Protein 7CY3 (pdb70)

Secondary structure (DSSP, 8-state):
----BHHHH--TTS--SEEEEEEPPTT-STTTHHHHHHHHHHHHHHH-GGGEEEEE--TT----GGGGGSTTSS-HHHHHHHHHHHHHHHHH-TTSEEEEEEETHHHHHHHHHHHHS-HHHHHHEEEEEEES-TTTTTTTTS-TTS-GGGEEEE--TT-GGGGTSEE--GGGG--HHHHHTHHHHHHHHHH--/-----BHHHHS-TTS--SEEEEEE--TT--TTTTTTHHHHHHHHHHHH-GGGEEEEE--TT----GGGGGSGGGS-HHHHHHHHHHHHHHHHH-TTSEEEEEEETHHHHHHHHHHHHS-HHHHHHEEEEEEES-TTTTTTTTS-TTS-GGGEEEE--TT-GGGGTS-EE-GGGG-THHHHHTHHHHHHHHHH--

CATH classification: 3.40.50.1820

InterPro domains:
  IPR000675 Cutinase/acetylxylan esterase [PF01083] (49-225)
  IPR000675 Cutinase/acetylxylan esterase [SM01110] (47-225)
  IPR011150 Cutinase, monofunctional [PR00129] (68-78)
  IPR011150 Cutinase, monofunctional [PR00129] (86-103)
  IPR011150 Cutinase, monofunctional [PR00129] (104-124)
  IPR011150 Cutinase, monofunctional [PR00129] (125-144)
  IPR011150 Cutinase, monofunctional [PR00129] (187-212)
  IPR011150 Cutinase, monofunctional [PTHR48250] (4-226)
  IPR029058 Alpha/Beta hydrolase fold [G3DSA:3.40.50.1820] (36-227)
  IPR029058 Alpha/Beta hydrolase fold [SSF53474] (41-225)
  IPR043579 Cutinase, aspartate and histidine active sites [PS00931] (189-206)
  IPR043580 Cutinase, serine active site [PS00155] (128-140)

Radius of gyration: 25.94 Å; Cα contacts (8 Å, |Δi|>4): 886; chains: 2; bounding box: 54×64×66 Å

Foldseek 3Di:
DQAFACLVVDALVQAAQEEEEEQEAAPADHFQGLQLRLLLVLLCVVRNNSRYGYHGQDDPFNNHPVQCPPDLGHDPSSLVSLLVSLVSCCVSPVPHAYAYEYAHSRRSSNLSNLQVHDPSSLVSHQAYEYELRLCLQVCVNHRPPHDPLRYDYHHFDPSCSNVNDSDGDPRSVVCNVCSNPVRSVSVCVRSDD/DADEFACLVVPALVQAAQEEEEEQEAAPADYQQGLQQVLLLVLLCVVPNNSRYGRHGQDDPQNNHPVQCPPPLGGDPVSLVSLLVSLVSCCVSPVNHAYAYEYAHSRLSSNLSNLLVHDPSSLVSHQAYEYELRLCQQVVVNDRPPHDPLRYDYHQFDPSCSNVNDPDGDPRSVVCNCCSNPVVSVSSCVRSDD

Structure (mmCIF, N/CA/C/O backbone):
data_7CY3
#
_entry.id   7CY3
#
_cell.length_a   34.886
_cell.length_b   43.517
_cell.length_c   51.724
_cell.angle_alpha   103.780
_cell.angle_beta   92.420
_cell.angle_gamma   101.490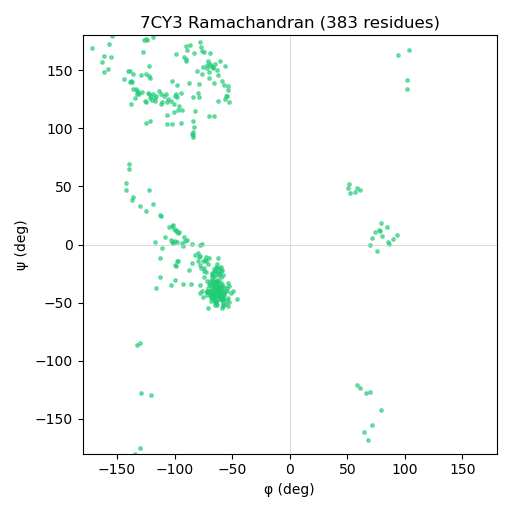
#
_symmetry.space_group_name_H-M   'P 1'
#
loop_
_entity.id
_entity.type
_entity.pdbx_description
1 polymer Cutinase
2 non-polymer 'CACODYLIC ACID'
3 non-polymer 'SODIUM ION'
4 water water
#
loop_
_atom_site.group_PDB
_atom_site.id
_atom_site.type_symbol
_atom_site.label_atom_id
_atom_site.label_alt_id
_atom_site.label_comp_id
_atom_site.label_asym_id
_atom_site.label_entity_id
_atom_site.label_seq_id
_atom_site.pdbx_PDB_ins_code
_atom_site.Cartn_x
_atom_site.Cartn_y
_atom_site.Cartn_z
_atom_site.occupancy
_atom_site.B_iso_or_equiv
_atom_site.auth_seq_id
_atom_site.auth_comp_id
_atom_site.auth_asym_id
_atom_site.auth_atom_id
_atom_site.pdbx_PDB_model_num
ATOM 1 N N . GLY A 1 3 ? -13.363 -12.960 -2.792 1.00 47.93 3 GLY A N 1
ATOM 2 C CA . GLY A 1 3 ? -13.470 -12.294 -1.470 1.00 31.77 3 GLY A CA 1
ATOM 3 C C . GLY A 1 3 ? -13.608 -10.788 -1.640 1.00 26.00 3 GLY A C 1
ATOM 4 O O . GLY A 1 3 ? -14.491 -10.374 -2.356 1.00 30.40 3 GLY A O 1
ATOM 5 N N . SER A 1 4 ? -12.731 -9.987 -1.029 1.00 17.68 4 SER A N 1
ATOM 6 C CA . SER A 1 4 ? -12.823 -8.505 -0.917 1.00 12.50 4 SER A CA 1
ATOM 7 C C . SER A 1 4 ? -11.991 -7.777 -1.992 1.00 9.79 4 SER A C 1
ATOM 8 O O . SER A 1 4 ? -11.693 -6.571 -1.841 1.00 12.53 4 SER A O 1
ATOM 11 N N . SER A 1 5 ? -11.482 -8.494 -2.955 1.00 8.51 5 SER A N 1
ATOM 12 C CA . SER A 1 5 ? -10.605 -7.923 -3.989 1.00 7.22 5 SER A CA 1
ATOM 13 C C . SER A 1 5 ? -11.299 -6.763 -4.714 1.00 7.16 5 SER A C 1
ATOM 14 O O . SER A 1 5 ? -12.502 -6.795 -4.871 1.00 8.87 5 SER A O 1
ATOM 17 N N . LYS A 1 6 ? -10.507 -5.847 -5.246 1.00 6.37 6 LYS A N 1
ATOM 18 C CA . LYS A 1 6 ? -10.966 -4.735 -6.095 1.00 6.85 6 LYS A CA 1
ATOM 19 C C . LYS A 1 6 ? -9.970 -4.572 -7.237 1.00 5.15 6 LYS A C 1
ATOM 20 O O . LYS A 1 6 ? -8.764 -4.650 -7.030 1.00 4.83 6 LYS A O 1
ATOM 26 N N . ASN A 1 7 ? -10.495 -4.305 -8.428 1.00 5.76 7 ASN A N 1
ATOM 27 C CA . ASN A 1 7 ? -9.687 -4.232 -9.673 1.00 5.74 7 ASN A CA 1
ATOM 28 C C . ASN A 1 7 ? -10.135 -3.038 -10.496 1.00 5.16 7 ASN A C 1
ATOM 29 O O . ASN A 1 7 ? -10.164 -3.143 -11.713 1.00 5.55 7 ASN A O 1
ATOM 34 N N . GLU A 1 8 ? -10.458 -1.917 -9.876 1.00 4.37 8 GLU A N 1
ATOM 35 C CA . GLU A 1 8 ? -11.138 -0.827 -10.570 1.00 4.26 8 GLU A CA 1
ATOM 36 C C . GLU A 1 8 ? -10.198 -0.065 -11.493 1.00 3.89 8 GLU A C 1
ATOM 37 O O . GLU A 1 8 ? -10.680 0.548 -12.443 1.00 5.00 8 GLU A O 1
ATOM 43 N N . LEU A 1 9 ? -8.899 -0.036 -11.165 1.00 4.36 9 LEU A N 1
ATOM 44 C CA . LEU A 1 9 ? -7.958 0.577 -12.122 1.00 4.97 9 LEU A CA 1
ATOM 45 C C . LEU A 1 9 ? -7.910 -0.278 -13.403 1.00 5.16 9 LEU A C 1
ATOM 46 O O . LEU A 1 9 ? -7.833 0.277 -14.518 1.00 6.75 9 LEU A O 1
ATOM 51 N N . GLU A 1 10 ? -7.896 -1.603 -13.263 1.00 5.53 10 GLU A N 1
ATOM 52 C CA . GLU A 1 10 ? -7.872 -2.520 -14.442 1.00 6.77 10 GLU A CA 1
ATOM 53 C C . GLU A 1 10 ? -9.147 -2.394 -15.248 1.00 6.41 10 GLU A C 1
ATOM 54 O O . GLU A 1 10 ? -9.062 -2.442 -16.477 1.00 10.00 10 GLU A O 1
ATOM 60 N N . THR A 1 11 ? -10.290 -2.168 -14.606 1.00 6.29 11 THR A N 1
ATOM 61 C CA . THR A 1 11 ? -11.575 -2.218 -15.348 1.00 7.42 11 THR A CA 1
ATOM 62 C C . THR A 1 11 ? -12.070 -0.828 -15.728 1.00 7.44 11 THR A C 1
ATOM 63 O O . THR A 1 11 ? -12.939 -0.715 -16.602 1.00 10.31 11 THR A O 1
ATOM 67 N N . GLY A 1 12 ? -11.572 0.208 -15.080 1.00 8.93 12 GLY A N 1
ATOM 68 C CA . GLY A 1 12 ? -12.123 1.554 -15.295 1.00 10.69 12 GLY A CA 1
ATOM 69 C C . GLY A 1 12 ? -11.791 2.131 -16.653 1.00 11.83 12 GLY A C 1
ATOM 70 O O . GLY A 1 12 ? -10.784 1.789 -17.274 1.00 12.45 12 GLY A O 1
ATOM 71 N N . SER A 1 13 ? -12.602 3.086 -17.058 1.00 14.75 13 SER A N 1
ATOM 72 C CA . SER A 1 13 ? -12.477 3.743 -18.377 1.00 17.73 13 SER A CA 1
ATOM 73 C C . SER A 1 13 ? -11.648 5.019 -18.218 1.00 18.02 13 SER A C 1
ATOM 74 O O . SER A 1 13 ? -12.055 5.778 -17.373 1.00 15.36 13 SER A O 1
ATOM 77 N N . ALA A 1 14 ? -10.614 5.250 -19.050 1.00 16.40 14 ALA A N 1
ATOM 78 C CA . ALA A 1 14 ? -9.876 6.534 -19.140 1.00 17.08 14 ALA A CA 1
ATOM 79 C C . ALA A 1 14 ? -10.826 7.655 -19.595 1.00 16.77 14 ALA A C 1
ATOM 80 O O . ALA A 1 14 ? -10.377 8.806 -19.532 1.00 20.64 14 ALA A O 1
ATOM 82 N N . SER A 1 15 ? -12.066 7.347 -20.070 1.00 17.52 15 SER A N 1
ATOM 83 C CA . SER A 1 15 ? -13.120 8.380 -20.340 1.00 17.59 15 SER A CA 1
ATOM 84 C C . SER A 1 15 ? -13.850 8.846 -19.081 1.00 15.74 15 SER A C 1
ATOM 85 O O . SER A 1 15 ? -14.564 9.824 -19.156 1.00 19.63 15 SER A O 1
ATOM 88 N N . ASN A 1 16 ? -13.626 8.229 -17.917 1.00 14.46 16 ASN A N 1
ATOM 89 C CA . ASN A 1 16 ? -14.329 8.588 -16.653 1.00 15.45 16 ASN A CA 1
ATOM 90 C C . ASN A 1 16 ? -13.292 8.464 -15.526 1.00 11.00 16 ASN A C 1
ATOM 91 O O . ASN A 1 16 ? -13.543 7.776 -14.567 1.00 11.36 16 ASN A O 1
ATOM 96 N N . CYS A 1 17 ? -12.132 9.106 -15.627 1.00 8.22 17 CYS A N 1
ATOM 97 C CA . CYS A 1 17 ? -11.106 9.041 -14.571 1.00 7.21 17 CYS A CA 1
ATOM 98 C C . CYS A 1 17 ? -11.699 9.548 -13.278 1.00 6.87 17 CYS A C 1
ATOM 99 O O . CYS A 1 17 ? -12.409 10.555 -13.245 1.00 8.03 17 CYS A O 1
ATOM 102 N N . PRO A 1 18 ? -11.347 8.899 -12.167 1.00 6.26 18 PRO A N 1
ATOM 103 C CA . PRO A 1 18 ? -11.879 9.248 -10.854 1.00 6.73 18 PRO A CA 1
ATOM 104 C C . PRO A 1 18 ? -11.063 10.347 -10.176 1.00 6.05 18 PRO A C 1
ATOM 105 O O . PRO A 1 18 ? -9.939 10.709 -10.613 1.00 8.01 18 PRO A O 1
ATOM 109 N N . LYS A 1 19 ? -11.614 10.819 -9.067 1.00 6.34 19 LYS A N 1
ATOM 110 C CA . LYS A 1 19 ? -10.842 11.777 -8.221 1.00 7.30 19 LYS A CA 1
ATOM 111 C C . LYS A 1 19 ? -9.571 11.122 -7.699 1.00 7.86 19 LYS A C 1
ATOM 112 O O . LYS A 1 19 ? -8.476 11.777 -7.653 1.00 7.73 19 LYS A O 1
ATOM 118 N N . ALA A 1 20 ? -9.674 9.872 -7.284 1.00 6.43 20 ALA A N 1
ATOM 119 C CA . ALA A 1 20 ? -8.546 9.138 -6.640 1.00 6.60 20 ALA A CA 1
ATOM 120 C C . ALA A 1 20 ? -8.474 7.692 -7.085 1.00 5.15 20 ALA A C 1
ATOM 121 O O . ALA A 1 20 ? -9.544 7.098 -7.327 1.00 5.79 20 ALA A O 1
ATOM 123 N N . ILE A 1 21 ? -7.277 7.185 -7.112 1.00 4.20 21 ILE A N 1
ATOM 124 C CA . ILE A 1 21 ? -6.993 5.760 -7.358 1.00 4.26 21 ILE A CA 1
ATOM 125 C C . ILE A 1 21 ? -6.165 5.266 -6.187 1.00 4.48 21 ILE A C 1
ATOM 126 O O . ILE A 1 21 ? -5.076 5.824 -5.916 1.00 5.61 21 ILE A O 1
ATOM 131 N N . LEU A 1 22 ? -6.638 4.217 -5.483 1.00 3.58 22 LEU A N 1
ATOM 132 C CA . LEU A 1 22 ? -5.842 3.539 -4.431 1.00 3.86 22 LEU A CA 1
ATOM 133 C C . LEU A 1 22 ? -5.236 2.263 -5.003 1.00 3.48 22 LEU A C 1
ATOM 134 O O . LEU A 1 22 ? -5.970 1.438 -5.539 1.00 4.46 22 LEU A O 1
ATOM 139 N N . ILE A 1 23 ? -3.939 2.087 -4.863 1.00 3.53 23 ILE A N 1
ATOM 140 C CA . ILE A 1 23 ? -3.238 0.840 -5.201 1.00 4.15 23 ILE A CA 1
ATOM 141 C C . ILE A 1 23 ? -2.662 0.323 -3.899 1.00 4.27 23 ILE A C 1
ATOM 142 O O . ILE A 1 23 ? -1.874 0.994 -3.226 1.00 4.88 23 ILE A O 1
ATOM 147 N N . PHE A 1 24 ? -3.006 -0.899 -3.522 1.00 4.55 24 PHE A N 1
ATOM 148 C CA . PHE A 1 24 ? -2.675 -1.457 -2.194 1.00 4.26 24 PHE A CA 1
ATOM 149 C C . PHE A 1 24 ? -2.186 -2.886 -2.326 1.00 4.01 24 PHE A C 1
ATOM 150 O O . PHE A 1 24 ? -2.809 -3.668 -3.064 1.00 4.69 24 PHE A O 1
ATOM 158 N N . ALA A 1 25 ? -1.096 -3.176 -1.630 1.00 3.89 25 ALA A N 1
ATOM 159 C CA . ALA A 1 25 ? -0.529 -4.530 -1.574 1.00 3.78 25 ALA A CA 1
ATOM 160 C C . ALA A 1 25 ? -0.763 -5.187 -0.208 1.00 3.86 25 ALA A C 1
ATOM 161 O O . ALA A 1 25 ? -0.378 -4.689 0.841 1.00 4.41 25 ALA A O 1
ATOM 163 N N . ARG A 1 26 ? -1.292 -6.405 -0.240 1.00 4.51 26 ARG A N 1
ATOM 164 C CA . ARG A 1 26 ? -1.652 -7.183 0.952 1.00 5.14 26 ARG A CA 1
ATOM 165 C C . ARG A 1 26 ? -0.440 -7.817 1.635 1.00 4.51 26 ARG A C 1
ATOM 166 O O . ARG A 1 26 ? 0.660 -7.825 1.119 1.00 4.62 26 ARG A O 1
ATOM 174 N N . GLY A 1 27 ? -0.700 -8.333 2.812 1.00 5.35 27 GLY A N 1
ATOM 175 C CA . GLY A 1 27 ? 0.317 -9.080 3.574 1.00 5.80 27 GLY A CA 1
ATOM 176 C C . GLY A 1 27 ? 0.452 -10.543 3.174 1.00 6.00 27 GLY A C 1
ATOM 177 O O . GLY A 1 27 ? -0.340 -11.068 2.370 1.00 6.66 27 GLY A O 1
ATOM 178 N N . SER A 1 28 ? 1.555 -11.162 3.611 1.00 5.78 28 SER A N 1
ATOM 179 C CA . SER A 1 28 ? 1.885 -12.549 3.267 1.00 5.97 28 SER A CA 1
ATOM 180 C C . SER A 1 28 ? 0.687 -13.424 3.628 1.00 6.80 28 SER A C 1
ATOM 181 O O . SER A 1 28 ? 0.076 -13.274 4.711 1.00 7.64 28 SER A O 1
ATOM 184 N N . THR A 1 29 ? 0.353 -14.336 2.715 1.00 7.96 29 THR A N 1
ATOM 185 C CA . THR A 1 29 ? -0.724 -15.382 2.819 1.00 9.02 29 THR A CA 1
ATOM 186 C C . THR A 1 29 ? -2.132 -14.801 2.785 1.00 9.64 29 THR A C 1
ATOM 187 O O . THR A 1 29 ? -3.085 -15.598 2.780 1.00 10.63 29 THR A O 1
ATOM 191 N N . GLU A 1 30 ? -2.324 -13.496 2.690 1.00 7.69 30 GLU A N 1
ATOM 192 C CA . GLU A 1 30 ? -3.690 -12.958 2.606 1.00 7.17 30 GLU A CA 1
ATOM 193 C C . GLU A 1 30 ? -4.276 -13.327 1.238 1.00 6.84 30 GLU A C 1
ATOM 194 O O . GLU A 1 30 ? -3.515 -13.414 0.236 1.00 9.38 30 GLU A O 1
ATOM 200 N N . THR A 1 31 ? -5.595 -13.522 1.196 1.00 8.87 31 THR A N 1
ATOM 201 C CA . THR A 1 31 ? -6.325 -13.922 -0.021 1.00 10.37 31 THR A CA 1
ATOM 202 C C . THR A 1 31 ? -6.761 -12.692 -0.768 1.00 8.12 31 THR A C 1
ATOM 203 O O . THR A 1 31 ? -6.886 -11.633 -0.203 1.00 10.25 31 THR A O 1
ATOM 207 N N . GLY A 1 32 ? -7.037 -12.911 -2.042 1.00 7.49 32 GLY A N 1
ATOM 208 C CA . GLY A 1 32 ? -7.497 -11.819 -2.907 1.00 7.27 32 GLY A CA 1
ATOM 209 C C . GLY A 1 32 ? -6.332 -10.878 -3.183 1.00 6.13 32 GLY A C 1
ATOM 210 O O . GLY A 1 32 ? -5.131 -11.275 -3.028 1.00 7.28 32 GLY A O 1
ATOM 211 N N . ASN A 1 33 ? -6.639 -9.640 -3.498 1.00 5.27 33 ASN A N 1
ATOM 212 C CA . ASN A 1 33 ? -5.598 -8.641 -3.791 1.00 5.10 33 ASN A CA 1
ATOM 213 C C . ASN A 1 33 ? -5.595 -7.476 -2.797 1.00 4.42 33 ASN A C 1
ATOM 214 O O . ASN A 1 33 ? -4.743 -6.626 -3.000 1.00 5.21 33 ASN A O 1
ATOM 219 N N . LEU A 1 34 ? -6.462 -7.477 -1.778 1.00 5.42 34 LEU A N 1
ATOM 220 C CA . LEU A 1 34 ? -6.414 -6.388 -0.782 1.00 5.49 34 LEU A CA 1
ATOM 221 C C . LEU A 1 34 ? -6.068 -6.857 0.603 1.00 6.18 34 LEU A C 1
ATOM 222 O O . LEU A 1 34 ? -5.435 -6.095 1.353 1.00 7.68 34 LEU A O 1
ATOM 227 N N . GLY A 1 35 ? -6.550 -8.007 0.980 1.00 7.14 35 GLY A N 1
ATOM 228 C CA . GLY A 1 35 ? -6.402 -8.477 2.368 1.00 8.20 35 GLY A CA 1
ATOM 229 C C . GLY A 1 35 ? -7.181 -7.683 3.394 1.00 8.34 35 GLY A C 1
ATOM 230 O O . GLY A 1 35 ? -8.067 -6.853 3.104 1.00 9.72 35 GLY A O 1
ATOM 231 N N . THR A 1 36 ? -6.864 -7.941 4.642 1.00 7.96 36 THR A N 1
ATOM 232 C CA . THR A 1 36 ? -7.676 -7.473 5.779 1.00 7.29 36 THR A CA 1
ATOM 233 C C . THR A 1 36 ? -7.634 -5.961 5.912 1.00 8.43 36 THR A C 1
ATOM 234 O O . THR A 1 36 ? -8.568 -5.414 6.523 1.00 8.30 36 THR A O 1
ATOM 238 N N . LEU A 1 37 ? -6.580 -5.311 5.424 1.00 6.81 37 LEU A N 1
ATOM 239 C CA . LEU A 1 37 ? -6.474 -3.843 5.650 1.00 6.59 37 LEU A CA 1
ATOM 240 C C . LEU A 1 37 ? -6.837 -3.060 4.381 1.00 5.55 37 LEU A C 1
ATOM 241 O O . LEU A 1 37 ? -7.409 -1.968 4.444 1.00 5.89 37 LEU A O 1
ATOM 246 N N . GLY A 1 38 ? -6.503 -3.578 3.215 1.00 6.84 38 GLY A N 1
ATOM 247 C CA . GLY A 1 38 ? -6.766 -2.869 1.955 1.00 6.41 38 GLY A CA 1
ATOM 248 C C . GLY A 1 38 ? -8.265 -2.681 1.735 1.00 6.49 38 GLY A C 1
ATOM 249 O O . GLY A 1 38 ? -8.703 -1.644 1.231 1.00 6.41 38 GLY A O 1
ATOM 250 N N . ALA A 1 39 ? -9.052 -3.698 2.073 1.00 7.24 39 ALA A N 1
ATOM 251 C CA . ALA A 1 39 ? -10.499 -3.673 1.838 1.00 7.80 39 ALA A CA 1
ATOM 252 C C . ALA A 1 39 ? -11.179 -2.545 2.642 1.00 7.27 39 ALA A C 1
ATOM 253 O O . ALA A 1 39 ? -11.833 -1.675 2.055 1.00 8.39 39 ALA A O 1
ATOM 255 N N . PRO A 1 40 ? -10.988 -2.412 3.986 1.00 6.95 40 PRO A N 1
ATOM 256 C CA . PRO A 1 40 ? -11.643 -1.313 4.700 1.00 6.68 40 PRO A CA 1
ATOM 257 C C . PRO A 1 40 ? -11.019 0.042 4.302 1.00 5.74 40 PRO A C 1
ATOM 258 O O . PRO A 1 40 ? -11.698 1.052 4.349 1.00 6.55 40 PRO A O 1
ATOM 262 N N . LEU A 1 41 ? -9.713 0.074 3.970 1.00 5.95 41 LEU A N 1
ATOM 263 C CA . LEU A 1 41 ? -9.116 1.356 3.531 1.00 5.92 41 LEU A CA 1
ATOM 264 C C . LEU A 1 41 ? -9.848 1.877 2.293 1.00 6.03 41 LEU A C 1
ATOM 265 O O . LEU A 1 41 ? -10.237 3.066 2.233 1.00 6.48 41 LEU A O 1
ATOM 270 N N . GLY A 1 42 ? -10.057 1.023 1.309 1.00 7.05 42 GLY A N 1
ATOM 271 C CA . GLY A 1 42 ? -10.796 1.388 0.079 1.00 7.69 42 GLY A CA 1
ATOM 272 C C . GLY A 1 42 ? -12.242 1.760 0.348 1.00 8.37 42 GLY A C 1
ATOM 273 O O . GLY A 1 42 ? -12.724 2.768 -0.183 1.00 7.27 42 GLY A O 1
ATOM 274 N N . ASP A 1 43 ? -12.883 1.007 1.234 1.00 8.85 43 ASP A N 1
ATOM 275 C CA . ASP A 1 43 ? -14.264 1.331 1.628 1.00 9.40 43 ASP A CA 1
ATOM 276 C C . ASP A 1 43 ? -14.328 2.747 2.175 1.00 7.99 43 ASP A C 1
ATOM 277 O O . ASP A 1 43 ? -15.265 3.486 1.901 1.00 7.44 43 ASP A O 1
ATOM 282 N N . ALA A 1 44 ? -13.356 3.107 3.011 1.00 7.29 44 ALA A N 1
ATOM 283 C CA . ALA A 1 44 ? -13.380 4.424 3.672 1.00 7.08 44 ALA A CA 1
ATOM 284 C C . ALA A 1 44 ? -13.274 5.522 2.614 1.00 5.72 44 ALA A C 1
ATOM 285 O O . ALA A 1 44 ? -13.924 6.549 2.752 1.00 8.10 44 ALA A O 1
ATOM 287 N N . LEU A 1 45 ? -12.397 5.342 1.606 1.00 5.95 45 LEU A N 1
ATOM 288 C CA . LEU A 1 45 ? -12.246 6.379 0.564 1.00 6.97 45 LEU A CA 1
ATOM 289 C C . LEU A 1 45 ? -13.540 6.465 -0.260 1.00 6.67 45 LEU A C 1
ATOM 290 O O . LEU A 1 45 ? -13.985 7.597 -0.547 1.00 7.11 45 LEU A O 1
ATOM 295 N N . GLU A 1 46 ? -14.161 5.327 -0.581 1.00 7.42 46 GLU A N 1
ATOM 296 C CA . GLU A 1 46 ? -15.452 5.350 -1.305 1.00 6.84 46 GLU A CA 1
ATOM 297 C C . GLU A 1 46 ? -16.529 5.981 -0.448 1.00 7.79 46 GLU A C 1
ATOM 298 O O . GLU A 1 46 ? -17.332 6.739 -1.031 1.00 6.93 46 GLU A O 1
ATOM 304 N N . SER A 1 47 ? -16.537 5.757 0.867 1.00 8.50 47 SER A N 1
ATOM 305 C CA . SER A 1 47 ? -17.542 6.463 1.690 1.00 9.35 47 SER A CA 1
ATOM 306 C C . SER A 1 47 ? -17.320 7.983 1.646 1.00 9.95 47 SER A C 1
ATOM 307 O O . SER A 1 47 ? -18.266 8.750 1.753 1.00 9.48 47 SER A O 1
ATOM 310 N N . ARG A 1 48 ? -16.075 8.443 1.644 1.00 9.48 48 ARG A N 1
ATOM 311 C CA . ARG A 1 48 ? -15.842 9.896 1.661 1.00 9.79 48 ARG A CA 1
ATOM 312 C C . ARG A 1 48 ? -16.190 10.551 0.328 1.00 9.06 48 ARG A C 1
ATOM 313 O O . ARG A 1 48 ? -16.787 11.653 0.333 1.00 10.69 48 ARG A O 1
ATOM 321 N N . TYR A 1 49 ? -15.857 9.940 -0.805 1.00 8.28 49 TYR A N 1
ATOM 322 C CA . TYR A 1 49 ? -15.907 10.657 -2.093 1.00 8.80 49 TYR A CA 1
ATOM 323 C C . TYR A 1 49 ? -16.995 10.117 -3.019 1.00 8.31 49 TYR A C 1
ATOM 324 O O . TYR A 1 49 ? -17.244 10.766 -4.035 1.00 9.44 49 TYR A O 1
ATOM 333 N N . GLY A 1 50 ? -17.570 8.959 -2.670 1.00 7.85 50 GLY A N 1
ATOM 334 C CA . GLY A 1 50 ? -18.486 8.204 -3.544 1.00 8.03 50 GLY A CA 1
ATOM 335 C C . GLY A 1 50 ? -17.771 7.037 -4.187 1.00 8.84 50 GLY A C 1
ATOM 336 O O . GLY A 1 50 ? -16.596 7.172 -4.637 1.00 8.83 50 GLY A O 1
ATOM 337 N N . ALA A 1 51 ? -18.450 5.904 -4.312 1.00 9.29 51 ALA A N 1
ATOM 338 C CA . ALA A 1 51 ? -17.796 4.676 -4.819 1.00 9.66 51 ALA A CA 1
ATOM 339 C C . ALA A 1 51 ? -17.338 4.899 -6.267 1.00 9.59 51 ALA A C 1
ATOM 340 O O . ALA A 1 51 ? -16.294 4.412 -6.639 1.00 10.96 51 ALA A O 1
ATOM 342 N N . SER A 1 52 ? -18.096 5.617 -7.091 1.00 11.11 52 SER A N 1
ATOM 343 C CA . SER A 1 52 ? -17.749 5.783 -8.524 1.00 12.57 52 SER A CA 1
ATOM 344 C C . SER A 1 52 ? -16.632 6.819 -8.699 1.00 11.69 52 SER A C 1
ATOM 345 O O . SER A 1 52 ? -16.047 6.863 -9.760 1.00 14.25 52 SER A O 1
ATOM 348 N N . ASN A 1 53 ? -16.249 7.563 -7.658 1.00 8.30 53 ASN A N 1
ATOM 349 C CA . ASN A 1 53 ? -15.223 8.612 -7.748 1.00 9.15 53 ASN A CA 1
ATOM 350 C C . ASN A 1 53 ? -13.875 8.130 -7.195 1.00 7.00 53 ASN A C 1
ATOM 351 O O . ASN A 1 53 ? -12.941 8.966 -7.155 1.00 8.06 53 ASN A O 1
ATOM 356 N N . VAL A 1 54 ? -13.782 6.874 -6.747 1.00 7.32 54 VAL A N 1
ATOM 357 C CA . VAL A 1 54 ? -12.489 6.275 -6.320 1.00 6.68 54 VAL A CA 1
ATOM 358 C C . VAL A 1 54 ? -12.365 4.930 -7.013 1.00 6.09 54 VAL A C 1
ATOM 359 O O . VAL A 1 54 ? -13.327 4.136 -6.965 1.00 7.87 54 VAL A O 1
ATOM 363 N N . TRP A 1 55 ? -11.236 4.695 -7.662 1.00 5.84 55 TRP A N 1
ATOM 364 C CA . TRP A 1 55 ? -10.904 3.334 -8.112 1.00 5.08 55 TRP A CA 1
ATOM 365 C C . TRP A 1 55 ? -9.991 2.671 -7.086 1.00 5.19 55 TRP A C 1
ATOM 366 O O . TRP A 1 55 ? -8.891 3.160 -6.842 1.00 5.98 55 TRP A O 1
ATOM 377 N N . VAL A 1 56 ? -10.454 1.573 -6.523 1.00 4.95 56 VAL A N 1
ATOM 378 C CA . VAL A 1 56 ? -9.644 0.751 -5.594 1.00 4.62 56 VAL A CA 1
ATOM 379 C C . VAL A 1 56 ? -9.032 -0.427 -6.357 1.00 4.77 56 VAL A C 1
ATOM 380 O O . VAL A 1 56 ? -9.784 -1.109 -7.119 1.00 5.10 56 VAL A O 1
ATOM 384 N N . GLN A 1 57 ? -7.732 -0.581 -6.262 1.00 4.76 57 GLN A N 1
ATOM 385 C CA . GLN A 1 57 ? -7.005 -1.615 -6.994 1.00 4.48 57 GLN A CA 1
ATOM 386 C C . GLN A 1 57 ? -6.025 -2.319 -6.070 1.00 4.62 57 GLN A C 1
ATOM 387 O O . GLN A 1 57 ? -5.139 -1.679 -5.479 1.00 5.28 57 GLN A O 1
ATOM 393 N N . GLY A 1 58 ? -6.086 -3.640 -5.993 1.00 4.43 58 GLY A N 1
ATOM 394 C CA . GLY A 1 58 ? -5.078 -4.432 -5.277 1.00 4.56 58 GLY A CA 1
ATOM 395 C C . GLY A 1 58 ? -3.972 -4.872 -6.204 1.00 4.13 58 GLY A C 1
ATOM 396 O O . GLY A 1 58 ? -4.159 -4.991 -7.414 1.00 5.84 58 GLY A O 1
ATOM 397 N N . VAL A 1 59 ? -2.854 -5.239 -5.626 1.00 4.30 59 VAL A N 1
ATOM 398 C CA . VAL A 1 59 ? -1.693 -5.764 -6.364 1.00 4.49 59 VAL A CA 1
ATOM 399 C C . VAL A 1 59 ? -1.758 -7.291 -6.364 1.00 4.55 59 VAL A C 1
ATOM 400 O O . VAL A 1 59 ? -1.624 -7.948 -5.338 1.00 5.39 59 VAL A O 1
ATOM 404 N N . GLY A 1 60 ? -2.151 -7.848 -7.519 1.00 5.21 60 GLY A N 1
ATOM 405 C CA . GLY A 1 60 ? -2.311 -9.330 -7.610 1.00 5.68 60 GLY A CA 1
ATOM 406 C C . GLY A 1 60 ? -1.393 -9.859 -8.683 1.00 6.33 60 GLY A C 1
ATOM 407 O O . GLY A 1 60 ? -0.279 -9.420 -8.800 1.00 7.20 60 GLY A O 1
ATOM 408 N N . GLY A 1 61 ? -1.947 -10.660 -9.580 1.00 7.39 61 GLY A N 1
ATOM 409 C CA . GLY A 1 61 ? -1.155 -11.188 -10.675 1.00 8.63 61 GLY A CA 1
ATOM 410 C C . GLY A 1 61 ? 0.049 -11.989 -10.164 1.00 9.21 61 GLY A C 1
ATOM 411 O O . GLY A 1 61 ? -0.119 -12.946 -9.393 1.00 11.33 61 GLY A O 1
ATOM 412 N N . PRO A 1 62 ? 1.269 -11.562 -10.554 1.00 9.51 62 PRO A N 1
ATOM 413 C CA . PRO A 1 62 ? 2.538 -12.089 -10.086 1.00 11.01 62 PRO A CA 1
ATOM 414 C C . PRO A 1 62 ? 2.755 -11.992 -8.546 1.00 9.58 62 PRO A C 1
ATOM 415 O O . PRO A 1 62 ? 3.497 -12.776 -8.004 1.00 12.14 62 PRO A O 1
ATOM 419 N N . TYR A 1 63 ? 2.054 -11.097 -7.850 1.00 7.82 63 TYR A N 1
ATOM 420 C CA . TYR A 1 63 ? 2.263 -11.000 -6.398 1.00 6.71 63 TYR A CA 1
ATOM 421 C C . TYR A 1 63 ? 1.401 -12.049 -5.713 1.00 6.84 63 TYR A C 1
ATOM 422 O O . TYR A 1 63 ? 0.172 -11.868 -5.513 1.00 7.91 63 TYR A O 1
ATOM 431 N N . ASP A 1 64 ? 2.072 -13.086 -5.239 1.00 7.33 64 ASP A N 1
ATOM 432 C CA . ASP A 1 64 ? 1.407 -14.221 -4.572 1.00 8.98 64 ASP A CA 1
ATOM 433 C C . ASP A 1 64 ? 1.553 -14.153 -3.061 1.00 6.41 64 ASP A C 1
ATOM 434 O O . ASP A 1 64 ? 1.086 -15.033 -2.405 1.00 8.78 64 ASP A O 1
ATOM 439 N N . ALA A 1 65 ? 2.190 -13.117 -2.529 1.00 6.70 65 ALA A N 1
ATOM 440 C CA . ALA A 1 65 ? 2.235 -12.855 -1.060 1.00 7.19 65 ALA A CA 1
ATOM 441 C C . ALA A 1 65 ? 2.817 -14.098 -0.362 1.00 6.24 65 ALA A C 1
ATOM 442 O O . ALA A 1 65 ? 2.276 -14.569 0.658 1.00 8.34 65 ALA A O 1
ATOM 444 N N . ALA A 1 66 ? 3.906 -14.610 -0.943 1.00 6.80 66 ALA A N 1
ATOM 445 C CA . ALA A 1 66 ? 4.539 -15.847 -0.454 1.00 7.37 66 ALA A CA 1
ATOM 446 C C . ALA A 1 66 ? 5.381 -15.519 0.789 1.00 6.76 66 ALA A C 1
ATOM 447 O O . ALA A 1 66 ? 6.157 -14.545 0.828 1.00 6.92 66 ALA A O 1
ATOM 449 N N . LEU A 1 67 ? 5.319 -16.384 1.790 1.00 7.58 67 LEU A N 1
ATOM 450 C CA . LEU A 1 67 ? 6.058 -16.122 3.065 1.00 8.22 67 LEU A CA 1
ATOM 451 C C . LEU A 1 67 ? 7.554 -15.990 2.828 1.00 7.63 67 LEU A C 1
ATOM 452 O O . LEU A 1 67 ? 8.218 -15.144 3.465 1.00 8.32 67 LEU A O 1
ATOM 457 N N . GLY A 1 68 ? 8.133 -16.865 2.040 1.00 8.46 68 GLY A N 1
ATOM 458 C CA . GLY A 1 68 ? 9.604 -16.877 1.902 1.00 8.89 68 GLY A CA 1
ATOM 459 C C . GLY A 1 68 ? 10.181 -15.618 1.264 1.00 7.93 68 GLY A C 1
ATOM 460 O O . GLY A 1 68 ? 11.407 -15.276 1.470 1.00 8.90 68 GLY A O 1
ATOM 461 N N . ASP A 1 69 ? 9.365 -14.903 0.506 1.00 7.32 69 ASP A N 1
ATOM 462 C CA . ASP A 1 69 ? 9.782 -13.701 -0.246 1.00 7.85 69 ASP A CA 1
ATOM 463 C C . ASP A 1 69 ? 10.078 -12.539 0.705 1.00 7.27 69 ASP A C 1
ATOM 464 O O . ASP A 1 69 ? 10.758 -11.616 0.286 1.00 7.15 69 ASP A O 1
ATOM 469 N N . ASN A 1 70 ? 9.710 -12.642 1.983 1.00 6.72 70 ASN A N 1
ATOM 470 C CA . ASN A 1 70 ? 10.091 -11.620 2.989 1.00 7.24 70 ASN A CA 1
ATOM 471 C C . ASN A 1 70 ? 11.608 -11.579 3.119 1.00 7.76 70 ASN A C 1
ATOM 472 O O . ASN A 1 70 ? 12.127 -10.575 3.585 1.00 9.12 70 ASN A O 1
ATOM 477 N N . ALA A 1 71 ? 12.265 -12.709 2.907 1.00 7.28 71 ALA A N 1
ATOM 478 C CA . ALA A 1 71 ? 13.717 -12.836 3.112 1.00 8.27 71 ALA A CA 1
ATOM 479 C C . ALA A 1 71 ? 14.474 -12.264 1.923 1.00 8.64 71 ALA A C 1
ATOM 480 O O . ALA A 1 71 ? 15.728 -12.152 1.970 1.00 12.36 71 ALA A O 1
ATOM 482 N N . LEU A 1 72 ? 13.816 -12.024 0.809 1.00 8.71 72 LEU A N 1
ATOM 483 C CA . LEU A 1 72 ? 14.551 -11.439 -0.338 1.00 10.03 72 LEU A CA 1
ATOM 484 C C . LEU A 1 72 ? 14.930 -9.991 -0.023 1.00 10.07 72 LEU A C 1
ATOM 485 O O . LEU A 1 72 ? 14.367 -9.387 0.873 1.00 10.51 72 LEU A O 1
ATOM 490 N N . PRO A 1 73 ? 15.989 -9.442 -0.661 1.00 12.75 73 PRO A N 1
ATOM 491 C CA . PRO A 1 73 ? 16.682 -8.246 -0.095 1.00 15.75 73 PRO A CA 1
ATOM 492 C C . PRO A 1 73 ? 15.854 -6.984 0.275 1.00 14.39 73 PRO A C 1
ATOM 493 O O . PRO A 1 73 ? 16.145 -6.246 1.268 1.00 18.44 73 PRO A O 1
ATOM 497 N N . ARG A 1 74 ? 14.823 -6.712 -0.540 1.00 11.31 74 ARG A N 1
ATOM 498 C CA . ARG A 1 74 ? 13.891 -5.551 -0.405 1.00 9.74 74 ARG A CA 1
ATOM 499 C C . ARG A 1 74 ? 12.577 -5.966 0.264 1.00 6.19 74 ARG A C 1
ATOM 500 O O . ARG A 1 74 ? 11.649 -5.135 0.454 1.00 7.13 74 ARG A O 1
ATOM 508 N N . GLY A 1 75 ? 12.472 -7.222 0.673 1.00 6.78 75 GLY A N 1
ATOM 509 C CA . GLY A 1 75 ? 11.290 -7.686 1.451 1.00 5.26 75 GLY A CA 1
ATOM 510 C C . GLY A 1 75 ? 10.142 -8.210 0.604 1.00 4.55 75 GLY A C 1
ATOM 511 O O . GLY A 1 75 ? 9.109 -8.530 1.192 1.00 6.17 75 GLY A O 1
ATOM 512 N N . SER A 1 76 ? 10.320 -8.296 -0.713 1.00 5.71 76 SER A N 1
ATOM 513 C CA . SER A 1 76 ? 9.364 -9.018 -1.560 1.00 5.97 76 SER A CA 1
ATOM 514 C C . SER A 1 76 ? 10.121 -9.487 -2.801 1.00 6.78 76 SER A C 1
ATOM 515 O O . SER A 1 76 ? 11.276 -9.172 -2.977 1.00 7.20 76 SER A O 1
ATOM 518 N N . SER A 1 77 ? 9.431 -10.186 -3.695 1.00 7.28 77 SER A N 1
ATOM 519 C CA . SER A 1 77 ? 10.046 -10.649 -4.946 1.00 7.74 77 SER A CA 1
ATOM 520 C C . SER A 1 77 ? 10.193 -9.498 -5.925 1.00 6.96 77 SER A C 1
ATOM 521 O O . SER A 1 77 ? 9.384 -8.556 -5.925 1.00 6.08 77 SER A O 1
ATOM 524 N N . ALA A 1 78 ? 11.182 -9.620 -6.808 1.00 8.33 78 ALA A N 1
ATOM 525 C CA . ALA A 1 78 ? 11.367 -8.619 -7.872 1.00 8.96 78 ALA A CA 1
ATOM 526 C C . ALA A 1 78 ? 10.100 -8.599 -8.731 1.00 8.21 78 ALA A C 1
ATOM 527 O O . ALA A 1 78 ? 9.641 -7.535 -9.147 1.00 7.72 78 ALA A O 1
ATOM 529 N N . ALA A 1 79 ? 9.514 -9.751 -9.041 1.00 8.32 79 ALA A N 1
ATOM 530 C CA . ALA A 1 79 ? 8.312 -9.812 -9.896 1.00 8.70 79 ALA A CA 1
ATOM 531 C C . ALA A 1 79 ? 7.125 -9.109 -9.224 1.00 7.99 79 ALA A C 1
ATOM 532 O O . ALA A 1 79 ? 6.353 -8.387 -9.889 1.00 8.77 79 ALA A O 1
ATOM 534 N N . ALA A 1 80 ? 6.957 -9.252 -7.930 1.00 7.67 80 ALA A N 1
ATOM 535 C CA . ALA A 1 80 ? 5.848 -8.606 -7.219 1.00 6.43 80 ALA A CA 1
ATOM 536 C C . ALA A 1 80 ? 6.041 -7.089 -7.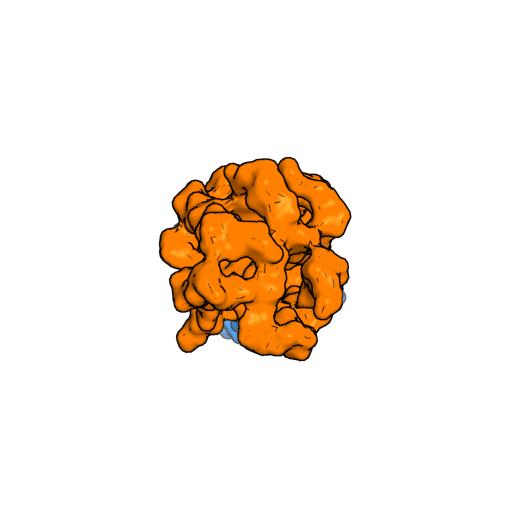213 1.00 5.41 80 ALA A C 1
ATOM 537 O O . ALA A 1 80 ? 5.064 -6.345 -7.444 1.00 5.91 80 ALA A O 1
ATOM 539 N N . ILE A 1 81 ? 7.276 -6.642 -7.000 1.00 5.39 81 ILE A N 1
ATOM 540 C CA . ILE A 1 81 ? 7.575 -5.187 -7.027 1.00 4.92 81 ILE A CA 1
ATOM 541 C C . ILE A 1 81 ? 7.281 -4.641 -8.419 1.00 5.33 81 ILE A C 1
ATOM 542 O O . ILE A 1 81 ? 6.670 -3.588 -8.535 1.00 5.38 81 ILE A O 1
ATOM 547 N N . ARG A 1 82 ? 7.691 -5.378 -9.464 1.00 6.14 82 ARG A N 1
ATOM 548 C CA . ARG A 1 82 ? 7.473 -4.917 -10.861 1.00 7.03 82 ARG A CA 1
ATOM 549 C C . ARG A 1 82 ? 5.966 -4.820 -11.120 1.00 5.70 82 ARG A C 1
ATOM 550 O O . ARG A 1 82 ? 5.536 -3.923 -11.852 1.00 6.23 82 ARG A O 1
ATOM 558 N N . GLU A 1 83 ? 5.161 -5.682 -10.494 1.00 6.06 83 GLU A N 1
ATOM 559 C CA . GLU A 1 83 ? 3.695 -5.578 -10.688 1.00 5.76 83 GLU A CA 1
ATOM 560 C C . GLU A 1 83 ? 3.155 -4.315 -10.044 1.00 5.18 83 GLU A C 1
ATOM 561 O O . GLU A 1 83 ? 2.245 -3.658 -10.563 1.00 6.13 83 GLU A O 1
ATOM 567 N N . GLY A 1 84 ? 3.674 -4.008 -8.845 1.00 4.40 84 GLY A N 1
ATOM 568 C CA . GLY A 1 84 ? 3.337 -2.711 -8.248 1.00 5.44 84 GLY A CA 1
ATOM 569 C C . GLY A 1 84 ? 3.664 -1.559 -9.190 1.00 4.54 84 GLY A C 1
ATOM 570 O O . GLY A 1 84 ? 2.830 -0.654 -9.362 1.00 5.16 84 GLY A O 1
ATOM 571 N N . VAL A 1 85 ? 4.849 -1.560 -9.763 1.00 4.76 85 VAL A N 1
ATOM 572 C CA . VAL A 1 85 ? 5.265 -0.524 -10.725 1.00 5.10 85 VAL A CA 1
ATOM 573 C C . VAL A 1 85 ? 4.315 -0.532 -11.905 1.00 4.78 85 VAL A C 1
ATOM 574 O O . VAL A 1 85 ? 3.944 0.572 -12.396 1.00 5.26 85 VAL A O 1
ATOM 578 N N . ARG A 1 86 ? 3.976 -1.691 -12.405 1.00 6.01 86 ARG A N 1
ATOM 579 C CA . ARG A 1 86 ? 3.102 -1.781 -13.594 1.00 5.29 86 ARG A CA 1
ATOM 580 C C . ARG A 1 86 ? 1.791 -1.068 -13.273 1.00 5.59 86 ARG A C 1
ATOM 581 O O . ARG A 1 86 ? 1.277 -0.355 -14.128 1.00 5.05 86 ARG A O 1
ATOM 589 N N . LEU A 1 87 ? 1.200 -1.347 -12.122 1.00 4.87 87 LEU A N 1
ATOM 590 C CA . LEU A 1 87 ? -0.089 -0.722 -11.752 1.00 5.63 87 LEU A CA 1
ATOM 591 C C . LEU A 1 87 ? 0.072 0.791 -11.576 1.00 4.96 87 LEU A C 1
ATOM 592 O O . LEU A 1 87 ? -0.809 1.536 -12.002 1.00 5.11 87 LEU A O 1
ATOM 597 N N . LEU A 1 88 ? 1.138 1.225 -10.915 1.00 4.62 88 LEU A N 1
ATOM 598 C CA . LEU A 1 88 ? 1.344 2.684 -10.810 1.00 5.35 88 LEU A CA 1
ATOM 599 C C . LEU A 1 88 ? 1.439 3.318 -12.197 1.00 5.80 88 LEU A C 1
ATOM 600 O O . LEU A 1 88 ? 0.893 4.389 -12.424 1.00 5.85 88 LEU A O 1
ATOM 605 N N . ASN A 1 89 ? 2.124 2.666 -13.117 1.00 5.90 89 ASN A N 1
ATOM 606 C CA . ASN A 1 89 ? 2.240 3.191 -14.473 1.00 5.65 89 ASN A CA 1
ATOM 607 C C . ASN A 1 89 ? 0.893 3.151 -15.185 1.00 5.88 89 ASN A C 1
ATOM 608 O O . ASN A 1 89 ? 0.661 4.058 -16.036 1.00 6.69 89 ASN A O 1
ATOM 613 N N . LEU A 1 90 ? 0.059 2.141 -14.958 1.00 5.38 90 LEU A N 1
ATOM 614 C CA . LEU A 1 90 ? -1.267 2.073 -15.599 1.00 5.87 90 LEU A CA 1
ATOM 615 C C . LEU A 1 90 ? -2.117 3.251 -15.104 1.00 6.21 90 LEU A C 1
ATOM 616 O O . LEU A 1 90 ? -2.891 3.838 -15.876 1.00 6.06 90 LEU A O 1
ATOM 621 N N . ALA A 1 91 ? -2.002 3.582 -13.820 1.00 6.16 91 ALA A N 1
ATOM 622 C CA . ALA A 1 91 ? -2.761 4.738 -13.307 1.00 5.99 91 ALA A CA 1
ATOM 623 C C . ALA A 1 91 ? -2.298 6.007 -14.022 1.00 5.77 91 ALA A C 1
ATOM 624 O O . ALA A 1 91 ? -3.125 6.857 -14.385 1.00 6.27 91 ALA A O 1
ATOM 626 N N . ASN A 1 92 ? -0.990 6.125 -14.236 1.00 5.23 92 ASN A N 1
ATOM 627 C CA . ASN A 1 92 ? -0.447 7.327 -14.901 1.00 6.11 92 ASN A CA 1
ATOM 628 C C . ASN A 1 92 ? -0.818 7.347 -16.384 1.00 6.38 92 ASN A C 1
ATOM 629 O O . ASN A 1 92 ? -1.159 8.409 -16.850 1.00 7.26 92 ASN A O 1
ATOM 634 N N . SER A 1 93 ? -0.837 6.236 -17.071 1.00 6.49 93 SER A N 1
ATOM 635 C CA . SER A 1 93 ? -1.232 6.188 -18.493 1.00 8.45 93 SER A CA 1
ATOM 636 C C . SER A 1 93 ? -2.747 6.401 -18.677 1.00 8.54 93 SER A C 1
ATOM 637 O O . SER A 1 93 ? -3.140 7.183 -19.588 1.00 10.50 93 SER A O 1
ATOM 640 N N . LYS A 1 94 ? -3.564 5.769 -17.837 1.00 7.42 94 LYS A N 1
ATOM 641 C CA . LYS A 1 94 ? -5.013 5.908 -18.020 1.00 9.31 94 LYS A CA 1
ATOM 642 C C . LYS A 1 94 ? -5.483 7.283 -17.544 1.00 8.61 94 LYS A C 1
ATOM 643 O O . LYS A 1 94 ? -6.313 7.962 -18.225 1.00 11.81 94 LYS A O 1
ATOM 649 N N . CYS A 1 95 ? -4.999 7.690 -16.369 1.00 7.78 95 CYS A N 1
ATOM 650 C CA . CYS A 1 95 ? -5.581 8.839 -15.639 1.00 6.95 95 CYS A CA 1
ATOM 651 C C . CYS A 1 95 ? -4.456 9.674 -15.037 1.00 6.88 95 CYS A C 1
ATOM 652 O O . CYS A 1 95 ? -4.358 9.806 -13.795 1.00 6.71 95 CYS A O 1
ATOM 655 N N . PRO A 1 96 ? -3.643 10.374 -15.879 1.00 6.87 96 PRO A N 1
ATOM 656 C CA . PRO A 1 96 ? -2.495 11.108 -15.334 1.00 7.72 96 PRO A CA 1
ATOM 657 C C . PRO A 1 96 ? -2.865 12.210 -14.342 1.00 8.57 96 PRO A C 1
ATOM 658 O O . PRO A 1 96 ? -2.012 12.641 -13.600 1.00 9.20 96 PRO A O 1
ATOM 662 N N . ASN A 1 97 ? -4.096 12.686 -14.356 1.00 9.06 97 ASN A N 1
ATOM 663 C CA . ASN A 1 97 ? -4.520 13.815 -13.492 1.00 10.17 97 ASN A CA 1
ATOM 664 C C . ASN A 1 97 ? -5.428 13.344 -12.379 1.00 9.60 97 ASN A C 1
ATOM 665 O O . ASN A 1 97 ? -5.931 14.181 -11.688 1.00 13.36 97 ASN A O 1
ATOM 670 N N . SER A 1 98 ? -5.624 12.035 -12.232 1.00 7.34 98 SER A N 1
ATOM 671 C CA . SER A 1 98 ? -6.219 11.460 -11.006 1.00 7.20 98 SER A CA 1
ATOM 672 C C . SER A 1 98 ? -5.165 11.466 -9.908 1.00 6.85 98 SER A C 1
ATOM 673 O O . SER A 1 98 ? -3.997 11.199 -10.220 1.00 9.19 98 SER A O 1
ATOM 676 N N . LYS A 1 99 ? -5.586 11.661 -8.663 1.00 6.66 99 LYS A N 1
ATOM 677 C CA . LYS A 1 99 ? -4.691 11.565 -7.506 1.00 6.24 99 LYS A CA 1
ATOM 678 C C . LYS A 1 99 ? -4.491 10.097 -7.186 1.00 6.52 99 LYS A C 1
ATOM 679 O O . LYS A 1 99 ? -5.490 9.378 -7.029 1.00 9.43 99 LYS A O 1
ATOM 685 N N . VAL A 1 100 ? -3.241 9.658 -7.101 1.00 4.62 100 VAL A N 1
ATOM 686 C CA . VAL A 1 100 ? -2.970 8.279 -6.688 1.00 4.57 100 VAL A CA 1
ATOM 687 C C . VAL A 1 100 ? -2.628 8.272 -5.206 1.00 4.12 100 VAL A C 1
ATOM 688 O O . VAL A 1 100 ? -1.859 9.119 -4.749 1.00 4.70 100 VAL A O 1
ATOM 692 N N . VAL A 1 101 ? -3.174 7.299 -4.487 1.00 3.80 101 VAL A N 1
ATOM 693 C CA . VAL A 1 101 ? -2.695 6.997 -3.124 1.00 4.00 101 VAL A CA 1
ATOM 694 C C . VAL A 1 101 ? -2.322 5.524 -3.099 1.00 3.73 101 VAL A C 1
ATOM 695 O O . VAL A 1 101 ? -2.873 4.698 -3.874 1.00 4.55 101 VAL A O 1
ATOM 699 N N . ALA A 1 102 ? -1.307 5.208 -2.321 1.00 3.61 102 ALA A N 1
ATOM 700 C CA . ALA A 1 102 ? -0.793 3.839 -2.270 1.00 3.93 102 ALA A CA 1
ATOM 701 C C . ALA A 1 102 ? -0.731 3.365 -0.842 1.00 4.27 102 ALA A C 1
ATOM 702 O O . ALA A 1 102 ? -0.754 4.137 0.117 1.00 4.95 102 ALA A O 1
ATOM 704 N N . GLY A 1 103 ? -0.574 2.071 -0.715 1.00 5.02 103 GLY A N 1
ATOM 705 C CA . GLY A 1 103 ? -0.383 1.482 0.601 1.00 5.73 103 GLY A CA 1
ATOM 706 C C . GLY A 1 103 ? -0.015 0.024 0.561 1.00 4.84 103 GLY A C 1
ATOM 707 O O . GLY A 1 103 ? -0.125 -0.607 -0.519 1.00 4.66 103 GLY A O 1
ATOM 708 N N . GLY A 1 104 ? 0.372 -0.486 1.686 1.00 4.13 104 GLY A N 1
ATOM 709 C CA . GLY A 1 104 ? 0.602 -1.890 1.809 1.00 4.23 104 GLY A CA 1
ATOM 710 C C . GLY A 1 104 ? 0.600 -2.281 3.256 1.00 3.67 104 GLY A C 1
ATOM 711 O O . GLY A 1 104 ? 0.859 -1.444 4.172 1.00 4.51 104 GLY A O 1
ATOM 712 N N . TYR A 1 105 ? 0.436 -3.593 3.473 1.00 3.59 105 TYR A N 1
ATOM 713 C CA . TYR A 1 105 ? 0.574 -4.236 4.791 1.00 3.95 105 TYR A CA 1
ATOM 714 C C . TYR A 1 105 ? 1.650 -5.294 4.738 1.00 3.67 105 TYR A C 1
ATOM 715 O O . TYR A 1 105 ? 1.616 -6.167 3.914 1.00 4.50 105 TYR A O 1
ATOM 724 N N . SER A 1 106 ? 2.603 -5.156 5.660 1.00 4.31 106 SER A N 1
ATOM 725 C CA . SER A 1 106 ? 3.507 -6.286 5.946 1.00 5.07 106 SER A CA 1
ATOM 726 C C . SER A 1 106 ? 4.427 -6.501 4.749 1.00 5.13 106 SER A C 1
ATOM 727 O O . SER A 1 106 ? 5.018 -5.541 4.261 1.00 5.82 106 SER A O 1
ATOM 730 N N . GLN A 1 107 ? 4.506 -7.699 4.199 1.00 4.99 107 GLN A N 1
ATOM 731 C CA . GLN A 1 107 ? 5.226 -7.851 2.914 1.00 4.24 107 GLN A CA 1
ATOM 732 C C . GLN A 1 107 ? 4.768 -6.808 1.876 1.00 4.65 107 GLN A C 1
ATOM 733 O O . GLN A 1 107 ? 5.565 -6.298 1.075 1.00 4.74 107 GLN A O 1
ATOM 739 N N . GLY A 1 108 ? 3.473 -6.552 1.845 1.00 4.56 108 GLY A N 1
ATOM 740 C CA . GLY A 1 108 ? 2.908 -5.589 0.893 1.00 4.92 108 GLY A CA 1
ATOM 741 C C . GLY A 1 108 ? 3.364 -4.164 1.113 1.00 4.33 108 GLY A C 1
ATOM 742 O O . GLY A 1 108 ? 3.434 -3.356 0.178 1.00 4.49 108 GLY A O 1
ATOM 743 N N . ALA A 1 109 ? 3.720 -3.833 2.355 1.00 4.80 109 ALA A N 1
ATOM 744 C CA . ALA A 1 109 ? 4.327 -2.504 2.651 1.00 4.41 109 ALA A CA 1
ATOM 745 C C . ALA A 1 109 ? 5.767 -2.446 2.102 1.00 4.32 109 ALA A C 1
ATOM 746 O O . ALA A 1 109 ? 6.128 -1.413 1.490 1.00 5.21 109 ALA A O 1
ATOM 748 N N . ALA A 1 110 ? 6.535 -3.533 2.225 1.00 4.09 110 ALA A N 1
ATOM 749 C CA . ALA A 1 110 ? 7.859 -3.606 1.563 1.00 4.12 110 ALA A CA 1
ATOM 750 C C . ALA A 1 110 ? 7.673 -3.462 0.031 1.00 4.43 110 ALA A C 1
ATOM 751 O O . ALA A 1 110 ? 8.426 -2.770 -0.653 1.00 4.86 110 ALA A O 1
ATOM 753 N N . LEU A 1 111 ? 6.708 -4.195 -0.539 1.00 4.47 111 LEU A N 1
ATOM 754 C CA . LEU A 1 111 ? 6.446 -4.160 -1.998 1.00 4.29 111 LEU A CA 1
ATOM 755 C C . LEU A 1 111 ? 6.137 -2.714 -2.386 1.00 3.86 111 LEU A C 1
ATOM 756 O O . LEU A 1 111 ? 6.767 -2.191 -3.300 1.00 4.00 111 LEU A O 1
ATOM 761 N N . ALA A 1 112 ? 5.205 -2.083 -1.707 1.00 3.98 112 ALA A N 1
ATOM 762 C CA . ALA A 1 112 ? 4.804 -0.708 -2.035 1.00 4.50 112 ALA A CA 1
ATOM 763 C C . ALA A 1 112 ? 6.003 0.218 -1.951 1.00 4.19 112 ALA A C 1
ATOM 764 O O . ALA A 1 112 ? 6.171 1.037 -2.826 1.00 5.44 112 ALA A O 1
ATOM 766 N N . ALA A 1 113 ? 6.798 0.128 -0.882 1.00 4.99 113 ALA A N 1
ATOM 767 C CA . ALA A 1 113 ? 7.947 1.020 -0.680 1.00 4.98 113 ALA A CA 1
ATOM 768 C C . ALA A 1 113 ? 8.921 0.837 -1.862 1.00 5.00 113 ALA A C 1
ATOM 769 O O . ALA A 1 113 ? 9.397 1.824 -2.467 1.00 5.82 113 ALA A O 1
ATOM 771 N N . ALA A 1 114 ? 9.223 -0.418 -2.214 1.00 3.97 114 ALA A N 1
ATOM 772 C CA . ALA A 1 114 ? 10.173 -0.679 -3.305 1.00 4.73 114 ALA A CA 1
ATOM 773 C C . ALA A 1 114 ? 9.611 -0.182 -4.659 1.00 5.33 114 ALA A C 1
ATOM 774 O O . ALA A 1 114 ? 10.340 0.366 -5.475 1.00 5.38 114 ALA A O 1
ATOM 776 N N . ALA A 1 115 ? 8.319 -0.405 -4.914 1.00 5.38 115 ALA A N 1
ATOM 777 C CA . ALA A 1 115 ? 7.680 0.012 -6.198 1.00 5.52 115 ALA A CA 1
ATOM 778 C C . ALA A 1 115 ? 7.688 1.524 -6.310 1.00 4.46 115 ALA A C 1
ATOM 779 O O . ALA A 1 115 ? 8.014 2.061 -7.381 1.00 5.95 115 ALA A O 1
ATOM 781 N N . ILE A 1 116 ? 7.449 2.210 -5.190 1.00 4.45 116 ILE A N 1
ATOM 782 C CA . ILE A 1 116 ? 7.447 3.696 -5.239 1.00 4.58 116 ILE A CA 1
ATOM 783 C C . ILE A 1 116 ? 8.889 4.168 -5.442 1.00 5.38 116 ILE A C 1
ATOM 784 O O . ILE A 1 116 ? 9.067 5.134 -6.198 1.00 5.59 116 ILE A O 1
ATOM 789 N N . SER A 1 117 ? 9.866 3.551 -4.780 1.00 5.34 117 SER A N 1
ATOM 790 C CA . SER A 1 117 ? 11.294 3.869 -5.013 1.00 7.26 117 SER A CA 1
ATOM 791 C C . SER A 1 117 ? 11.679 3.710 -6.472 1.00 6.85 117 SER A C 1
ATOM 792 O O . SER A 1 117 ? 12.471 4.495 -6.972 1.00 9.35 117 SER A O 1
ATOM 795 N N . ASP A 1 118 ? 11.175 2.679 -7.136 1.00 6.24 118 ASP A N 1
ATOM 796 C CA . ASP A 1 118 ? 11.562 2.321 -8.514 1.00 6.98 118 ASP A CA 1
ATOM 797 C C . ASP A 1 118 ? 10.760 3.109 -9.539 1.00 7.47 118 ASP A C 1
ATOM 798 O O . ASP A 1 118 ? 11.154 3.141 -10.701 1.00 8.24 118 ASP A O 1
ATOM 803 N N . ALA A 1 119 ?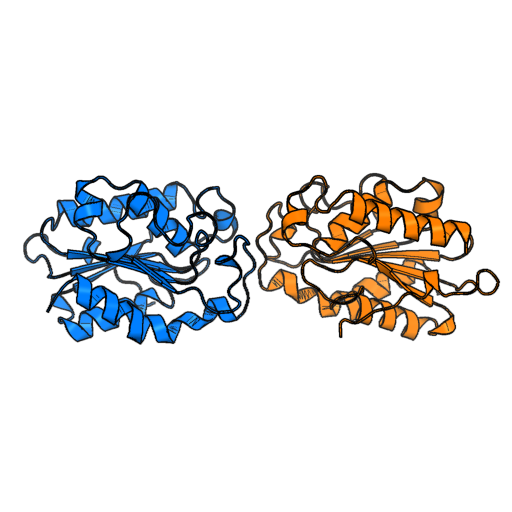 9.660 3.710 -9.118 1.00 6.67 119 ALA A N 1
ATOM 804 C CA . ALA A 1 119 ? 8.766 4.416 -10.042 1.00 6.59 119 ALA A CA 1
ATOM 805 C C . ALA A 1 119 ? 9.461 5.658 -10.615 1.00 5.94 119 ALA A C 1
ATOM 806 O O . ALA A 1 119 ? 10.414 6.207 -10.015 1.00 7.69 119 ALA A O 1
ATOM 808 N N . SER A 1 120 ? 9.078 6.082 -11.785 1.00 6.39 120 SER A N 1
ATOM 809 C CA . SER A 1 120 ? 9.574 7.325 -12.384 1.00 6.51 120 SER A CA 1
ATOM 810 C C . SER A 1 120 ? 9.239 8.534 -11.513 1.00 6.20 120 SER A C 1
ATOM 811 O O . SER A 1 120 ? 8.288 8.474 -10.696 1.00 7.64 120 SER A O 1
ATOM 814 N N . THR A 1 121 ? 9.994 9.603 -11.704 1.00 6.54 121 THR A N 1
ATOM 815 C CA . THR A 1 121 ? 9.663 10.906 -11.077 1.00 7.12 121 THR A CA 1
ATOM 816 C C . THR A 1 121 ? 8.201 11.316 -11.345 1.00 6.86 121 THR A C 1
ATOM 817 O O . THR A 1 121 ? 7.483 11.731 -10.425 1.00 7.96 121 THR A O 1
ATOM 821 N N . THR A 1 122 ? 7.719 11.114 -12.577 1.00 6.37 122 THR A N 1
ATOM 822 C CA . THR A 1 122 ? 6.320 11.415 -12.910 1.00 6.32 122 THR A CA 1
ATOM 823 C C . THR A 1 122 ? 5.364 10.619 -12.016 1.00 6.30 122 THR A C 1
ATOM 824 O O . THR A 1 122 ? 4.399 11.164 -11.468 1.00 6.44 122 THR A O 1
ATOM 828 N N . VAL A 1 123 ? 5.568 9.319 -11.978 1.00 7.01 123 VAL A N 1
ATOM 829 C CA . VAL A 1 123 ? 4.656 8.474 -11.167 1.00 8.40 123 VAL A CA 1
ATOM 830 C C . VAL A 1 123 ? 4.749 8.823 -9.679 1.00 10.19 123 VAL A C 1
ATOM 831 O O . VAL A 1 123 ? 3.718 8.991 -9.025 1.00 10.72 123 VAL A O 1
ATOM 835 N N . ARG A 1 124 ? 5.939 8.945 -9.109 1.00 10.40 124 ARG A N 1
ATOM 836 C CA . ARG A 1 124 ? 6.057 9.321 -7.681 1.00 11.09 124 ARG A CA 1
ATOM 837 C C . ARG A 1 124 ? 5.365 10.650 -7.428 1.00 10.09 124 ARG A C 1
ATOM 838 O O . ARG A 1 124 ? 4.796 10.814 -6.384 1.00 12.30 124 ARG A O 1
ATOM 846 N N . ASN A 1 125 ? 5.440 11.580 -8.367 1.00 8.76 125 ASN A N 1
ATOM 847 C CA . ASN A 1 125 ? 4.778 12.868 -8.153 1.00 8.01 125 ASN A CA 1
ATOM 848 C C . ASN A 1 125 ? 3.260 12.732 -8.094 1.00 6.61 125 ASN A C 1
ATOM 849 O O . ASN A 1 125 ? 2.584 13.490 -7.386 1.00 6.25 125 ASN A O 1
ATOM 854 N N . GLN A 1 126 ? 2.703 11.774 -8.841 1.00 5.34 126 GLN A N 1
ATOM 855 C CA . GLN A 1 126 ? 1.233 11.553 -8.868 1.00 5.11 126 GLN A CA 1
ATOM 856 C C . GLN A 1 126 ? 0.731 10.881 -7.591 1.00 4.26 126 GLN A C 1
ATOM 857 O O . GLN A 1 126 ? -0.426 10.998 -7.249 1.00 5.34 126 GLN A O 1
ATOM 863 N N . ILE A 1 127 ? 1.621 10.229 -6.842 1.00 4.16 127 ILE A N 1
ATOM 864 C CA . ILE A 1 127 ? 1.232 9.509 -5.610 1.00 4.62 127 ILE A CA 1
ATOM 865 C C . ILE A 1 127 ? 1.228 10.533 -4.468 1.00 3.82 127 ILE A C 1
ATOM 866 O O . ILE A 1 127 ? 2.273 10.817 -3.836 1.00 5.27 127 ILE A O 1
ATOM 871 N N . VAL A 1 128 ? 0.058 11.094 -4.167 1.00 4.59 128 VAL A N 1
ATOM 872 C CA . VAL A 1 128 ? -0.047 12.211 -3.190 1.00 5.01 128 VAL A CA 1
ATOM 873 C C . VAL A 1 128 ? 0.037 11.743 -1.752 1.00 4.87 128 VAL A C 1
ATOM 874 O O . VAL A 1 128 ? 0.390 12.555 -0.888 1.00 5.30 128 VAL A O 1
ATOM 878 N N . GLY A 1 129 ? -0.161 10.456 -1.474 1.00 4.25 129 GLY A N 1
ATOM 879 C CA . GLY A 1 129 ? -0.102 9.932 -0.111 1.00 3.89 129 GLY A CA 1
ATOM 880 C C . GLY A 1 129 ? 0.094 8.434 -0.113 1.00 3.56 129 GLY A C 1
ATOM 881 O O . GLY A 1 129 ? -0.497 7.796 -1.042 1.00 4.26 129 GLY A O 1
ATOM 882 N N . THR A 1 130 ? 0.776 7.900 0.890 1.00 3.73 130 THR A N 1
ATOM 883 C CA . THR A 1 130 ? 1.041 6.483 1.052 1.00 3.82 130 THR A CA 1
ATOM 884 C C . THR A 1 130 ? 0.845 6.137 2.515 1.00 3.64 130 THR A C 1
ATOM 885 O O . THR A 1 130 ? 1.345 6.884 3.394 1.00 3.69 130 THR A O 1
ATOM 889 N N . VAL A 1 131 ? 0.258 4.980 2.788 1.00 3.58 131 VAL A N 1
ATOM 890 C CA . VAL A 1 131 ? 0.152 4.413 4.162 1.00 3.69 131 VAL A CA 1
ATOM 891 C C . VAL A 1 131 ? 0.774 3.036 4.172 1.00 3.72 131 VAL A C 1
ATOM 892 O O . VAL A 1 131 ? 0.433 2.194 3.340 1.00 5.32 131 VAL A O 1
ATOM 896 N N . LEU A 1 132 ? 1.638 2.815 5.137 1.00 4.04 132 LEU A N 1
ATOM 897 C CA . LEU A 1 132 ? 2.284 1.492 5.298 1.00 4.29 132 LEU A CA 1
ATOM 898 C C . LEU A 1 132 ? 1.942 0.952 6.672 1.00 4.51 132 LEU A C 1
ATOM 899 O O . LEU A 1 132 ? 2.181 1.644 7.678 1.00 6.66 132 LEU A O 1
ATOM 904 N N . PHE A 1 133 ? 1.437 -0.250 6.759 1.00 4.14 133 PHE A N 1
ATOM 905 C CA . PHE A 1 133 ? 1.086 -0.872 8.048 1.00 4.11 133 PHE A CA 1
ATOM 906 C C . PHE A 1 133 ? 2.019 -2.050 8.250 1.00 4.10 133 PHE A C 1
ATOM 907 O O . PHE A 1 133 ? 2.238 -2.864 7.370 1.00 4.88 133 PHE A O 1
ATOM 915 N N . GLY A 1 134 ? 2.603 -2.121 9.453 1.00 5.01 134 GLY A N 1
ATOM 916 C CA . GLY A 1 134 ? 3.471 -3.260 9.733 1.00 4.85 134 GLY A CA 1
ATOM 917 C C . GLY A 1 134 ? 4.604 -3.314 8.718 1.00 5.08 134 GLY A C 1
ATOM 918 O O . GLY A 1 134 ? 4.958 -4.396 8.188 1.00 5.72 134 GLY A O 1
ATOM 919 N N . TYR A 1 135 ? 5.258 -2.175 8.513 1.00 4.94 135 TYR A N 1
ATOM 920 C CA . TYR A 1 135 ? 6.288 -1.968 7.486 1.00 4.46 135 TYR A CA 1
ATOM 921 C C . TYR A 1 135 ? 7.570 -2.719 7.802 1.00 4.17 135 TYR A C 1
ATOM 922 O O . TYR A 1 135 ? 8.283 -2.368 8.736 1.00 5.01 135 TYR A O 1
ATOM 931 N N . THR A 1 136 ? 7.868 -3.750 7.026 1.00 4.82 136 THR A N 1
ATOM 932 C CA . THR A 1 136 ? 8.976 -4.670 7.335 1.00 5.68 136 THR A CA 1
ATOM 933 C C . THR A 1 136 ? 10.333 -4.031 7.073 1.00 4.92 136 THR A C 1
ATOM 934 O O . THR A 1 136 ? 11.340 -4.594 7.551 1.00 6.47 136 THR A O 1
ATOM 938 N N . LYS A 1 137 ? 10.376 -2.894 6.379 1.00 4.38 137 LYS A N 1
ATOM 939 C CA . LYS A 1 137 ? 11.655 -2.173 6.218 1.00 4.70 137 LYS A CA 1
ATOM 940 C C . LYS A 1 137 ? 11.628 -0.839 7.000 1.00 4.41 137 LYS A C 1
ATOM 941 O O . LYS A 1 137 ? 12.400 0.075 6.646 1.00 5.83 137 LYS A O 1
ATOM 947 N N . ASN A 1 138 ? 10.792 -0.754 8.031 1.00 4.76 138 ASN A N 1
ATOM 948 C CA . ASN A 1 138 ? 10.789 0.481 8.860 1.00 4.51 138 ASN A CA 1
ATOM 949 C C . ASN A 1 138 ? 12.180 0.835 9.372 1.00 4.56 138 ASN A C 1
ATOM 950 O O . ASN A 1 138 ? 12.596 1.984 9.331 1.00 4.84 138 ASN A O 1
ATOM 955 N N . GLN A 1 139 ? 12.776 -0.149 9.998 1.00 4.84 139 GLN A N 1
ATOM 956 C CA . GLN A 1 139 ? 14.095 0.102 10.630 1.00 4.50 139 GLN A CA 1
ATOM 957 C C . GLN A 1 139 ? 15.122 0.419 9.554 1.00 5.15 139 GLN A C 1
ATOM 958 O O . GLN A 1 139 ? 15.882 1.404 9.617 1.00 5.60 139 GLN A O 1
ATOM 964 N N . GLN A 1 140 ? 15.131 -0.429 8.537 1.00 5.24 140 GLN A N 1
ATOM 965 C CA . GLN A 1 140 ? 16.218 -0.425 7.548 1.00 5.32 140 GLN A CA 1
ATOM 966 C C . GLN A 1 140 ? 16.113 0.815 6.657 1.00 6.19 140 GLN A C 1
ATOM 967 O O . GLN A 1 140 ? 17.140 1.297 6.201 1.00 9.37 140 GLN A O 1
ATOM 973 N N . ASN A 1 141 ? 14.900 1.323 6.392 1.00 5.45 141 ASN A N 1
ATOM 974 C CA . ASN A 1 141 ? 14.637 2.534 5.595 1.00 5.87 141 ASN A CA 1
ATOM 975 C C . ASN A 1 141 ? 14.306 3.714 6.493 1.00 5.42 141 ASN A C 1
ATOM 976 O O . ASN A 1 141 ? 13.826 4.735 6.015 1.00 5.18 141 ASN A O 1
ATOM 981 N N . ARG A 1 142 ? 14.604 3.601 7.784 1.00 4.87 142 ARG A N 1
ATOM 982 C CA . ARG A 1 142 ? 14.538 4.740 8.715 1.00 5.63 142 ARG A CA 1
ATOM 983 C C . ARG A 1 142 ? 13.179 5.439 8.655 1.00 4.73 142 ARG A C 1
ATOM 984 O O . ARG A 1 142 ? 13.079 6.674 8.649 1.00 5.30 142 ARG A O 1
ATOM 992 N N . GLY A 1 143 ? 12.110 4.655 8.639 1.00 4.65 143 GLY A N 1
ATOM 993 C CA . GLY A 1 143 ? 10.752 5.215 8.693 1.00 4.47 143 GLY A CA 1
ATOM 994 C C . GLY A 1 143 ? 10.280 5.878 7.421 1.00 4.41 143 GLY A C 1
ATOM 995 O O . GLY A 1 143 ? 9.248 6.593 7.498 1.00 5.34 143 GLY A O 1
ATOM 996 N N . GLY A 1 144 ? 11.004 5.717 6.321 1.00 5.00 144 GLY A N 1
ATOM 997 C CA . GLY A 1 144 ? 10.607 6.371 5.081 1.00 5.03 144 GLY A CA 1
ATOM 998 C C . GLY A 1 144 ? 10.579 5.409 3.904 1.00 4.73 144 GLY A C 1
ATOM 999 O O . GLY A 1 144 ? 10.816 4.186 4.034 1.00 4.78 144 GLY A O 1
ATOM 1000 N N . ILE A 1 145 ? 10.320 5.992 2.755 1.00 5.02 145 ILE A N 1
ATOM 1001 C CA . ILE A 1 145 ? 10.469 5.322 1.449 1.00 5.25 145 ILE A CA 1
ATOM 1002 C C . ILE A 1 145 ? 11.529 6.075 0.698 1.00 5.00 145 ILE A C 1
ATOM 1003 O O . ILE A 1 145 ? 11.366 7.275 0.479 1.00 5.84 145 ILE A O 1
ATOM 1008 N N . PRO A 1 146 ? 12.571 5.391 0.203 1.00 4.89 146 PRO A N 1
ATOM 1009 C CA . PRO A 1 146 ? 13.617 6.096 -0.516 1.00 6.12 146 PRO A CA 1
ATOM 1010 C C . PRO A 1 146 ? 13.058 6.914 -1.686 1.00 7.51 146 PRO A C 1
ATOM 1011 O O . PRO A 1 146 ? 12.325 6.390 -2.523 1.00 9.42 146 PRO A O 1
ATOM 1015 N N . GLY A 1 147 ? 13.396 8.198 -1.741 1.00 7.84 147 GLY A N 1
ATOM 1016 C CA . GLY A 1 147 ? 13.049 9.092 -2.862 1.00 9.44 147 GLY A CA 1
ATOM 1017 C C . GLY A 1 147 ? 11.654 9.689 -2.700 1.00 7.86 147 GLY A C 1
ATOM 1018 O O . GLY A 1 147 ? 11.246 10.349 -3.607 1.00 10.77 147 GLY A O 1
ATOM 1019 N N . TYR A 1 148 ? 10.931 9.419 -1.616 1.00 7.14 148 TYR A N 1
ATOM 1020 C CA . TYR A 1 148 ? 9.533 9.839 -1.453 1.00 6.77 148 TYR A CA 1
ATOM 1021 C C . TYR A 1 148 ? 9.453 10.815 -0.289 1.00 5.86 148 TYR A C 1
ATOM 1022 O O . TYR A 1 148 ? 10.003 10.560 0.774 1.00 6.76 148 TYR A O 1
ATOM 1031 N N . PRO A 1 149 ? 8.855 12.011 -0.470 1.00 6.53 149 PRO A N 1
ATOM 1032 C CA . PRO A 1 149 ? 8.850 13.017 0.586 1.00 7.43 149 PRO A CA 1
ATOM 1033 C C . PRO A 1 149 ? 8.048 12.577 1.808 1.00 6.42 149 PRO A C 1
ATOM 1034 O O . PRO A 1 149 ? 6.954 11.998 1.666 1.00 7.31 149 PRO A O 1
ATOM 1038 N N . GLN A 1 150 ? 8.586 12.879 2.992 1.00 7.20 150 GLN A N 1
ATOM 1039 C CA . GLN A 1 150 ? 8.052 12.327 4.234 1.00 7.21 150 GLN A CA 1
ATOM 1040 C C . GLN A 1 150 ? 6.615 12.820 4.407 1.00 5.96 150 GLN A C 1
ATOM 1041 O O . GLN A 1 150 ? 5.812 12.150 5.054 1.00 6.55 150 GLN A O 1
ATOM 1047 N N . ASP A 1 151 ? 6.313 14.066 4.014 1.00 6.38 151 ASP A N 1
ATOM 1048 C CA . ASP A 1 151 ? 4.962 14.617 4.277 1.00 7.12 151 ASP A CA 1
ATOM 1049 C C . ASP A 1 151 ? 3.863 13.779 3.607 1.00 6.54 151 ASP A C 1
ATOM 1050 O O . ASP A 1 151 ? 2.711 13.848 4.078 1.00 8.19 151 ASP A O 1
ATOM 1055 N N . ARG A 1 152 ? 4.211 12.977 2.604 1.00 4.67 152 ARG A N 1
ATOM 1056 C CA . ARG A 1 152 ? 3.240 12.173 1.882 1.00 4.23 152 ARG A CA 1
ATOM 1057 C C . ARG A 1 152 ? 3.093 10.794 2.517 1.00 4.62 152 ARG A C 1
ATOM 1058 O O . ARG A 1 152 ? 2.337 9.988 1.929 1.00 5.50 152 ARG A O 1
ATOM 1066 N N . LEU A 1 153 ? 3.759 10.497 3.619 1.00 5.29 153 LEU A N 1
ATOM 1067 C CA . LEU A 1 153 ? 3.822 9.118 4.141 1.00 5.10 153 LEU A CA 1
ATOM 1068 C C . LEU A 1 153 ? 3.272 9.068 5.564 1.00 5.68 153 LEU A C 1
ATOM 1069 O O . LEU A 1 153 ? 3.576 9.959 6.415 1.00 6.16 153 LEU A O 1
ATOM 1074 N N . ARG A 1 154 ? 2.604 7.974 5.895 1.00 5.17 154 ARG A N 1
ATOM 1075 C CA . ARG A 1 154 ? 2.367 7.573 7.295 1.00 5.13 154 ARG A CA 1
ATOM 1076 C C . ARG A 1 154 ? 2.719 6.104 7.431 1.00 4.89 154 ARG A C 1
ATOM 1077 O O . ARG A 1 154 ? 2.217 5.296 6.592 1.00 5.01 154 ARG A O 1
ATOM 1085 N N . VAL A 1 155 ? 3.539 5.772 8.418 1.00 4.63 155 VAL A N 1
ATOM 1086 C CA . VAL A 1 155 ? 3.878 4.404 8.773 1.00 4.43 155 VAL A CA 1
ATOM 1087 C C . VAL A 1 155 ? 3.139 4.059 10.074 1.00 4.75 155 VAL A C 1
ATOM 1088 O O . VAL A 1 155 ? 3.316 4.791 11.072 1.00 5.46 155 VAL A O 1
ATOM 1092 N N . TYR A 1 156 ? 2.374 2.987 10.072 1.00 5.28 156 TYR A N 1
ATOM 1093 C CA . TYR A 1 156 ? 1.680 2.464 11.257 1.00 4.99 156 TYR A CA 1
ATOM 1094 C C . TYR A 1 156 ? 2.423 1.204 11.688 1.00 5.94 156 TYR A C 1
ATOM 1095 O O . TYR A 1 156 ? 2.288 0.158 11.068 1.00 7.12 156 TYR A O 1
ATOM 1104 N N . CYS A 1 157 ? 3.214 1.346 12.749 1.00 6.65 157 CYS A N 1
ATOM 1105 C CA . CYS A 1 157 ? 4.050 0.270 13.329 1.00 7.76 157 CYS A CA 1
ATOM 1106 C C . CYS A 1 157 ? 3.667 0.174 14.794 1.00 8.40 157 CYS A C 1
ATOM 1107 O O . CYS A 1 157 ? 4.066 1.026 15.620 1.00 10.62 157 CYS A O 1
ATOM 1110 N N . ALA A 1 158 ? 2.908 -0.854 15.121 1.00 7.05 158 ALA A N 1
ATOM 1111 C CA . ALA A 1 158 ? 2.341 -1.033 16.455 1.00 9.86 158 ALA A CA 1
ATOM 1112 C C . ALA A 1 158 ? 3.435 -1.338 17.446 1.00 9.76 158 ALA A C 1
ATOM 1113 O O . ALA A 1 158 ? 4.469 -1.945 17.097 1.00 9.92 158 ALA A O 1
ATOM 1115 N N . VAL A 1 159 ? 3.150 -0.973 18.689 1.00 11.73 159 VAL A N 1
ATOM 1116 C CA . VAL A 1 159 ? 3.947 -1.424 19.858 1.00 11.49 159 VAL A CA 1
ATOM 1117 C C . VAL A 1 159 ? 4.043 -2.936 19.824 1.00 10.65 159 VAL A C 1
ATOM 1118 O O . VAL A 1 159 ? 3.006 -3.581 19.749 1.00 12.05 159 VAL A O 1
ATOM 1122 N N . GLY A 1 160 ? 5.268 -3.446 19.803 1.00 12.14 160 GLY A N 1
ATOM 1123 C CA . GLY A 1 160 ? 5.491 -4.902 19.846 1.00 13.82 160 GLY A CA 1
ATOM 1124 C C . GLY A 1 160 ? 5.440 -5.569 18.474 1.00 12.26 160 GLY A C 1
ATOM 1125 O O . GLY A 1 160 ? 5.609 -6.811 18.435 1.00 12.81 160 GLY A O 1
ATOM 1126 N N . ASP A 1 161 ? 5.225 -4.820 17.382 1.00 8.95 161 ASP A N 1
ATOM 1127 C CA . ASP A 1 161 ? 5.290 -5.413 16.025 1.00 7.77 161 ASP A CA 1
ATOM 1128 C C . ASP A 1 161 ? 6.762 -5.418 15.583 1.00 6.81 161 ASP A C 1
ATOM 1129 O O . ASP A 1 161 ? 7.256 -4.443 15.059 1.00 6.83 161 ASP A O 1
ATOM 1134 N N . LEU A 1 162 ? 7.440 -6.531 15.822 1.00 7.40 162 LEU A N 1
ATOM 1135 C CA . LEU A 1 162 ? 8.906 -6.577 15.693 1.00 7.16 162 LEU A CA 1
ATOM 1136 C C . LEU A 1 162 ? 9.320 -6.505 14.223 1.00 5.84 162 LEU A C 1
ATOM 1137 O O . LEU A 1 162 ? 10.504 -6.299 14.006 1.00 7.69 162 LEU A O 1
ATOM 1142 N N . VAL A 1 163 ? 8.441 -6.742 13.245 1.00 7.06 163 VAL A N 1
ATOM 1143 C CA . VAL A 1 163 ? 8.884 -6.588 11.833 1.00 6.76 163 VAL A CA 1
ATOM 1144 C C . VAL A 1 163 ? 9.246 -5.146 11.535 1.00 5.95 163 VAL A C 1
ATOM 1145 O O . VAL A 1 163 ? 9.967 -4.918 10.588 1.00 6.13 163 VAL A O 1
ATOM 1149 N N . CYS A 1 164 ? 8.781 -4.217 12.341 1.00 6.10 164 CYS A N 1
ATOM 1150 C CA . CYS A 1 164 ? 9.088 -2.772 12.159 1.00 6.14 164 CYS A CA 1
ATOM 1151 C C . CYS A 1 164 ? 10.433 -2.439 12.823 1.00 6.07 164 CYS A C 1
ATOM 1152 O O . CYS A 1 164 ? 10.847 -1.246 12.757 1.00 6.97 164 CYS A O 1
ATOM 1155 N N . GLU A 1 165 ? 11.101 -3.423 13.424 1.00 5.99 165 GLU A N 1
ATOM 1156 C CA . GLU A 1 165 ? 12.244 -3.175 14.314 1.00 5.39 165 GLU A CA 1
ATOM 1157 C C . GLU A 1 165 ? 13.428 -3.977 13.798 1.00 6.19 165 GLU A C 1
ATOM 1158 O O . GLU A 1 165 ? 14.314 -4.329 14.582 1.00 8.66 165 GLU A O 1
ATOM 1164 N N . GLY A 1 166 ? 13.492 -4.236 12.489 1.00 7.22 166 GLY A N 1
ATOM 1165 C CA . GLY A 1 166 ? 14.720 -4.810 11.885 1.00 7.33 166 GLY A CA 1
ATOM 1166 C C . GLY A 1 166 ? 14.774 -6.318 11.993 1.00 8.74 166 GLY A C 1
ATOM 1167 O O . GLY A 1 166 ? 15.837 -6.899 11.800 1.00 13.90 166 GLY A O 1
ATOM 1168 N N . THR A 1 167 ? 13.654 -6.949 12.309 1.00 8.28 167 THR A N 1
ATOM 1169 C CA . THR A 1 167 ? 13.544 -8.421 12.388 1.00 8.23 167 THR A CA 1
ATOM 1170 C C . THR A 1 167 ? 12.413 -8.891 11.455 1.00 7.32 167 THR A C 1
ATOM 1171 O O . THR A 1 167 ? 11.640 -8.043 10.963 1.00 7.75 167 THR A O 1
ATOM 1175 N N . LEU A 1 168 ? 12.233 -10.200 11.341 1.00 7.20 168 LEU A N 1
ATOM 1176 C CA . LEU A 1 168 ? 11.027 -10.741 10.660 1.00 7.74 168 LEU A CA 1
ATOM 1177 C C . LEU A 1 168 ? 10.298 -11.646 11.655 1.00 7.84 168 LEU A C 1
ATOM 1178 O O . LEU A 1 168 ? 9.893 -12.750 11.304 1.00 9.50 168 LEU A O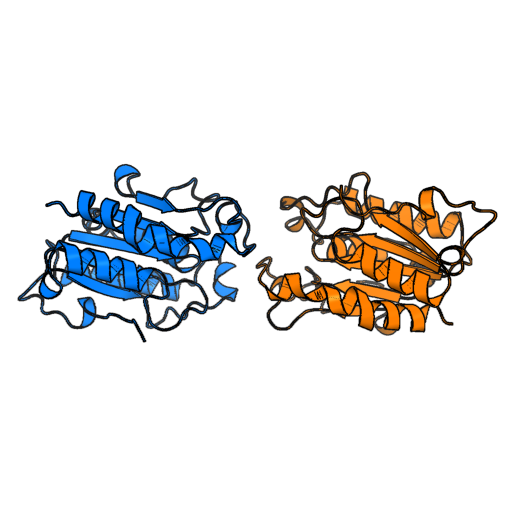 1
ATOM 1183 N N . ILE A 1 169 ? 10.127 -11.150 12.864 1.00 7.68 169 ILE A N 1
ATOM 1184 C CA . ILE A 1 169 ? 9.383 -11.843 13.942 1.00 7.11 169 ILE A CA 1
ATOM 1185 C C . ILE A 1 169 ? 7.964 -11.320 13.982 1.00 6.67 169 ILE A C 1
ATOM 1186 O O . ILE A 1 169 ? 7.733 -10.129 14.189 1.00 7.19 169 ILE A O 1
ATOM 1191 N N . VAL A 1 170 ? 7.029 -12.223 13.684 1.00 6.96 170 VAL A N 1
ATOM 1192 C CA . VAL A 1 170 ? 5.590 -11.909 13.549 1.00 6.92 170 VAL A CA 1
ATOM 1193 C C . VAL A 1 170 ? 4.875 -12.323 14.821 1.00 7.86 170 VAL A C 1
ATOM 1194 O O . VAL A 1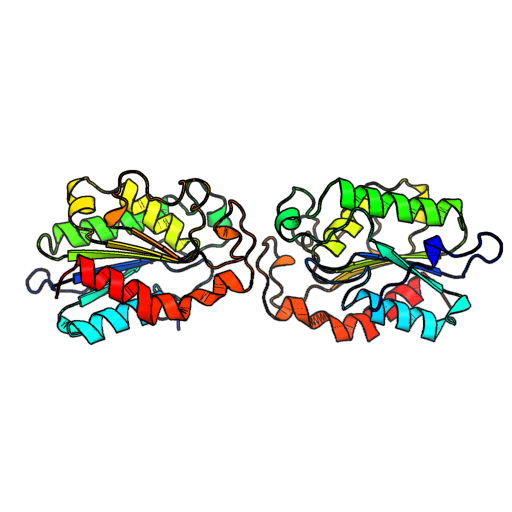 170 ? 4.841 -13.535 15.135 1.00 10.12 170 VAL A O 1
ATOM 1198 N N . LEU A 1 171 ? 4.353 -11.330 15.531 1.00 7.81 171 LEU A N 1
ATOM 1199 C CA . LEU A 1 171 ? 3.612 -11.533 16.783 1.00 7.85 171 LEU A CA 1
ATOM 1200 C C . LEU A 1 171 ? 2.249 -10.860 16.725 1.00 8.51 171 LEU A C 1
ATOM 1201 O O . LEU A 1 171 ? 1.964 -10.180 15.756 1.00 8.01 171 LEU A O 1
ATOM 1206 N N . ALA A 1 172 ? 1.445 -11.033 17.755 1.00 8.84 172 ALA A N 1
ATOM 1207 C CA . ALA A 1 172 ? 0.034 -10.588 17.731 1.00 10.08 172 ALA A CA 1
ATOM 1208 C C . ALA A 1 172 ? -0.080 -9.095 17.377 1.00 10.31 172 ALA A C 1
ATOM 1209 O O . ALA A 1 172 ? -1.004 -8.715 16.644 1.00 9.44 172 ALA A O 1
ATOM 1211 N N . PRO A 1 173 ? 0.801 -8.161 17.819 1.00 8.69 173 PRO A N 1
ATOM 1212 C CA . PRO A 1 173 ? 0.638 -6.743 17.457 1.00 8.68 173 PRO A CA 1
ATOM 1213 C C . PRO A 1 173 ? 0.664 -6.517 15.941 1.00 6.95 173 PRO A C 1
ATOM 1214 O O . PRO A 1 173 ? 0.121 -5.530 15.476 1.00 8.20 173 PRO A O 1
ATOM 1218 N N . HIS A 1 174 ? 1.269 -7.435 15.193 1.00 6.77 174 HIS A N 1
ATOM 1219 C CA . HIS A 1 174 ? 1.250 -7.368 13.712 1.00 6.37 174 HIS A CA 1
ATOM 1220 C C . HIS A 1 174 ? -0.170 -7.486 13.160 1.00 6.94 174 HIS A C 1
ATOM 1221 O O . HIS A 1 174 ? -0.321 -7.088 11.978 1.00 7.02 174 HIS A O 1
ATOM 1228 N N . LEU A 1 175 ? -1.118 -8.024 13.935 1.00 6.39 175 LEU A N 1
ATOM 1229 C CA . LEU A 1 175 ? -2.508 -8.202 13.463 1.00 7.55 175 LEU A CA 1
ATOM 1230 C C . LEU A 1 175 ? -3.429 -7.116 14.010 1.00 7.58 175 LEU A C 1
ATOM 1231 O O . LEU A 1 175 ? -4.623 -7.345 14.040 1.00 9.74 175 LEU A O 1
ATOM 1236 N N . SER A 1 176 ? -2.887 -6.017 14.504 1.00 8.25 176 SER A N 1
ATOM 1237 C CA . SER A 1 176 ? -3.638 -4.983 15.253 1.00 8.13 176 SER A CA 1
ATOM 1238 C C . SER A 1 176 ? -4.003 -3.752 14.440 1.00 7.40 176 SER A C 1
ATOM 1239 O O . SER A 1 176 ? -4.458 -2.818 15.056 1.00 9.89 176 SER A O 1
ATOM 1242 N N . TYR A 1 177 ? -3.888 -3.768 13.116 1.00 6.20 177 TYR A N 1
ATOM 1243 C CA . TYR A 1 177 ? -3.994 -2.533 12.321 1.00 6.79 177 TYR A CA 1
ATOM 1244 C C . TYR A 1 177 ? -5.399 -2.264 11.809 1.0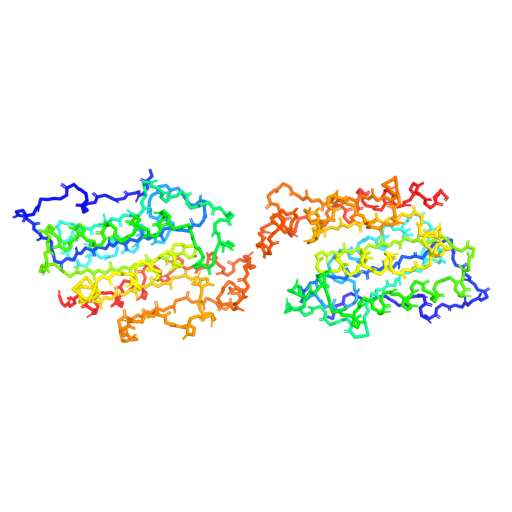0 6.90 177 TYR A C 1
ATOM 1245 O O . TYR A 1 177 ? -5.612 -1.237 11.123 1.00 7.13 177 TYR A O 1
ATOM 1254 N N . GLY A 1 178 ? -6.383 -3.108 12.122 1.00 8.08 178 GLY A N 1
ATOM 1255 C CA . GLY A 1 178 ? -7.715 -2.922 11.528 1.00 8.40 178 GLY A CA 1
ATOM 1256 C C . GLY A 1 178 ? -8.346 -1.595 11.861 1.00 8.35 178 GLY A C 1
ATOM 1257 O O . GLY A 1 178 ? -9.007 -0.990 11.021 1.00 9.50 178 GLY A O 1
ATOM 1258 N N . ASP A 1 179 ? -8.140 -1.108 13.076 1.00 8.30 179 ASP A N 1
ATOM 1259 C CA . ASP A 1 179 ? -8.760 0.175 13.503 1.00 10.06 179 ASP A CA 1
ATOM 1260 C C . ASP A 1 179 ? -8.117 1.304 12.692 1.00 8.23 179 ASP A C 1
ATOM 1261 O O . ASP A 1 179 ? -8.813 2.233 12.252 1.00 10.51 179 ASP A O 1
ATOM 1266 N N . GLU A 1 180 ? -6.788 1.295 12.572 1.00 7.92 180 GLU A N 1
ATOM 1267 C CA . GLU A 1 180 ? -6.088 2.357 11.832 1.00 8.77 180 GLU A CA 1
ATOM 1268 C C . GLU A 1 180 ? -6.521 2.342 10.356 1.00 7.56 180 GLU A C 1
ATOM 1269 O O . GLU A 1 180 ? -6.609 3.407 9.744 1.00 8.42 180 GLU A O 1
ATOM 1275 N N . ALA A 1 181 ? -6.735 1.159 9.783 1.00 7.11 181 ALA A N 1
ATOM 1276 C CA . ALA A 1 181 ? -7.165 1.040 8.374 1.00 7.04 181 ALA A CA 1
ATOM 1277 C C . ALA A 1 181 ? -8.558 1.645 8.168 1.00 8.06 181 ALA A C 1
ATOM 1278 O O . ALA A 1 181 ? -8.894 2.020 7.028 1.00 8.47 181 ALA A O 1
ATOM 1280 N N . ARG A 1 182 ? -9.349 1.737 9.231 1.00 8.13 182 ARG A N 1
ATOM 1281 C CA . ARG A 1 182 ? -10.733 2.277 9.123 1.00 8.17 182 ARG A CA 1
ATOM 1282 C C . ARG A 1 182 ? -10.795 3.749 9.527 1.00 9.07 182 ARG A C 1
ATOM 1283 O O . ARG A 1 182 ? -11.843 4.318 9.414 1.00 11.70 182 ARG A O 1
ATOM 1291 N N . ASN A 1 183 ? -9.743 4.276 10.176 1.00 9.34 183 ASN A N 1
ATOM 1292 C CA . ASN A 1 183 ? -9.810 5.599 10.845 1.00 10.07 183 ASN A CA 1
ATOM 1293 C C . ASN A 1 183 ? -8.623 6.462 10.411 1.00 10.00 183 ASN A C 1
ATOM 1294 O O . ASN A 1 183 ? -8.730 7.236 9.471 1.00 9.31 183 ASN A O 1
ATOM 1299 N N . GLU A 1 184 ? -7.486 6.320 11.052 1.00 9.72 184 GLU A N 1
ATOM 1300 C CA . GLU A 1 184 ? -6.382 7.279 10.824 1.00 10.10 184 GLU A CA 1
ATOM 1301 C C . GLU A 1 184 ? -5.831 7.212 9.405 1.00 6.98 184 GLU A C 1
ATOM 1302 O O . GLU A 1 184 ? -5.526 8.249 8.797 1.00 8.08 184 GLU A O 1
ATOM 1308 N N . ALA A 1 185 ? -5.661 6.026 8.871 1.00 7.23 185 ALA A N 1
ATOM 1309 C CA . ALA A 1 185 ? -5.014 5.876 7.551 1.00 7.62 185 ALA A CA 1
ATOM 1310 C C . ALA A 1 185 ? -5.868 6.506 6.459 1.00 6.36 185 ALA A C 1
ATOM 1311 O O . ALA A 1 185 ? -5.380 7.333 5.703 1.00 6.82 185 ALA A O 1
ATOM 1313 N N . PRO A 1 186 ? -7.186 6.182 6.341 1.00 6.87 186 PRO A N 1
ATOM 1314 C CA . PRO A 1 186 ? -7.973 6.890 5.315 1.00 7.75 186 PRO A CA 1
ATOM 1315 C C . PRO A 1 186 ? -8.072 8.408 5.574 1.00 7.33 186 PRO A C 1
ATOM 1316 O O . PRO A 1 186 ? -8.041 9.189 4.664 1.00 7.37 186 PRO A O 1
ATOM 1320 N N . ALA A 1 187 ? -8.097 8.839 6.846 1.00 7.79 187 ALA A N 1
ATOM 1321 C CA . ALA A 1 187 ? -8.155 10.295 7.157 1.00 8.77 187 ALA A CA 1
ATOM 1322 C C . ALA A 1 187 ? -6.906 10.953 6.577 1.00 7.10 187 ALA A C 1
ATOM 1323 O O . ALA A 1 187 ? -6.978 12.047 6.018 1.00 7.68 187 ALA A O 1
ATOM 1325 N N . PHE A 1 188 ? -5.759 10.305 6.725 1.00 6.85 188 PHE A N 1
ATOM 1326 C CA . PHE A 1 188 ? -4.514 10.853 6.151 1.00 6.12 188 PHE A CA 1
ATOM 1327 C C . PHE A 1 188 ? -4.609 10.896 4.627 1.00 6.19 188 PHE A C 1
ATOM 1328 O O . PHE A 1 188 ? -4.287 11.953 4.027 1.00 7.12 188 PHE A O 1
ATOM 1336 N N . LEU A 1 189 ? -5.010 9.790 3.994 1.00 5.94 189 LEU A N 1
ATOM 1337 C CA . LEU A 1 189 ? -5.062 9.805 2.517 1.00 5.82 189 LEU A CA 1
ATOM 1338 C C . LEU A 1 189 ? -6.047 10.868 2.018 1.00 6.32 189 LEU A C 1
ATOM 1339 O O . LEU A 1 189 ? -5.764 11.523 0.960 1.00 6.01 189 LEU A O 1
ATOM 1344 N N . ILE A 1 190 ? -7.197 11.006 2.691 1.00 7.25 190 ILE A N 1
ATOM 1345 C CA . ILE A 1 190 ? -8.202 12.037 2.325 1.00 8.29 190 ILE A CA 1
ATOM 1346 C C . ILE A 1 190 ? -7.555 13.425 2.379 1.00 8.25 190 ILE A C 1
ATOM 1347 O O . ILE A 1 190 ? -7.853 14.239 1.507 1.00 8.90 190 ILE A O 1
ATOM 1352 N N . SER A 1 191 ? -6.737 13.703 3.392 1.00 9.42 191 SER A N 1
ATOM 1353 C CA . SER A 1 191 ? -6.043 14.999 3.526 1.00 10.49 191 SER A CA 1
ATOM 1354 C C . SER A 1 191 ? -5.149 15.223 2.329 1.00 9.86 191 SER A C 1
ATOM 1355 O O . SER A 1 191 ? -5.108 16.367 1.844 1.00 12.83 191 SER A O 1
ATOM 1358 N N . LYS A 1 192 ? -4.490 14.185 1.842 1.00 8.17 192 LYS A N 1
ATOM 1359 C CA . LYS A 1 192 ? -3.593 14.359 0.673 1.00 8.99 192 LYS A CA 1
ATOM 1360 C C . LYS A 1 192 ? -4.374 14.446 -0.634 1.00 9.24 192 LYS A C 1
ATOM 1361 O O . LYS A 1 192 ? -3.875 15.117 -1.533 1.00 9.98 192 LYS A O 1
ATOM 1367 N N . ILE A 1 193 ? -5.479 13.722 -0.764 1.00 8.48 193 ILE A N 1
ATOM 1368 C CA . ILE A 1 193 ? -6.305 13.806 -1.993 1.00 9.39 193 ILE A CA 1
ATOM 1369 C C . ILE A 1 193 ? -6.917 15.208 -2.039 1.00 11.39 193 ILE A C 1
ATOM 1370 O O . ILE A 1 193 ? -7.084 15.720 -3.151 1.00 12.38 193 ILE A O 1
ATOM 1375 N N . GLY A 1 194 ? -7.338 15.735 -0.886 1.00 15.05 194 GLY A N 1
ATOM 1376 C CA . GLY A 1 194 ? -8.091 17.001 -0.758 1.00 20.22 194 GLY A CA 1
ATOM 1377 C C . GLY A 1 194 ? -9.575 16.794 -0.485 1.00 25.22 194 GLY A C 1
ATOM 1378 O O . GLY A 1 194 ? -10.103 15.651 -0.607 1.00 33.20 194 GLY A O 1
ATOM 1379 N N . ASN A 1 195 ? -10.255 17.875 -0.101 1.00 31.56 195 ASN A N 1
ATOM 1380 C CA . ASN A 1 195 ? -11.734 17.967 -0.134 1.00 42.35 195 ASN A CA 1
ATOM 1381 C C . ASN A 1 195 ? -12.239 17.135 -1.323 1.00 38.43 195 ASN A C 1
ATOM 1382 O O . ASN A 1 195 ? -13.330 16.514 -1.313 1.00 56.29 195 ASN A O 1
ATOM 1395 N N . VAL B 1 2 ? 10.092 -12.783 36.446 1.00 18.15 2 VAL B N 1
ATOM 1396 C CA . VAL B 1 2 ? 11.502 -13.105 36.364 1.00 17.09 2 VAL B CA 1
ATOM 1397 C C . VAL B 1 2 ? 11.614 -14.305 35.420 1.00 17.72 2 VAL B C 1
ATOM 1398 O O . VAL B 1 2 ? 10.822 -15.216 35.531 1.00 23.05 2 VAL B O 1
ATOM 1402 N N . GLY B 1 3 ? 12.584 -14.351 34.543 1.00 21.37 3 GLY B N 1
ATOM 1403 C CA . GLY B 1 3 ? 12.674 -15.531 33.669 1.00 19.47 3 GLY B CA 1
ATOM 1404 C C . GLY B 1 3 ? 12.936 -16.805 34.470 1.00 20.05 3 GLY B C 1
ATOM 1405 O O . GLY B 1 3 ? 13.533 -16.710 35.582 1.00 18.03 3 GLY B O 1
ATOM 1406 N N . SER B 1 4 ? 12.453 -17.951 33.984 1.00 20.15 4 SER B N 1
ATOM 1407 C CA . SER B 1 4 ? 12.732 -19.303 34.565 1.00 17.97 4 SER B CA 1
ATOM 1408 C C . SER B 1 4 ? 14.223 -19.599 34.478 1.00 15.59 4 SER B C 1
ATOM 1409 O O . SER B 1 4 ? 14.767 -19.460 33.345 1.00 15.27 4 SER B O 1
ATOM 1412 N N . SER B 1 5 ? 14.859 -19.895 35.628 1.00 9.02 5 SER B N 1
ATOM 1413 C CA . SER B 1 5 ? 16.297 -20.246 35.622 1.00 7.96 5 SER B CA 1
ATOM 1414 C C . SER B 1 5 ? 16.649 -21.432 36.508 1.00 6.88 5 SER B C 1
ATOM 1415 O O . SER B 1 5 ? 16.035 -21.583 37.586 1.00 9.33 5 SER B O 1
ATOM 1418 N N . LYS B 1 6 ? 17.645 -22.196 36.073 1.00 5.62 6 LYS B N 1
ATOM 1419 C CA . LYS B 1 6 ? 18.262 -23.248 36.902 1.00 6.48 6 LYS B CA 1
ATOM 1420 C C . LYS B 1 6 ? 19.756 -23.288 36.599 1.00 4.77 6 LYS B C 1
ATOM 1421 O O . LYS B 1 6 ? 20.165 -23.085 35.469 1.00 5.26 6 LYS B O 1
ATOM 1427 N N . ASN B 1 7 ? 20.531 -23.521 37.650 1.00 5.12 7 ASN B N 1
ATOM 1428 C CA . ASN B 1 7 ? 22.007 -23.499 37.567 1.00 5.05 7 ASN B CA 1
ATOM 1429 C C . ASN B 1 7 ? 22.576 -24.682 38.326 1.00 4.86 7 ASN B C 1
ATOM 1430 O O . ASN B 1 7 ? 23.600 -24.536 39.057 1.00 5.42 7 ASN B O 1
ATOM 1435 N N . GLU B 1 8 ? 21.976 -25.858 38.225 1.00 5.21 8 GLU B N 1
ATOM 1436 C CA . GLU B 1 8 ? 22.284 -26.963 39.161 1.00 5.48 8 GLU B CA 1
ATOM 1437 C C . GLU B 1 8 ? 23.636 -27.571 38.846 1.00 5.38 8 GLU B C 1
ATOM 1438 O O . GLU B 1 8 ? 24.201 -28.178 39.756 1.00 6.01 8 GLU B O 1
ATOM 1444 N N . LEU B 1 9 ? 24.175 -27.456 37.644 1.00 5.07 9 LEU B N 1
ATOM 1445 C CA . LEU B 1 9 ? 25.529 -27.961 37.386 1.00 5.87 9 LEU B CA 1
ATOM 1446 C C . LEU B 1 9 ? 26.527 -27.048 38.113 1.00 5.62 9 LEU B C 1
ATOM 1447 O O . LEU B 1 9 ? 27.515 -27.531 38.662 1.00 6.10 9 LEU B O 1
ATOM 1452 N N . GLU B 1 10 ? 26.269 -25.742 38.052 1.00 5.78 10 GLU B N 1
ATOM 1453 C CA . GLU B 1 10 ? 27.190 -24.803 38.717 1.00 7.53 10 GLU B CA 1
ATOM 1454 C C . GLU B 1 10 ? 27.143 -24.974 40.227 1.00 7.68 10 GLU B C 1
ATOM 1455 O O . GLU B 1 10 ? 28.182 -24.854 40.885 1.00 9.80 10 GLU B O 1
ATOM 1461 N N . THR B 1 11 ? 25.988 -25.242 40.812 1.00 6.85 11 THR B N 1
ATOM 1462 C CA . THR B 1 11 ? 25.856 -25.247 42.275 1.00 8.69 11 THR B CA 1
ATOM 1463 C C . THR B 1 11 ? 25.960 -26.630 42.868 1.00 9.46 11 THR B C 1
ATOM 1464 O O . THR B 1 11 ? 26.100 -26.708 44.084 1.00 11.68 11 THR B O 1
ATOM 1468 N N . GLY B 1 12 ? 25.856 -27.660 42.054 1.00 11.15 12 GLY B N 1
ATOM 1469 C CA . GLY B 1 12 ? 25.845 -29.035 42.540 1.00 10.68 12 GLY B CA 1
ATOM 1470 C C . GLY B 1 12 ? 27.144 -29.435 43.179 1.00 11.94 12 GLY B C 1
ATOM 1471 O O . GLY B 1 12 ? 28.184 -28.975 42.707 1.00 16.95 12 GLY B O 1
ATOM 1472 N N . SER B 1 13 ? 27.090 -30.420 44.071 1.00 15.00 13 SER B N 1
ATOM 1473 C CA . SER B 1 13 ? 28.317 -30.999 44.662 1.00 18.92 13 SER B CA 1
ATOM 1474 C C . SER B 1 13 ? 28.938 -32.075 43.765 1.00 16.53 13 SER B C 1
ATOM 1475 O O . SER B 1 13 ? 28.207 -32.987 43.364 1.00 15.78 13 SER B O 1
ATOM 1478 N N . ALA B 1 14 ? 30.234 -31.940 43.448 1.00 19.77 14 ALA B N 1
ATOM 1479 C CA . ALA B 1 14 ? 31.030 -32.923 42.668 1.00 23.02 14 ALA B CA 1
ATOM 1480 C C . ALA B 1 14 ? 31.130 -34.255 43.418 1.00 21.59 14 ALA B C 1
ATOM 1481 O O . ALA B 1 14 ? 31.435 -35.251 42.785 1.00 31.03 14 ALA B O 1
ATOM 1483 N N . SER B 1 15 ? 30.843 -34.271 44.724 1.00 21.10 15 SER B N 1
ATOM 1484 C CA . SER B 1 15 ? 30.751 -35.490 45.558 1.00 19.42 15 SER B CA 1
ATOM 1485 C C . SER B 1 15 ? 29.335 -36.052 45.532 1.00 18.64 15 SER B C 1
ATOM 1486 O O . SER B 1 15 ? 29.140 -37.077 46.187 1.00 20.26 15 SER B O 1
ATOM 1489 N N . ASN B 1 16 ? 28.420 -35.462 44.750 1.00 16.55 16 ASN B N 1
ATOM 1490 C CA . ASN B 1 16 ? 27.015 -35.930 44.684 1.00 15.91 16 ASN B CA 1
ATOM 1491 C C . ASN B 1 16 ? 26.442 -35.841 43.254 1.00 15.64 16 ASN B C 1
ATOM 1492 O O . ASN B 1 16 ? 25.349 -35.283 43.056 1.00 16.29 16 ASN B O 1
ATOM 1497 N N . CYS B 1 17 ? 27.178 -36.305 42.268 1.00 13.35 17 CYS B N 1
ATOM 1498 C CA . CYS B 1 17 ? 26.800 -36.177 40.840 1.00 11.39 17 CYS B CA 1
ATOM 1499 C C . CYS B 1 17 ? 25.493 -36.926 40.606 1.00 9.53 17 CYS B C 1
ATOM 1500 O O . CYS B 1 17 ? 25.236 -37.990 41.157 1.00 11.75 17 CYS B O 1
ATOM 1503 N N . PRO B 1 18 ? 24.662 -36.399 39.707 1.00 8.28 18 PRO B N 1
ATOM 1504 C CA . PRO B 1 18 ? 23.356 -36.984 39.377 1.00 8.17 18 PRO B CA 1
ATOM 1505 C C . PRO B 1 18 ? 23.395 -38.001 38.239 1.00 6.75 18 PRO B C 1
ATOM 1506 O O . PRO B 1 18 ? 24.408 -38.164 37.561 1.00 7.72 18 PRO B O 1
ATOM 1510 N N . LYS B 1 19 ? 22.287 -38.675 38.045 1.00 7.20 19 LYS B N 1
ATOM 1511 C CA . LYS B 1 19 ? 22.178 -39.584 36.900 1.00 8.18 19 LYS B CA 1
ATOM 1512 C C . LYS B 1 19 ? 22.379 -38.814 35.604 1.00 5.80 19 LYS B C 1
ATOM 1513 O O . LYS B 1 19 ? 23.065 -39.312 34.696 1.00 7.52 19 LYS B O 1
ATOM 1519 N N . ALA B 1 20 ? 21.723 -37.677 35.501 1.00 5.90 20 ALA B N 1
ATOM 1520 C CA . ALA B 1 20 ? 21.714 -36.899 34.244 1.00 5.92 20 ALA B CA 1
ATOM 1521 C C . ALA B 1 20 ? 21.855 -35.415 34.523 1.00 5.90 20 ALA B C 1
ATOM 1522 O O . ALA B 1 20 ? 21.398 -34.932 35.590 1.00 6.90 20 ALA B O 1
ATOM 1524 N N . ILE B 1 21 ? 22.477 -34.746 33.577 1.00 4.88 21 ILE B N 1
ATOM 1525 C CA . ILE B 1 21 ? 22.671 -33.283 33.577 1.00 4.19 21 ILE B CA 1
ATOM 1526 C C . ILE B 1 21 ? 22.115 -32.742 32.258 1.00 4.50 21 ILE B C 1
ATOM 1527 O O . ILE B 1 21 ? 22.580 -33.203 31.210 1.00 6.07 21 ILE B O 1
ATOM 1532 N N . LEU B 1 22 ? 21.187 -31.822 32.336 1.00 4.16 22 LEU B N 1
ATOM 1533 C CA . LEU B 1 22 ? 20.638 -31.120 31.121 1.00 3.98 22 LEU B CA 1
ATOM 1534 C C . LEU B 1 22 ? 21.229 -29.733 31.026 1.00 3.87 22 LEU B C 1
ATOM 1535 O O . LEU B 1 22 ? 21.195 -28.972 31.991 1.00 4.81 22 LEU B O 1
ATOM 1540 N N . ILE B 1 23 ? 21.863 -29.443 29.908 1.00 3.68 23 ILE B N 1
ATOM 1541 C CA . ILE B 1 23 ? 22.342 -28.081 29.580 1.00 4.07 23 ILE B CA 1
ATOM 1542 C C . ILE B 1 23 ? 21.497 -27.561 28.432 1.00 4.54 23 ILE B C 1
ATOM 1543 O O . ILE B 1 23 ? 21.409 -28.199 27.347 1.00 4.85 23 ILE B O 1
ATOM 1548 N N . PHE B 1 24 ? 20.842 -26.409 28.635 1.00 4.73 24 PHE B N 1
ATOM 1549 C CA . PHE B 1 24 ? 19.832 -25.884 27.692 1.00 4.80 24 PHE B CA 1
ATOM 1550 C C . PHE B 1 24 ? 20.033 -24.411 27.383 1.00 4.60 24 PHE B C 1
ATOM 1551 O O . PHE B 1 24 ? 20.256 -23.645 28.324 1.00 4.90 24 PHE B O 1
ATOM 1559 N N . ALA B 1 25 ? 20.006 -24.053 26.118 1.00 4.22 25 ALA B N 1
ATOM 1560 C CA . ALA B 1 25 ? 20.152 -22.664 25.671 1.00 4.10 25 ALA B CA 1
ATOM 1561 C C . ALA B 1 25 ? 18.817 -22.148 25.134 1.00 4.61 25 ALA B C 1
ATOM 1562 O O . ALA B 1 25 ? 18.237 -22.709 24.157 1.00 4.67 25 ALA B O 1
ATOM 1564 N N . ARG B 1 26 ? 18.370 -21.003 25.637 1.00 5.36 26 ARG B N 1
ATOM 1565 C CA . ARG B 1 26 ? 17.082 -20.390 25.296 1.00 5.44 26 ARG B CA 1
ATOM 1566 C C . ARG B 1 26 ? 17.137 -19.682 23.935 1.00 5.30 26 ARG B C 1
ATOM 1567 O O . ARG B 1 26 ? 18.184 -19.510 23.344 1.00 5.44 26 ARG B O 1
ATOM 1575 N N . GLY B 1 27 ? 15.964 -19.196 23.504 1.00 6.37 27 GLY B N 1
ATOM 1576 C CA . GLY B 1 27 ? 15.879 -18.411 22.266 1.00 6.68 27 GLY B CA 1
ATOM 1577 C C . GLY B 1 27 ? 16.076 -16.897 22.431 1.00 8.09 27 GLY B C 1
ATOM 1578 O O . GLY B 1 27 ? 16.180 -16.375 23.561 1.00 8.22 27 GLY B O 1
ATOM 1579 N N . SER B 1 28 ? 16.270 -16.201 21.312 1.00 7.90 28 SER B N 1
ATOM 1580 C CA . SER B 1 28 ? 16.560 -14.754 21.334 1.00 9.02 28 SER B CA 1
ATOM 1581 C C . SER B 1 28 ? 15.430 -14.047 22.077 1.00 11.64 28 SER B C 1
ATOM 1582 O O . SER B 1 28 ? 14.262 -14.394 21.876 1.00 11.76 28 SER B O 1
ATOM 1585 N N . THR B 1 29 ? 15.817 -13.102 22.930 1.00 13.45 29 THR B N 1
ATOM 1586 C CA . THR B 1 29 ? 14.946 -12.194 23.752 1.00 14.21 29 THR B CA 1
ATOM 1587 C C . THR B 1 29 ? 14.340 -12.916 24.956 1.00 12.11 29 THR B C 1
ATOM 1588 O O . THR B 1 29 ? 13.713 -12.288 25.778 1.00 12.91 29 THR B O 1
ATOM 1592 N N . GLU B 1 30 ? 14.534 -14.220 25.090 1.00 10.50 30 GLU B N 1
ATOM 1593 C CA . GLU B 1 30 ? 13.935 -14.941 26.231 1.00 9.82 30 GLU B CA 1
ATOM 1594 C C . GLU B 1 30 ? 14.700 -14.547 27.486 1.00 9.60 30 GLU B C 1
ATOM 1595 O O . GLU B 1 30 ? 15.897 -14.248 27.371 1.00 12.37 30 GLU B O 1
ATOM 1601 N N . THR B 1 31 ? 14.006 -14.606 28.609 1.00 11.39 31 THR B N 1
ATOM 1602 C CA . THR B 1 31 ? 14.503 -14.182 29.912 1.00 14.32 31 THR B CA 1
ATOM 1603 C C . THR B 1 31 ? 14.985 -15.392 30.718 1.00 12.56 31 THR B C 1
ATOM 1604 O O . THR B 1 31 ? 14.642 -16.563 30.411 1.00 11.65 31 THR B O 1
ATOM 1608 N N . GLY B 1 32 ? 15.750 -15.094 31.770 1.00 12.74 32 GLY B N 1
ATOM 1609 C CA . GLY B 1 32 ? 16.339 -16.183 32.562 1.00 10.64 32 GLY B CA 1
ATOM 1610 C C . GLY B 1 32 ? 17.318 -16.958 31.700 1.00 9.25 32 GLY B C 1
ATOM 1611 O O . GLY B 1 32 ? 17.813 -16.412 30.667 1.00 10.39 32 GLY B O 1
ATOM 1612 N N . ASN B 1 33 ? 17.627 -18.173 32.127 1.00 7.89 33 ASN B N 1
ATOM 1613 C CA . ASN B 1 33 ? 18.529 -19.036 31.347 1.00 7.68 33 ASN B CA 1
ATOM 1614 C C . ASN B 1 33 ? 17.813 -20.244 30.718 1.00 7.06 33 ASN B C 1
ATOM 1615 O O . ASN B 1 33 ? 18.486 -21.032 30.078 1.00 7.77 33 ASN B O 1
ATOM 1620 N N . LEU B 1 34 ? 16.534 -20.400 30.979 1.00 8.33 34 LEU B N 1
ATOM 1621 C CA . LEU B 1 34 ? 15.795 -21.524 30.380 1.00 8.12 34 LEU B CA 1
ATOM 1622 C C . LEU B 1 34 ? 14.739 -21.060 29.373 1.00 10.36 34 LEU B C 1
ATOM 1623 O O . LEU B 1 34 ? 14.352 -21.821 28.456 1.00 13.73 34 LEU B O 1
ATOM 1628 N N . GLY B 1 35 ? 14.194 -19.867 29.508 1.00 10.25 35 GLY B N 1
ATOM 1629 C CA . GLY B 1 35 ? 13.256 -19.386 28.486 1.00 11.16 35 GLY B CA 1
ATOM 1630 C C . GLY B 1 35 ? 11.915 -20.012 28.696 1.00 15.14 35 GLY B C 1
ATOM 1631 O O . GLY B 1 35 ? 11.506 -19.988 29.853 1.00 17.56 35 GLY B O 1
ATOM 1632 N N . THR B 1 36 ? 11.204 -20.354 27.617 1.00 8.89 36 THR B N 1
ATOM 1633 C CA . THR B 1 36 ? 9.851 -20.951 27.584 1.00 9.68 36 THR B CA 1
ATOM 1634 C C . THR B 1 36 ? 9.939 -22.482 27.539 1.00 8.48 36 THR B C 1
ATOM 1635 O O . THR B 1 36 ? 9.008 -23.144 27.936 1.00 11.37 36 THR B O 1
ATOM 1639 N N . LEU B 1 37 ? 10.943 -23.052 26.895 1.00 8.98 37 LEU B N 1
ATOM 1640 C CA . LEU B 1 37 ? 11.019 -24.522 26.631 1.00 8.83 37 LEU B CA 1
ATOM 1641 C C . LEU B 1 37 ? 11.922 -25.241 27.616 1.00 8.05 37 LEU B C 1
ATOM 1642 O O . LEU B 1 37 ? 11.733 -26.443 27.878 1.00 7.27 37 LEU B O 1
ATOM 1647 N N . GLY B 1 38 ? 12.934 -24.552 28.100 1.00 10.49 38 GLY B N 1
ATOM 1648 C CA . GLY B 1 38 ? 13.934 -25.224 28.957 1.00 9.57 38 GLY B CA 1
ATOM 1649 C C . GLY B 1 38 ? 13.300 -25.699 30.263 1.00 7.46 38 GLY B C 1
ATOM 1650 O O . GLY B 1 38 ? 13.635 -26.785 30.735 1.00 7.57 38 GLY B O 1
ATOM 1651 N N . ALA B 1 39 ? 12.411 -24.914 30.861 1.00 10.38 39 ALA B N 1
ATOM 1652 C CA . ALA B 1 39 ? 11.830 -25.252 32.192 1.00 10.10 39 ALA B CA 1
ATOM 1653 C C . ALA B 1 39 ? 10.925 -26.488 32.051 1.00 8.70 39 ALA B C 1
ATOM 1654 O O . ALA B 1 39 ? 11.056 -27.479 32.780 1.00 8.38 39 ALA B O 1
ATOM 1656 N N . PRO B 1 40 ? 9.996 -26.562 31.076 1.00 7.32 40 PRO B N 1
ATOM 1657 C CA . PRO B 1 40 ? 9.196 -27.766 30.909 1.00 6.72 40 PRO B CA 1
ATOM 1658 C C . PRO B 1 40 ? 10.034 -29.014 30.599 1.00 4.63 40 PRO B C 1
ATOM 1659 O O . PRO B 1 40 ? 9.740 -30.086 31.032 1.00 6.15 40 PRO B O 1
ATOM 1663 N N . LEU B 1 41 ? 11.095 -28.841 29.816 1.00 4.56 41 LEU B N 1
ATOM 1664 C CA . LEU B 1 41 ? 11.957 -29.999 29.452 1.00 4.79 41 LEU B CA 1
ATOM 1665 C C . LEU B 1 41 ? 12.632 -30.518 30.723 1.00 4.41 41 LEU B C 1
ATOM 1666 O O . LEU B 1 41 ? 12.648 -31.726 30.967 1.00 5.88 41 LEU B O 1
ATOM 1671 N N . GLY B 1 42 ? 13.219 -29.635 31.550 1.00 5.49 42 GLY B N 1
ATOM 1672 C CA . GLY B 1 42 ? 13.848 -30.031 32.821 1.00 6.02 42 GLY B CA 1
ATOM 1673 C C . GLY B 1 42 ? 12.838 -30.642 33.765 1.00 6.01 42 GLY B C 1
ATOM 1674 O O . GLY B 1 42 ? 13.150 -31.641 34.402 1.00 6.30 42 GLY B O 1
ATOM 1675 N N . ASP B 1 43 ? 11.631 -30.059 33.837 1.00 7.06 43 ASP B N 1
ATOM 1676 C CA . ASP B 1 43 ? 10.609 -30.608 34.730 1.00 8.37 43 ASP B CA 1
ATOM 1677 C C . ASP B 1 43 ? 10.241 -32.031 34.310 1.00 7.12 43 ASP B C 1
ATOM 1678 O O . ASP B 1 43 ? 10.007 -32.839 35.194 1.00 6.84 43 ASP B O 1
ATOM 1683 N N . ALA B 1 44 ? 10.215 -32.287 33.004 1.00 6.40 44 ALA B N 1
ATOM 1684 C CA . ALA B 1 44 ? 9.817 -33.618 32.517 1.00 6.62 44 ALA B CA 1
ATOM 1685 C C . ALA B 1 44 ? 10.885 -34.619 32.927 1.00 6.11 44 ALA B C 1
ATOM 1686 O O . ALA B 1 44 ? 10.551 -35.722 33.351 1.00 7.68 44 ALA B O 1
ATOM 1688 N N . LEU B 1 45 ? 12.180 -34.243 32.820 1.00 5.39 45 LEU B N 1
ATOM 1689 C CA . LEU B 1 45 ? 13.239 -35.180 33.259 1.00 5.66 45 LEU B CA 1
ATOM 1690 C C . LEU B 1 45 ? 13.139 -35.371 34.778 1.00 5.89 45 LEU B C 1
ATOM 1691 O O . LEU B 1 45 ? 13.301 -36.506 35.236 1.00 6.51 45 LEU B O 1
ATOM 1696 N N . GLU B 1 46 ? 12.903 -34.313 35.535 1.00 6.81 46 GLU B N 1
ATOM 1697 C CA . GLU B 1 46 ? 12.825 -34.479 37.010 1.00 7.05 46 GLU B CA 1
ATOM 1698 C C . GLU B 1 46 ? 11.604 -35.302 37.405 1.00 7.02 46 GLU B C 1
ATOM 1699 O O . GLU B 1 46 ? 11.713 -36.051 38.404 1.00 7.93 46 GLU B O 1
ATOM 1705 N N . SER B 1 47 ? 10.500 -35.231 36.641 1.00 7.89 47 SER B N 1
ATOM 1706 C CA . SER B 1 47 ? 9.304 -36.056 36.917 1.00 9.68 47 SER B CA 1
ATOM 1707 C C . SER B 1 47 ? 9.661 -37.532 36.737 1.00 7.95 47 SER B C 1
ATOM 1708 O O . SER B 1 47 ? 9.166 -38.412 37.505 1.00 10.46 47 SER B O 1
ATOM 1711 N N . ARG B 1 48 ? 10.478 -37.820 35.736 1.00 7.71 48 ARG B N 1
ATOM 1712 C CA . ARG B 1 48 ? 10.835 -39.213 35.423 1.00 8.41 48 ARG B CA 1
ATOM 1713 C C . ARG B 1 48 ? 11.751 -39.755 36.514 1.00 7.09 48 ARG B C 1
ATOM 1714 O O . ARG B 1 48 ? 11.499 -40.840 37.067 1.00 7.94 48 ARG B O 1
ATOM 1722 N N . TYR B 1 49 ? 12.863 -39.078 36.790 1.00 6.21 49 TYR B N 1
ATOM 1723 C CA . TYR B 1 49 ? 13.966 -39.660 37.587 1.00 6.16 49 TYR B CA 1
ATOM 1724 C C . TYR B 1 49 ? 13.961 -39.224 39.051 1.00 5.70 49 TYR B C 1
ATOM 1725 O O . TYR B 1 49 ? 14.668 -39.850 39.847 1.00 7.08 49 TYR B O 1
ATOM 1734 N N . GLY B 1 50 ? 13.245 -38.149 39.349 1.00 6.42 50 GLY B N 1
ATOM 1735 C CA . GLY B 1 50 ? 13.402 -37.496 40.648 1.00 6.69 50 GLY B CA 1
ATOM 1736 C C . GLY B 1 50 ? 14.246 -36.238 40.544 1.00 6.57 50 GLY B C 1
ATOM 1737 O O . GLY B 1 50 ? 15.276 -36.264 39.851 1.00 6.79 50 GLY B O 1
ATOM 1738 N N . ALA B 1 51 ? 13.809 -35.149 41.161 1.00 7.66 51 ALA B N 1
ATOM 1739 C CA . ALA B 1 51 ? 14.526 -33.862 41.025 1.00 8.09 51 ALA B CA 1
ATOM 1740 C C . ALA B 1 51 ? 15.945 -33.963 41.573 1.00 8.30 51 ALA B C 1
ATOM 1741 O O . ALA B 1 51 ? 16.810 -33.276 41.026 1.00 9.14 51 ALA B O 1
ATOM 1743 N N . SER B 1 52 ? 16.222 -34.869 42.525 1.00 9.28 52 SER B N 1
ATOM 1744 C CA . SER B 1 52 ? 17.604 -34.961 43.041 1.00 10.57 52 SER B CA 1
ATOM 1745 C C . SER B 1 52 ? 18.496 -35.721 42.083 1.00 9.49 52 SER B C 1
ATOM 1746 O O . SER B 1 52 ? 19.730 -35.698 42.255 1.00 10.96 52 SER B O 1
ATOM 1749 N N . ASN B 1 53 ? 17.936 -36.365 41.078 1.00 7.63 53 ASN B N 1
ATOM 1750 C CA . ASN B 1 53 ? 18.709 -37.230 40.158 1.00 7.88 53 ASN B CA 1
ATOM 1751 C C . ASN B 1 53 ? 18.982 -36.568 38.817 1.00 6.66 53 ASN B C 1
ATOM 1752 O O . ASN B 1 53 ? 19.551 -37.237 37.952 1.00 8.40 53 ASN B O 1
ATOM 1757 N N . VAL B 1 54 ? 18.586 -35.311 38.652 1.00 6.30 54 VAL B N 1
ATOM 1758 C CA . VAL B 1 54 ? 18.860 -34.532 37.419 1.00 6.53 54 VAL B CA 1
ATOM 1759 C C . VAL B 1 54 ? 19.361 -33.174 37.868 1.00 5.29 54 VAL B C 1
ATOM 1760 O O . VAL B 1 54 ? 18.718 -32.577 38.692 1.00 7.64 54 VAL B O 1
ATOM 1764 N N . TRP B 1 55 ? 20.429 -32.718 37.246 1.00 5.46 55 TRP B N 1
ATOM 1765 C CA . TRP B 1 55 ? 20.800 -31.295 37.356 1.00 4.78 55 TRP B CA 1
ATOM 1766 C C . TRP B 1 55 ? 20.362 -30.550 36.112 1.00 4.52 55 TRP B C 1
ATOM 1767 O O . TRP B 1 55 ? 20.789 -30.934 35.022 1.00 5.87 55 TRP B O 1
ATOM 1778 N N . VAL B 1 56 ? 19.528 -29.538 36.289 1.00 4.11 56 VAL B N 1
ATOM 1779 C CA . VAL B 1 56 ? 19.077 -28.695 35.151 1.00 4.86 56 VAL B CA 1
ATOM 1780 C C . VAL B 1 56 ? 19.911 -27.409 35.127 1.00 4.56 56 VAL B C 1
ATOM 1781 O O . VAL B 1 56 ? 20.095 -26.769 36.212 1.00 5.02 56 VAL B O 1
ATOM 1785 N N . GLN B 1 57 ? 20.476 -27.066 33.995 1.00 4.21 57 GLN B N 1
ATOM 1786 C CA . GLN B 1 57 ? 21.422 -25.949 33.853 1.00 4.69 57 GLN B CA 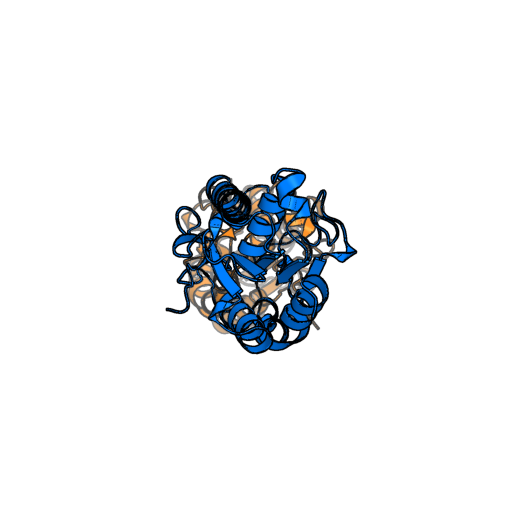1
ATOM 1787 C C . GLN B 1 57 ? 21.107 -25.199 32.589 1.00 4.38 57 GLN B C 1
ATOM 1788 O O . GLN B 1 57 ? 21.202 -25.755 31.499 1.00 5.63 57 GLN B O 1
ATOM 1794 N N . GLY B 1 58 ? 20.810 -23.923 32.694 1.00 4.25 58 GLY B N 1
ATOM 1795 C CA . GLY B 1 58 ? 20.675 -23.059 31.534 1.00 4.35 58 GLY B CA 1
ATOM 1796 C C . GLY B 1 58 ? 21.974 -22.394 31.122 1.00 4.31 58 GLY B C 1
ATOM 1797 O O . GLY B 1 58 ? 22.907 -22.242 31.971 1.00 5.85 58 GLY B O 1
ATOM 1798 N N . VAL B 1 59 ? 22.057 -21.971 29.883 1.00 5.05 59 VAL B N 1
ATOM 1799 C CA . VAL B 1 59 ? 23.241 -21.253 29.382 1.00 4.61 59 VAL B CA 1
ATOM 1800 C C . VAL B 1 59 ? 22.994 -19.753 29.534 1.00 5.14 59 VAL B C 1
ATOM 1801 O O . VAL B 1 59 ? 22.097 -19.176 28.878 1.00 7.77 59 VAL B O 1
ATOM 1805 N N . GLY B 1 60 ? 23.800 -19.120 30.376 1.00 5.40 60 GLY B N 1
ATOM 1806 C CA . GLY B 1 60 ? 23.669 -17.686 30.685 1.00 6.07 60 GLY B CA 1
ATOM 1807 C C . GLY B 1 60 ? 25.001 -16.991 30.511 1.00 4.63 60 GLY B C 1
ATOM 1808 O O . GLY B 1 60 ? 25.711 -17.178 29.529 1.00 6.02 60 GLY B O 1
ATOM 1809 N N . GLY B 1 61 ? 25.398 -16.277 31.539 1.00 5.82 61 GLY B N 1
ATOM 1810 C CA . GLY B 1 61 ? 26.707 -15.619 31.505 1.00 6.63 61 GLY B CA 1
ATOM 1811 C C . GLY B 1 61 ? 26.714 -14.634 30.349 1.00 6.70 61 GLY B C 1
ATOM 1812 O O . GLY B 1 61 ? 25.886 -13.738 30.275 1.00 9.48 61 GLY B O 1
ATOM 1813 N N . PRO B 1 62 ? 27.661 -14.739 29.407 1.00 9.13 62 PRO B N 1
ATOM 1814 C CA . PRO B 1 62 ? 27.642 -13.839 28.270 1.00 11.89 62 PRO B CA 1
ATOM 1815 C C . PRO B 1 62 ? 26.630 -14.194 27.204 1.00 12.04 62 PRO B C 1
ATOM 1816 O O . PRO B 1 62 ? 26.563 -13.447 26.315 1.00 17.43 62 PRO B O 1
ATOM 1820 N N . TYR B 1 63 ? 25.857 -15.266 27.342 1.00 10.07 63 TYR B N 1
ATOM 1821 C CA . TYR B 1 63 ? 24.774 -15.524 26.395 1.00 8.10 63 TYR B CA 1
ATOM 1822 C C . TYR B 1 63 ? 23.581 -14.709 26.855 1.00 8.92 63 TYR B C 1
ATOM 1823 O O . TYR B 1 63 ? 22.813 -15.079 27.797 1.00 8.66 63 TYR B O 1
ATOM 1832 N N . ASP B 1 64 ? 23.449 -13.595 26.137 1.00 10.64 64 ASP B N 1
ATOM 1833 C CA . ASP B 1 64 ? 22.414 -12.562 26.330 1.00 12.96 64 ASP B CA 1
ATOM 1834 C C . ASP B 1 64 ? 21.276 -12.761 25.350 1.00 11.23 64 ASP B C 1
ATOM 1835 O O . ASP B 1 64 ? 20.357 -11.959 25.392 1.00 14.74 64 ASP B O 1
ATOM 1840 N N . ALA B 1 65 ? 21.310 -13.804 24.510 1.00 10.25 65 ALA B N 1
ATOM 1841 C CA . ALA B 1 65 ? 20.201 -14.129 23.583 1.00 11.76 65 ALA B CA 1
ATOM 1842 C C . ALA B 1 65 ? 19.826 -12.875 22.790 1.00 9.24 65 ALA B C 1
ATOM 1843 O O . ALA B 1 65 ? 18.622 -12.527 22.618 1.00 11.55 65 ALA B O 1
ATOM 1845 N N . ALA B 1 66 ? 20.835 -12.265 22.179 1.00 9.67 66 ALA B N 1
ATOM 1846 C CA . ALA B 1 66 ? 20.611 -10.976 21.518 1.00 9.84 66 ALA B CA 1
ATOM 1847 C C . ALA B 1 66 ? 20.159 -11.231 20.088 1.00 9.52 66 ALA B C 1
ATOM 1848 O O . ALA B 1 66 ? 20.751 -12.051 19.410 1.00 9.29 66 ALA B O 1
ATOM 1850 N N . LEU B 1 67 ? 19.197 -10.463 19.651 1.00 8.83 67 LEU B N 1
ATOM 1851 C CA . LEU B 1 67 ? 18.639 -10.652 18.286 1.00 8.87 67 LEU B CA 1
ATOM 1852 C C . LEU B 1 67 ? 19.719 -10.538 17.202 1.00 8.82 67 LEU B C 1
ATOM 1853 O O . LEU B 1 67 ? 19.704 -11.334 16.240 1.00 8.25 67 LEU B O 1
ATOM 1858 N N . GLY B 1 68 ? 20.629 -9.577 17.332 1.00 10.06 68 GLY B N 1
ATOM 1859 C CA . GLY B 1 68 ? 21.641 -9.351 16.295 1.00 10.62 68 GLY B CA 1
ATOM 1860 C C . GLY B 1 68 ? 22.566 -10.524 16.106 1.00 9.69 68 GLY B C 1
ATOM 1861 O O . GLY B 1 68 ? 23.126 -10.679 15.007 1.00 12.34 68 GLY B O 1
ATOM 1862 N N . ASP B 1 69 ? 22.726 -11.344 17.133 1.00 8.58 69 ASP B N 1
ATOM 1863 C CA . ASP B 1 69 ? 23.742 -12.411 17.089 1.00 8.79 69 ASP B CA 1
ATOM 1864 C C . ASP B 1 69 ? 23.300 -13.569 16.192 1.00 8.32 69 ASP B C 1
ATOM 1865 O O . ASP B 1 69 ? 24.140 -14.396 15.837 1.00 8.69 69 ASP B O 1
ATOM 1870 N N . ASN B 1 70 ? 22.012 -13.619 15.826 1.00 7.13 70 ASN B N 1
ATOM 1871 C CA . ASN B 1 70 ? 21.548 -14.650 14.854 1.00 7.78 70 ASN B CA 1
ATOM 1872 C C . ASN B 1 70 ? 22.301 -14.487 13.521 1.00 9.05 70 ASN B C 1
ATOM 1873 O O . ASN B 1 70 ? 22.372 -15.457 12.777 1.00 10.76 70 ASN B O 1
ATOM 1878 N N . ALA B 1 71 ? 22.750 -13.273 13.175 1.00 8.66 71 ALA B N 1
ATOM 1879 C CA . ALA B 1 71 ? 23.411 -13.025 11.882 1.00 10.12 71 ALA B CA 1
ATOM 1880 C C . ALA B 1 71 ? 24.896 -13.402 11.906 1.00 10.26 71 ALA B C 1
ATOM 1881 O O . ALA B 1 71 ? 25.545 -13.322 10.864 1.00 12.74 71 ALA B O 1
ATOM 1883 N N . LEU B 1 72 ? 25.444 -13.720 13.079 1.00 9.53 72 LEU B N 1
ATOM 1884 C CA . LEU B 1 72 ? 26.869 -14.044 13.218 1.00 10.72 72 LEU B CA 1
ATOM 1885 C C . LEU B 1 72 ? 27.174 -15.445 12.719 1.00 13.64 72 LEU B C 1
ATOM 1886 O O . LEU B 1 72 ? 26.270 -16.275 12.510 1.00 12.88 72 LEU B O 1
ATOM 1891 N N . PRO B 1 73 ? 28.481 -15.768 12.531 1.00 14.20 73 PRO B N 1
ATOM 1892 C CA . PRO B 1 73 ? 28.861 -17.116 12.138 1.00 18.01 73 PRO B CA 1
ATOM 1893 C C . PRO B 1 73 ? 28.311 -18.188 13.080 1.00 15.57 73 PRO B C 1
ATOM 1894 O O . PRO B 1 73 ? 28.495 -18.161 14.285 1.00 17.77 73 PRO B O 1
ATOM 1898 N N . ARG B 1 74 ? 27.657 -19.139 12.479 1.00 11.38 74 ARG B N 1
ATOM 1899 C CA . ARG B 1 74 ? 27.059 -20.312 13.159 1.00 10.35 74 ARG B CA 1
ATOM 1900 C C . ARG B 1 74 ? 25.824 -19.879 13.973 1.00 6.95 74 ARG B C 1
ATOM 1901 O O . ARG B 1 74 ? 25.227 -20.736 14.600 1.00 8.94 74 ARG B O 1
ATOM 1909 N N . GLY B 1 75 ? 25.367 -18.629 13.905 1.00 6.95 75 GLY B N 1
ATOM 1910 C CA . GLY B 1 75 ? 24.016 -18.315 14.410 1.00 6.57 75 GLY B CA 1
ATOM 1911 C C . GLY B 1 75 ? 24.012 -17.853 15.859 1.00 5.71 75 GLY B C 1
ATOM 1912 O O . GLY B 1 75 ? 22.924 -17.712 16.418 1.00 6.52 75 GLY B O 1
ATOM 1913 N N . SER B 1 76 ? 25.163 -17.618 16.475 1.00 5.99 76 SER B N 1
ATOM 1914 C CA . SER B 1 76 ? 25.206 -17.008 17.829 1.00 6.29 76 SER B CA 1
ATOM 1915 C C . SER B 1 76 ? 26.573 -16.376 17.970 1.00 6.29 76 SER B C 1
ATOM 1916 O O . SER B 1 76 ? 27.412 -16.523 17.061 1.00 7.34 76 SER B O 1
ATOM 1919 N N . SER B 1 77 ? 26.817 -15.632 19.042 1.00 5.53 77 SER B N 1
ATOM 1920 C CA . SER B 1 77 ? 28.143 -15.014 19.248 1.00 6.07 77 SER B CA 1
ATOM 1921 C C . SER B 1 77 ? 29.189 -16.054 19.608 1.00 5.53 77 SER B C 1
ATOM 1922 O O . SER B 1 77 ? 28.879 -17.076 20.228 1.00 6.50 77 SER B O 1
ATOM 1925 N N . ALA B 1 78 ? 30.441 -15.745 19.314 1.00 6.26 78 ALA B N 1
ATOM 1926 C CA . ALA B 1 78 ? 31.535 -16.631 19.734 1.00 6.64 78 ALA B CA 1
ATOM 1927 C C . ALA B 1 78 ? 31.540 -16.777 21.267 1.00 5.45 78 ALA B C 1
ATOM 1928 O O . ALA B 1 78 ? 31.782 -17.858 21.772 1.00 5.34 78 ALA B O 1
ATOM 1930 N N . ALA B 1 79 ? 31.313 -15.677 21.982 1.00 5.92 79 ALA B N 1
ATOM 1931 C CA . ALA B 1 79 ? 31.338 -15.749 23.456 1.00 6.47 79 ALA B CA 1
ATOM 1932 C C . ALA B 1 79 ? 30.201 -16.584 24.034 1.00 5.24 79 ALA B C 1
ATOM 1933 O O . ALA B 1 79 ? 30.404 -17.362 24.962 1.00 5.54 79 ALA B O 1
ATOM 1935 N N . ALA B 1 80 ? 29.029 -16.562 23.374 1.00 4.86 80 ALA B N 1
ATOM 1936 C CA . ALA B 1 80 ? 27.891 -17.381 23.828 1.00 4.84 80 ALA B CA 1
ATOM 1937 C C . ALA B 1 80 ? 28.222 -18.855 23.602 1.00 4.36 80 ALA B C 1
ATOM 1938 O O . ALA B 1 80 ? 27.935 -19.682 24.462 1.00 4.88 80 ALA B O 1
ATOM 1940 N N . ILE B 1 81 ? 28.763 -19.158 22.432 1.00 5.09 81 ILE B N 1
ATOM 1941 C CA . ILE B 1 81 ? 29.143 -20.550 22.125 1.00 4.61 81 ILE B CA 1
ATOM 1942 C C . ILE B 1 81 ? 30.204 -21.017 23.116 1.00 4.33 81 ILE B C 1
ATOM 1943 O O . ILE B 1 81 ? 30.119 -22.157 23.640 1.00 4.52 81 ILE B O 1
ATOM 1948 N N . ARG B 1 82 ? 31.194 -20.175 23.411 1.00 4.63 82 ARG B N 1
ATOM 1949 C CA . ARG B 1 82 ? 32.222 -20.551 24.412 1.00 5.50 82 ARG B CA 1
ATOM 1950 C C . ARG B 1 82 ? 31.597 -20.850 25.783 1.00 4.56 82 ARG B C 1
ATOM 1951 O O . ARG B 1 82 ? 32.117 -21.714 26.517 1.00 6.43 82 ARG B O 1
ATOM 1959 N N . GLU B 1 83 ? 30.524 -20.147 26.139 1.00 5.16 83 GLU B N 1
ATOM 1960 C CA . GLU B 1 83 ? 29.861 -20.403 27.415 1.00 5.10 83 GLU B CA 1
ATOM 1961 C C . GLU B 1 83 ? 29.247 -21.801 27.395 1.00 4.76 83 GLU B C 1
ATOM 1962 O O . GLU B 1 83 ? 29.300 -22.517 28.412 1.00 5.63 83 GLU B O 1
ATOM 1968 N N . GLY B 1 84 ? 28.576 -22.169 26.302 1.00 4.58 84 GLY B N 1
ATOM 1969 C CA . GLY B 1 84 ? 28.104 -23.561 26.165 1.00 4.68 84 GLY B CA 1
ATOM 1970 C C . GLY B 1 84 ? 29.216 -24.564 26.352 1.00 4.27 84 GLY B C 1
ATOM 1971 O O . GLY B 1 84 ? 29.067 -25.567 27.065 1.00 5.04 84 GLY B O 1
ATOM 1972 N N . VAL B 1 85 ? 30.352 -24.320 25.723 1.00 4.03 85 VAL B N 1
ATOM 1973 C CA . VAL B 1 85 ? 31.527 -25.200 25.850 1.00 4.18 85 VAL B CA 1
ATOM 1974 C C . VAL B 1 85 ? 32.019 -25.199 27.290 1.00 3.92 85 VAL B C 1
ATOM 1975 O O . VAL B 1 85 ? 32.346 -26.287 27.775 1.00 4.42 85 VAL B O 1
ATOM 1979 N N . ARG B 1 86 ? 32.031 -24.064 27.962 1.00 4.05 86 ARG B N 1
ATOM 1980 C CA . ARG B 1 86 ? 32.470 -24.065 29.369 1.00 4.76 86 ARG B CA 1
ATOM 1981 C C . ARG B 1 86 ? 31.589 -24.960 30.216 1.00 4.58 86 ARG B C 1
ATOM 1982 O O . ARG B 1 86 ? 32.095 -25.722 31.110 1.00 4.71 86 ARG B O 1
ATOM 1990 N N . LEU B 1 87 ? 30.267 -24.891 30.022 1.00 4.18 87 LEU B N 1
ATOM 1991 C CA . LEU B 1 87 ? 29.366 -25.741 30.823 1.00 4.44 87 LEU B CA 1
ATOM 1992 C C . LEU B 1 87 ? 29.555 -27.231 30.467 1.00 4.26 87 LEU B C 1
ATOM 1993 O O . LEU B 1 87 ? 29.487 -28.056 31.309 1.00 4.58 87 LEU B O 1
ATOM 1998 N N . LEU B 1 88 ? 29.666 -27.547 29.181 1.00 4.28 88 LEU B N 1
ATOM 1999 C CA . LEU B 1 88 ? 29.891 -28.952 28.796 1.00 4.52 88 LEU B CA 1
ATOM 2000 C C . LEU B 1 88 ? 31.169 -29.452 29.472 1.00 4.53 88 LEU B C 1
ATOM 2001 O O . LEU B 1 88 ? 31.204 -30.579 29.986 1.00 5.08 88 LEU B O 1
ATOM 2006 N N . ASN B 1 89 ? 32.227 -28.647 29.401 1.00 4.96 89 ASN B N 1
ATOM 2007 C CA . ASN B 1 89 ? 33.507 -29.065 30.057 1.00 5.50 89 ASN B CA 1
ATOM 2008 C C . ASN B 1 89 ? 33.375 -29.170 31.587 1.00 6.12 89 ASN B C 1
ATOM 2009 O O . ASN B 1 89 ? 33.914 -30.106 32.143 1.00 6.72 89 ASN B O 1
ATOM 2014 N N . LEU B 1 90 ? 32.520 -28.339 32.191 1.00 5.18 90 LEU B N 1
ATOM 2015 C CA . LEU B 1 90 ? 32.272 -28.426 33.669 1.00 4.72 90 LEU B CA 1
ATOM 2016 C C . LEU B 1 90 ? 31.521 -29.718 34.001 1.00 4.96 90 LEU B C 1
ATOM 2017 O O . LEU B 1 90 ? 31.807 -30.342 35.012 1.00 5.95 90 LEU B O 1
ATOM 2022 N N . ALA B 1 91 ? 30.539 -30.077 33.150 1.00 4.69 91 ALA B N 1
ATOM 2023 C CA . ALA B 1 91 ? 29.831 -31.370 33.360 1.00 5.29 91 ALA B CA 1
ATOM 2024 C C . ALA B 1 91 ? 30.830 -32.526 33.349 1.00 5.64 91 ALA B C 1
ATOM 2025 O O . ALA B 1 91 ? 30.725 -33.449 34.112 1.00 6.76 91 ALA B O 1
ATOM 2027 N N . ASN B 1 92 ? 31.733 -32.497 32.376 1.00 5.79 92 ASN B N 1
ATOM 2028 C CA . ASN B 1 92 ? 32.734 -33.556 32.202 1.00 6.63 92 ASN B CA 1
ATOM 2029 C C . ASN B 1 92 ? 33.754 -33.565 33.338 1.00 6.74 92 ASN B C 1
ATOM 2030 O O . ASN B 1 92 ? 34.165 -34.644 33.747 1.00 8.00 92 ASN B O 1
ATOM 2035 N N . SER B 1 93 ? 34.212 -32.409 33.815 1.00 8.13 93 SER B N 1
ATOM 2036 C CA . SER B 1 93 ? 35.225 -32.318 34.892 1.00 8.70 93 SER B CA 1
ATOM 2037 C C . SER B 1 93 ? 34.582 -32.612 36.239 1.00 8.81 93 SER B C 1
ATOM 2038 O O . SER B 1 93 ? 35.176 -33.373 37.013 1.00 11.47 93 SER B O 1
ATOM 2041 N N . LYS B 1 94 ? 33.357 -32.136 36.496 1.00 8.19 94 LYS B N 1
ATOM 2042 C CA . LYS B 1 94 ? 32.705 -32.364 37.817 1.00 8.48 94 LYS B CA 1
ATOM 2043 C C . LYS B 1 94 ? 32.149 -33.773 37.920 1.00 7.70 94 LYS B C 1
ATOM 2044 O O . LYS B 1 94 ? 32.256 -34.407 38.998 1.00 9.73 94 LYS B O 1
ATOM 2050 N N . CYS B 1 95 ? 31.531 -34.220 36.831 1.00 8.01 95 CYS B N 1
ATOM 2051 C CA . CYS B 1 95 ? 30.682 -35.447 36.883 1.00 7.77 95 CYS B CA 1
ATOM 2052 C C . CYS B 1 95 ? 30.883 -36.301 35.647 1.00 7.05 95 CYS B C 1
ATOM 2053 O O . CYS B 1 95 ? 29.989 -36.521 34.843 1.00 6.36 95 CYS B O 1
ATOM 2056 N N . PRO B 1 96 ? 32.086 -36.845 35.449 1.00 7.28 96 PRO B N 1
ATOM 2057 C CA . PRO B 1 96 ? 32.392 -37.566 34.224 1.00 8.72 96 PRO B CA 1
ATOM 2058 C C . PRO B 1 96 ? 31.517 -38.794 33.992 1.00 8.39 96 PRO B C 1
ATOM 2059 O O . PRO B 1 96 ? 31.417 -39.213 32.831 1.00 10.36 96 PRO B O 1
ATOM 2063 N N . ASN B 1 97 ? 30.961 -39.375 35.054 1.00 8.20 97 ASN B N 1
ATOM 2064 C CA . ASN B 1 97 ? 30.120 -40.575 34.913 1.00 7.62 97 ASN B CA 1
ATOM 2065 C C . ASN B 1 97 ? 28.641 -40.237 34.766 1.00 7.29 97 ASN B C 1
ATOM 2066 O O . ASN B 1 97 ? 27.869 -41.181 34.637 1.00 10.35 97 ASN B O 1
ATOM 2071 N N . SER B 1 98 ? 28.251 -38.983 34.800 1.00 6.02 98 SER B N 1
ATOM 2072 C CA . SER B 1 98 ? 26.857 -38.591 34.611 1.00 7.02 98 SER B CA 1
ATOM 2073 C C . SER B 1 98 ? 26.559 -38.578 33.115 1.00 6.72 98 SER B C 1
ATOM 2074 O O . SER B 1 98 ? 27.411 -38.253 32.311 1.00 8.54 98 SER B O 1
ATOM 2077 N N . LYS B 1 99 ? 25.319 -38.860 32.766 1.00 6.75 99 LYS B N 1
ATOM 2078 C CA . LYS B 1 99 ? 24.842 -38.724 31.382 1.00 7.22 99 LYS B CA 1
ATOM 2079 C C . LYS B 1 99 ? 24.560 -37.252 31.150 1.00 5.84 99 LYS B C 1
ATOM 2080 O O . LYS B 1 99 ? 23.886 -36.638 31.978 1.00 9.46 99 LYS B O 1
ATOM 2086 N N . VAL B 1 100 ? 25.063 -36.691 30.066 1.00 4.81 100 VAL B N 1
ATOM 2087 C CA . VAL B 1 100 ? 24.689 -35.308 29.698 1.00 4.50 100 VAL B CA 1
ATOM 2088 C C . VAL B 1 100 ? 23.666 -35.339 28.573 1.00 3.69 100 VAL B C 1
ATOM 2089 O O . VAL B 1 100 ? 23.801 -36.146 27.642 1.00 4.55 100 VAL B O 1
ATOM 2093 N N . VAL B 1 101 ? 22.706 -34.449 28.676 1.00 4.38 101 VAL B N 1
ATOM 2094 C CA . VAL B 1 101 ? 21.787 -34.201 27.549 1.00 4.59 101 VAL B CA 1
ATOM 2095 C C . VAL B 1 101 ? 21.744 -32.714 27.308 1.00 3.87 101 VAL B C 1
ATOM 2096 O O . VAL B 1 101 ? 21.910 -31.942 28.240 1.00 4.92 101 VAL B O 1
ATOM 2100 N N . ALA B 1 102 ? 21.612 -32.340 26.073 1.00 4.28 102 ALA B N 1
ATOM 2101 C CA . ALA B 1 102 ? 21.694 -30.943 25.657 1.00 4.11 102 ALA B CA 1
ATOM 2102 C C . ALA B 1 102 ? 20.419 -30.554 24.947 1.00 4.63 102 ALA B C 1
ATOM 2103 O O . ALA B 1 102 ? 19.751 -31.355 24.278 1.00 4.39 102 ALA B O 1
ATOM 2105 N N . GLY B 1 103 ? 20.096 -29.253 24.986 1.00 6.39 103 GLY B N 1
ATOM 2106 C CA . GLY B 1 103 ? 18.959 -28.767 24.210 1.00 7.48 103 GLY B CA 1
ATOM 2107 C C . GLY B 1 103 ? 19.104 -27.303 23.896 1.00 6.32 103 GLY B C 1
ATOM 2108 O O . GLY B 1 103 ? 19.876 -26.600 24.578 1.00 6.06 103 GLY B O 1
ATOM 2109 N N . GLY B 1 104 ? 18.381 -26.830 22.914 1.00 5.20 104 GLY B N 1
ATOM 2110 C CA . GLY B 1 104 ? 18.305 -25.408 22.662 1.00 4.22 104 GLY B CA 1
ATOM 2111 C C . GLY B 1 104 ? 17.141 -25.110 21.794 1.00 3.73 104 GLY B C 1
ATOM 2112 O O . GLY B 1 104 ? 16.674 -25.951 20.988 1.00 4.12 104 GLY B O 1
ATOM 2113 N N . TYR B 1 105 ? 16.704 -23.857 21.892 1.00 4.05 105 TYR B N 1
ATOM 2114 C CA . TYR B 1 105 ? 15.586 -23.303 21.105 1.00 4.47 105 TYR B CA 1
ATOM 2115 C C . TYR B 1 105 ? 16.078 -22.135 20.272 1.00 4.70 105 TYR B C 1
ATOM 2116 O O . TYR B 1 105 ? 16.655 -21.197 20.864 1.00 5.45 105 TYR B O 1
ATOM 2125 N N . SER B 1 106 ? 15.891 -22.160 18.951 1.00 4.32 106 SER B N 1
ATOM 2126 C CA . SER B 1 106 ? 16.036 -20.933 18.121 1.00 4.70 106 SER B CA 1
ATOM 2127 C C . SER B 1 106 ? 17.513 -20.534 18.173 1.00 5.08 106 SER B C 1
ATOM 2128 O O . SER B 1 106 ? 18.370 -21.415 17.874 1.00 4.74 106 SER B O 1
ATOM 2131 N N . GLN B 1 107 ? 17.894 -19.294 18.507 1.00 5.39 107 GLN B N 1
ATOM 2132 C CA . GLN B 1 107 ? 19.345 -19.021 18.599 1.00 5.39 107 GLN B CA 1
ATOM 2133 C C . GLN B 1 107 ? 20.034 -20.012 19.542 1.00 4.81 107 GLN B C 1
ATOM 2134 O O . GLN B 1 107 ? 21.177 -20.377 19.269 1.00 5.10 107 GLN B O 1
ATOM 2140 N N . GLY B 1 108 ? 19.348 -20.442 20.573 1.00 4.37 108 GLY B N 1
ATOM 2141 C CA . GLY B 1 108 ? 19.950 -21.405 21.518 1.00 5.64 108 GLY B CA 1
ATOM 2142 C C . GLY B 1 108 ? 20.217 -22.758 20.895 1.00 4.31 108 GLY B C 1
ATOM 2143 O O . GLY B 1 108 ? 21.112 -23.483 21.336 1.00 4.67 108 GLY B O 1
ATOM 2144 N N . ALA B 1 109 ? 19.424 -23.108 19.873 1.00 4.59 109 ALA B N 1
ATOM 2145 C CA . ALA B 1 109 ? 19.692 -24.351 19.129 1.00 4.60 109 ALA B CA 1
ATOM 2146 C C . ALA B 1 109 ? 20.985 -24.225 18.314 1.00 4.10 109 ALA B C 1
ATOM 2147 O O . ALA B 1 109 ? 21.782 -25.141 18.262 1.00 5.02 109 ALA B O 1
ATOM 2149 N N . ALA B 1 110 ? 21.204 -23.076 17.684 1.00 3.96 110 ALA B N 1
ATOM 2150 C CA . ALA B 1 110 ? 22.449 -22.775 16.985 1.00 3.86 110 ALA B CA 1
ATOM 2151 C C . ALA B 1 110 ? 23.613 -22.795 17.981 1.00 3.87 110 ALA B C 1
ATOM 2152 O O . ALA B 1 110 ? 24.649 -23.365 17.683 1.00 5.13 110 ALA B O 1
ATOM 2154 N N . LEU B 1 111 ? 23.429 -22.167 19.142 1.00 4.41 111 LEU B N 1
ATOM 2155 C CA . LEU B 1 111 ? 24.492 -22.139 20.187 1.00 4.67 111 LEU B CA 1
ATOM 2156 C C . LEU B 1 111 ? 24.811 -23.574 20.550 1.00 4.53 111 LEU B C 1
ATOM 2157 O O . LEU B 1 111 ? 25.989 -23.954 20.586 1.00 4.63 111 LEU B O 1
ATOM 2162 N N . ALA B 1 112 ? 23.787 -24.339 20.937 1.00 3.95 112 ALA B N 1
ATOM 2163 C CA . ALA B 1 112 ? 24.029 -25.712 21.373 1.00 5.22 112 ALA B CA 1
ATOM 2164 C C . ALA B 1 112 ? 24.786 -26.484 20.285 1.00 4.63 112 ALA B C 1
ATOM 2165 O O . ALA B 1 112 ? 25.716 -27.255 20.611 1.00 5.29 112 ALA B O 1
ATOM 2167 N N . ALA B 1 113 ? 24.283 -26.433 19.052 1.00 4.61 113 ALA B N 1
ATOM 2168 C CA . ALA B 1 113 ? 24.937 -27.167 17.954 1.00 4.87 113 ALA B CA 1
ATOM 2169 C C . ALA B 1 113 ? 26.422 -26.821 17.864 1.00 5.42 113 ALA B C 1
ATOM 2170 O O . ALA B 1 113 ? 27.247 -27.700 17.756 1.00 5.70 113 ALA B O 1
ATOM 2172 N N . ALA B 1 114 ? 26.707 -25.539 17.871 1.00 5.95 114 ALA B N 1
ATOM 2173 C CA . ALA B 1 114 ? 28.096 -25.057 17.740 1.00 5.07 114 ALA B CA 1
ATOM 2174 C C . ALA B 1 114 ? 28.958 -25.494 18.930 1.00 4.76 114 ALA B C 1
ATOM 2175 O O . ALA B 1 114 ? 30.046 -25.972 18.756 1.00 4.48 114 ALA B O 1
ATOM 2177 N N . ALA B 1 115 ? 28.417 -25.381 20.134 1.00 4.67 115 ALA B N 1
ATOM 2178 C CA . ALA B 1 115 ? 29.172 -25.768 21.316 1.00 5.16 115 ALA B CA 1
ATOM 2179 C C . ALA B 1 115 ? 29.421 -27.278 21.303 1.00 4.85 115 ALA B C 1
ATOM 2180 O O . ALA B 1 115 ? 30.513 -27.717 21.683 1.00 5.61 115 ALA B O 1
ATOM 2182 N N . ILE B 1 116 ? 28.429 -28.078 20.908 1.00 4.93 116 ILE B N 1
ATOM 2183 C CA . ILE B 1 116 ? 28.640 -29.539 20.883 1.00 4.68 116 ILE B CA 1
ATOM 2184 C C . ILE B 1 116 ? 29.748 -29.816 19.841 1.00 5.02 116 ILE B C 1
ATOM 2185 O O . ILE B 1 116 ? 30.608 -30.658 20.095 1.00 5.81 116 ILE B O 1
ATOM 2190 N N . SER B 1 117 ? 29.672 -29.252 18.648 1.00 5.61 117 SER B N 1
ATOM 2191 C CA . SER B 1 117 ? 30.703 -29.483 17.609 1.00 5.52 117 SER B CA 1
ATOM 2192 C C . SER B 1 117 ? 32.089 -29.155 18.156 1.00 5.37 117 SER B C 1
ATOM 2193 O O . SER B 1 117 ? 33.057 -29.837 17.849 1.00 6.48 117 SER B O 1
ATOM 2196 N N . ASP B 1 118 ? 32.168 -28.086 18.929 1.00 5.29 118 ASP B N 1
ATOM 2197 C CA . ASP B 1 118 ? 33.445 -27.551 19.457 1.00 4.83 118 ASP B CA 1
ATOM 2198 C C . ASP B 1 118 ? 33.991 -28.359 20.634 1.00 5.49 118 ASP B C 1
ATOM 2199 O O . ASP B 1 118 ? 35.218 -28.156 20.967 1.00 6.86 118 ASP B O 1
ATOM 2204 N N . ALA B 1 119 ? 33.153 -29.120 21.297 1.00 5.99 119 ALA B N 1
ATOM 2205 C CA . ALA B 1 119 ? 33.549 -29.871 22.489 1.00 6.03 119 ALA B CA 1
ATOM 2206 C C . ALA B 1 119 ? 34.383 -31.078 22.101 1.00 6.36 119 ALA B C 1
ATOM 2207 O O . ALA B 1 119 ? 34.363 -31.515 20.880 1.00 7.91 119 ALA B O 1
ATOM 2209 N N . SER B 1 120 ? 35.059 -31.684 23.072 1.00 6.89 120 SER B N 1
ATOM 2210 C CA . SER B 1 120 ? 35.971 -32.820 22.767 1.00 6.19 120 SER B CA 1
ATOM 2211 C C . SER B 1 120 ? 35.189 -34.056 22.326 1.00 6.37 120 SER B C 1
ATOM 2212 O O . SER B 1 120 ? 34.012 -34.219 22.629 1.00 6.64 120 SER B O 1
ATOM 2215 N N . THR B 1 121 ? 35.934 -34.974 21.746 1.00 7.62 121 THR B N 1
ATOM 2216 C CA . THR B 1 121 ? 35.348 -36.271 21.398 1.00 8.82 121 THR B CA 1
ATOM 2217 C C . THR B 1 121 ? 34.793 -36.962 22.651 1.00 8.25 121 THR B C 1
ATOM 2218 O O . THR B 1 121 ? 33.726 -37.604 22.591 1.00 8.67 121 THR B O 1
ATOM 2222 N N . THR B 1 122 ? 35.462 -36.810 23.800 1.00 7.34 122 THR B N 1
ATOM 2223 C CA . THR B 1 122 ? 35.015 -37.451 25.057 1.00 9.39 122 THR B CA 1
ATOM 2224 C C . THR B 1 122 ? 33.769 -36.767 25.593 1.00 7.58 122 THR B C 1
ATOM 2225 O O . THR B 1 122 ? 32.810 -37.443 25.964 1.00 7.05 122 THR B O 1
ATOM 2229 N N . VAL B 1 123 ? 33.720 -35.452 25.523 1.00 6.79 123 VAL B N 1
ATOM 2230 C CA . VAL B 1 123 ? 32.509 -34.696 25.948 1.00 6.32 123 VAL B CA 1
ATOM 2231 C C . VAL B 1 123 ? 31.361 -35.062 25.000 1.00 5.89 123 VAL B C 1
ATOM 2232 O O . VAL B 1 123 ? 30.257 -35.366 25.484 1.00 6.50 123 VAL B O 1
ATOM 2236 N N . ARG B 1 124 ? 31.591 -35.091 23.693 1.00 6.42 124 ARG B N 1
ATOM 2237 C CA . ARG B 1 124 ? 30.488 -35.482 22.786 1.00 6.04 124 ARG B CA 1
ATOM 2238 C C . ARG B 1 124 ? 30.009 -36.903 23.082 1.00 6.24 124 ARG B C 1
ATOM 2239 O O . ARG B 1 124 ? 28.822 -37.176 22.894 1.00 8.05 124 ARG B O 1
ATOM 2247 N N . ASN B 1 125 ? 30.881 -37.797 23.521 1.00 6.34 125 ASN B N 1
ATOM 2248 C CA . ASN B 1 125 ? 30.428 -39.160 23.889 1.00 6.89 125 ASN B CA 1
ATOM 2249 C C . ASN B 1 125 ? 29.580 -39.077 25.159 1.00 6.34 125 ASN B C 1
ATOM 2250 O O . ASN B 1 125 ? 28.676 -39.904 25.342 1.00 7.08 125 ASN B O 1
ATOM 2255 N N . GLN B 1 126 ? 29.904 -38.173 26.092 1.00 5.81 126 GLN B N 1
ATOM 2256 C CA . GLN B 1 126 ? 29.118 -38.030 27.338 1.00 5.11 126 GLN B CA 1
ATOM 2257 C C . GLN B 1 126 ? 27.721 -37.484 27.025 1.00 4.46 126 GLN B C 1
ATOM 2258 O O . GLN B 1 126 ? 26.818 -37.692 27.848 1.00 3.97 126 GLN B O 1
ATOM 2264 N N . ILE B 1 127 ? 27.564 -36.713 25.958 1.00 4.44 127 ILE B N 1
ATOM 2265 C CA . ILE B 1 127 ? 26.249 -36.083 25.635 1.00 4.32 127 ILE B CA 1
ATOM 2266 C C . ILE B 1 127 ? 25.464 -37.151 24.884 1.00 4.59 127 ILE B C 1
ATOM 2267 O O . ILE B 1 127 ? 25.595 -37.347 23.628 1.00 5.12 127 ILE B O 1
ATOM 2272 N N . VAL B 1 128 ? 24.687 -37.906 25.633 1.00 4.33 128 VAL B N 1
ATOM 2273 C CA . VAL B 1 128 ? 23.997 -39.097 25.092 1.00 5.04 128 VAL B CA 1
ATOM 2274 C C . VAL B 1 128 ? 22.831 -38.728 24.164 1.00 4.40 128 VAL B C 1
ATOM 2275 O O . VAL B 1 128 ? 22.404 -39.545 23.305 1.00 4.91 128 VAL B O 1
ATOM 2279 N N . GLY B 1 129 ? 22.276 -37.541 24.317 1.00 4.09 129 GLY B N 1
ATOM 2280 C CA . GLY B 1 129 ? 21.202 -37.051 23.439 1.00 4.51 129 GLY B CA 1
ATOM 2281 C C . GLY B 1 129 ? 21.073 -35.550 23.423 1.00 3.92 129 GLY B C 1
ATOM 2282 O O . GLY B 1 129 ? 21.394 -34.920 24.464 1.00 4.19 129 GLY B O 1
ATOM 2283 N N . THR B 1 130 ? 20.608 -35.026 22.320 1.00 3.87 130 THR B N 1
ATOM 2284 C CA . THR B 1 130 ? 20.413 -33.584 22.113 1.00 3.52 130 THR B CA 1
ATOM 2285 C C . THR B 1 130 ? 19.088 -33.374 21.425 1.00 3.20 130 THR B C 1
ATOM 2286 O O . THR B 1 130 ? 18.718 -34.121 20.501 1.00 3.86 130 THR B O 1
ATOM 2290 N N . VAL B 1 131 ? 18.378 -32.347 21.859 1.00 3.79 131 VAL B N 1
ATOM 2291 C CA . VAL B 1 131 ? 17.113 -31.905 21.220 1.00 3.58 131 VAL B CA 1
ATOM 2292 C C . VAL B 1 131 ? 17.221 -30.449 20.780 1.00 3.18 131 VAL B C 1
ATOM 2293 O O . VAL B 1 131 ? 17.609 -29.589 21.637 1.00 4.98 131 VAL B O 1
ATOM 2297 N N . LEU B 1 132 ? 16.888 -30.190 19.559 1.00 3.44 132 LEU B N 1
ATOM 2298 C CA . LEU B 1 132 ? 16.901 -28.806 19.052 1.00 3.81 132 LEU B CA 1
ATOM 2299 C C . LEU B 1 132 ? 15.509 -28.414 18.615 1.00 4.14 132 LEU B C 1
ATOM 2300 O O . LEU B 1 132 ? 14.902 -29.113 17.780 1.00 6.76 132 LEU B O 1
ATOM 2305 N N . PHE B 1 133 ? 15.016 -27.281 19.061 1.00 4.38 133 PHE B N 1
ATOM 2306 C CA . PHE B 1 133 ? 13.672 -26.801 18.662 1.00 4.16 133 PHE B CA 1
ATOM 2307 C C . PHE B 1 133 ? 13.849 -25.568 17.797 1.00 4.24 133 PHE B C 1
ATOM 2308 O O . PHE B 1 133 ? 14.554 -24.635 18.224 1.00 4.48 133 PHE B O 1
ATOM 2316 N N . GLY B 1 134 ? 13.214 -25.551 16.635 1.00 4.31 134 GLY B N 1
ATOM 2317 C CA . GLY B 1 134 ? 13.278 -24.312 15.840 1.00 4.28 134 GLY B CA 1
ATOM 2318 C C . GLY B 1 134 ? 14.724 -24.011 15.476 1.00 4.20 134 GLY B C 1
ATOM 2319 O O . GLY B 1 134 ? 15.180 -22.865 15.635 1.00 4.87 134 GLY B O 1
ATOM 2320 N N . TYR B 1 135 ? 15.429 -25.031 15.006 1.00 4.81 135 TYR B N 1
ATOM 2321 C CA . TYR B 1 135 ? 16.862 -25.007 14.749 1.00 3.67 135 TYR B CA 1
ATOM 2322 C C . TYR B 1 135 ? 17.191 -24.053 13.622 1.00 3.70 135 TYR B C 1
ATOM 2323 O O . TYR B 1 135 ? 16.956 -24.351 12.433 1.00 4.49 135 TYR B O 1
ATOM 2332 N N . THR B 1 136 ? 17.834 -22.933 13.904 1.00 4.59 136 THR B N 1
ATOM 2333 C CA . THR B 1 136 ? 18.071 -21.870 12.883 1.00 5.35 136 THR B CA 1
ATOM 2334 C C . THR B 1 136 ? 19.132 -22.285 11.879 1.00 5.33 136 THR B C 1
ATOM 2335 O O . THR B 1 136 ? 19.224 -21.651 10.848 1.00 5.27 136 THR B O 1
ATOM 2339 N N . LYS B 1 137 ? 19.887 -23.324 12.170 1.00 4.50 137 LYS B N 1
ATOM 2340 C CA . LYS B 1 137 ? 20.872 -23.837 11.206 1.00 5.15 137 LYS B CA 1
ATOM 2341 C C . LYS B 1 137 ? 20.477 -25.226 10.694 1.00 5.71 137 LYS B C 1
ATOM 2342 O O . LYS B 1 137 ? 21.333 -25.957 10.176 1.00 5.96 137 LYS B O 1
ATOM 2348 N N . ASN B 1 138 ? 19.196 -25.555 10.712 1.00 4.57 138 ASN B N 1
ATOM 2349 C CA . ASN B 1 138 ? 18.704 -26.815 10.138 1.00 5.46 138 ASN B CA 1
ATOM 2350 C C . ASN B 1 138 ? 19.066 -26.927 8.659 1.00 5.20 138 ASN B C 1
ATOM 2351 O O . ASN B 1 138 ? 19.542 -27.998 8.245 1.00 5.68 138 ASN B O 1
ATOM 2356 N N . GLN B 1 139 ? 18.780 -25.922 7.865 1.00 4.57 139 GLN B N 1
ATOM 2357 C CA . GLN B 1 139 ? 19.031 -26.051 6.402 1.00 5.50 139 GLN B CA 1
ATOM 2358 C C . GLN B 1 139 ? 20.541 -26.100 6.164 1.00 6.02 139 GLN B C 1
ATOM 2359 O O . GLN B 1 139 ? 21.027 -26.946 5.410 1.00 6.40 139 GLN B O 1
ATOM 2365 N N . GLN B 1 140 ? 21.249 -25.200 6.850 1.00 5.44 140 GLN B N 1
ATOM 2366 C CA . GLN B 1 140 ? 22.709 -24.979 6.606 1.00 5.92 140 GLN B CA 1
ATOM 2367 C C . GLN B 1 140 ? 23.533 -26.177 7.086 1.00 5.71 140 GLN B C 1
ATOM 2368 O O . GLN B 1 140 ? 24.531 -26.506 6.443 1.00 6.98 140 GLN B O 1
ATOM 2374 N N . ASN B 1 141 ? 23.094 -26.829 8.166 1.00 5.67 141 ASN B N 1
ATOM 2375 C CA . ASN B 1 141 ? 23.773 -28.028 8.682 1.00 6.19 141 ASN B CA 1
ATOM 2376 C C . ASN B 1 141 ? 23.090 -29.319 8.236 1.00 5.27 141 ASN B C 1
ATOM 2377 O O . ASN B 1 141 ? 23.393 -30.403 8.757 1.00 5.50 141 ASN B O 1
ATOM 2382 N N . ARG B 1 142 ? 22.164 -29.241 7.288 1.00 5.42 142 ARG B N 1
ATOM 2383 C CA . ARG B 1 142 ? 21.461 -30.394 6.680 1.00 6.56 142 ARG B CA 1
ATOM 2384 C C . ARG B 1 142 ? 20.911 -31.277 7.806 1.00 5.24 142 ARG B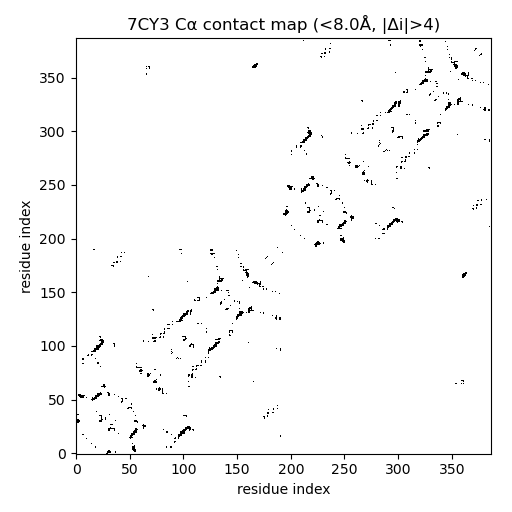 C 1
ATOM 2385 O O . ARG B 1 142 ? 21.036 -32.523 7.757 1.00 5.22 142 ARG B O 1
ATOM 2393 N N . GLY B 1 143 ? 20.250 -30.666 8.761 1.00 4.78 143 GLY B N 1
ATOM 2394 C CA . GLY B 1 143 ? 19.465 -31.447 9.731 1.00 5.41 143 GLY B CA 1
ATOM 2395 C C . GLY B 1 143 ? 20.282 -32.112 10.832 1.00 5.44 143 GLY B C 1
ATOM 2396 O O . GLY B 1 143 ? 19.714 -32.909 11.596 1.00 5.74 143 GLY B O 1
ATOM 2397 N N . GLY B 1 144 ? 21.554 -31.757 10.984 1.00 5.57 144 GLY B N 1
ATOM 2398 C CA . GLY B 1 144 ? 22.433 -32.408 11.951 1.00 5.45 144 GLY B CA 1
ATOM 2399 C C . GLY B 1 144 ? 23.250 -31.418 12.762 1.00 4.94 144 GLY B C 1
ATOM 2400 O O . GLY B 1 144 ? 23.098 -30.179 12.556 1.00 4.73 144 GLY B O 1
ATOM 2401 N N . ILE B 1 145 ? 24.067 -31.950 13.651 1.00 5.31 145 ILE B N 1
ATOM 2402 C CA . ILE B 1 145 ? 25.084 -31.171 14.393 1.00 4.54 145 ILE B CA 1
ATOM 2403 C C . ILE B 1 145 ? 26.427 -31.656 13.877 1.00 4.69 145 ILE B C 1
ATOM 2404 O O . ILE B 1 145 ? 26.716 -32.854 13.943 1.00 5.45 145 ILE B O 1
ATOM 2409 N N . PRO B 1 146 ? 27.278 -30.795 13.301 1.00 5.42 146 PRO B N 1
ATOM 2410 C CA . PRO B 1 146 ? 28.551 -31.263 12.800 1.00 6.49 146 PRO B CA 1
ATOM 2411 C C . PRO B 1 146 ? 29.325 -32.029 13.884 1.00 6.75 146 PRO B C 1
ATOM 2412 O O . PRO B 1 146 ? 29.455 -31.576 15.035 1.00 7.24 146 PRO B O 1
ATOM 2416 N N . GLY B 1 147 ? 29.873 -33.209 13.524 1.00 6.39 147 GLY B N 1
ATOM 2417 C CA . GLY B 1 147 ? 30.707 -34.008 14.442 1.00 7.18 147 GLY B CA 1
ATOM 2418 C C . GLY B 1 147 ? 29.921 -34.785 15.484 1.00 7.20 147 GLY B C 1
ATOM 2419 O O . GLY B 1 147 ? 30.531 -35.442 16.323 1.00 9.05 147 GLY B O 1
ATOM 2420 N N . TYR B 1 148 ? 28.610 -34.874 15.324 1.00 6.19 148 TYR B N 1
ATOM 2421 C CA . TYR B 1 148 ? 27.759 -35.521 16.349 1.00 4.95 148 TYR B CA 1
ATOM 2422 C C . TYR B 1 148 ? 26.831 -36.510 15.648 1.00 5.50 148 TYR B C 1
ATOM 2423 O O . TYR B 1 148 ? 26.211 -36.202 14.617 1.00 5.61 148 TYR B O 1
ATOM 2432 N N . PRO B 1 149 ? 26.741 -37.753 16.147 1.00 5.72 149 PRO B N 1
ATOM 2433 C CA . PRO B 1 149 ? 25.999 -38.786 15.430 1.00 6.52 149 PRO B CA 1
ATOM 2434 C C . PRO B 1 149 ? 24.502 -38.545 15.439 1.00 6.04 149 PRO B C 1
ATOM 2435 O O . PRO B 1 149 ? 23.898 -38.152 16.427 1.00 5.71 149 PRO B O 1
ATOM 2439 N N . GLN B 1 150 ? 23.882 -38.891 14.298 1.00 5.76 150 GLN B N 1
ATOM 2440 C CA . GLN B 1 150 ? 22.469 -38.563 14.117 1.00 4.98 150 GLN B CA 1
ATOM 2441 C C . GLN B 1 150 ? 21.578 -39.301 15.111 1.00 4.99 150 GLN B C 1
ATOM 2442 O O . GLN B 1 150 ? 20.537 -38.769 15.476 1.00 5.71 150 GLN B O 1
ATOM 2448 N N . ASP B 1 151 ? 21.929 -40.516 15.500 1.00 4.95 151 ASP B N 1
ATOM 2449 C CA . ASP B 1 151 ? 21.045 -41.270 16.420 1.00 4.93 151 ASP B CA 1
ATOM 2450 C C . ASP B 1 151 ? 20.851 -40.545 17.740 1.00 4.89 151 ASP B C 1
ATOM 2451 O O . ASP B 1 151 ? 19.891 -40.824 18.476 1.00 7.13 151 ASP B O 1
ATOM 2456 N N . ARG B 1 152 ? 21.787 -39.657 18.084 1.00 4.52 152 ARG B N 1
ATOM 2457 C CA . ARG B 1 152 ? 21.693 -38.949 19.387 1.00 4.43 152 ARG B CA 1
ATOM 2458 C C . ARG B 1 152 ? 20.938 -37.612 19.276 1.00 3.97 152 ARG B C 1
ATOM 2459 O O . ARG B 1 152 ? 20.887 -36.906 20.263 1.00 5.39 152 ARG B O 1
ATOM 2467 N N . LEU B 1 153 ? 20.358 -37.311 18.112 1.00 3.83 153 LEU B N 1
ATOM 2468 C CA . LEU B 1 153 ? 19.753 -36.001 17.881 1.00 3.56 153 LEU B CA 1
ATOM 2469 C C . LEU B 1 153 ? 18.273 -36.166 17.532 1.00 3.90 153 LEU B C 1
ATOM 2470 O O . LEU B 1 153 ? 17.904 -37.023 16.686 1.00 4.44 153 LEU B O 1
ATOM 2475 N N . ARG B 1 154 ? 17.453 -35.252 17.998 1.00 3.99 154 ARG B N 1
ATOM 2476 C CA . ARG B 1 154 ? 16.157 -34.959 17.372 1.00 3.55 154 ARG B CA 1
ATOM 2477 C C . ARG B 1 154 ? 16.074 -33.442 17.137 1.00 3.79 154 ARG B C 1
ATOM 2478 O O . ARG B 1 154 ? 16.365 -32.666 18.072 1.00 5.43 154 ARG B O 1
ATOM 2486 N N . VAL B 1 155 ? 15.686 -33.103 15.903 1.00 3.81 155 VAL B N 1
ATOM 2487 C CA . VAL B 1 155 ? 15.429 -31.721 15.506 1.00 4.03 155 VAL B CA 1
ATOM 2488 C C . VAL B 1 155 ? 13.915 -31.610 15.387 1.00 4.73 155 VAL B C 1
ATOM 2489 O O . VAL B 1 155 ? 13.323 -32.315 14.569 1.00 5.77 155 VAL B O 1
ATOM 2493 N N . TYR B 1 156 ? 13.304 -30.694 16.123 1.00 4.77 156 TYR B N 1
ATOM 2494 C CA . TYR B 1 156 ? 11.864 -30.376 16.041 1.00 5.17 156 TYR B CA 1
ATOM 2495 C C . TYR B 1 156 ? 11.729 -29.095 15.254 1.00 5.70 156 TYR B C 1
ATOM 2496 O O . TYR B 1 156 ? 12.049 -27.991 15.727 1.00 6.71 156 TYR B O 1
ATOM 2505 N N . CYS B 1 157 ? 11.322 -29.267 14.002 1.00 7.27 157 CYS B N 1
ATOM 2506 C CA . CYS B 1 157 ? 11.115 -28.156 13.069 1.00 7.76 157 CYS B CA 1
ATOM 2507 C C . CYS B 1 157 ? 9.653 -28.270 12.654 1.00 8.02 157 CYS B C 1
ATOM 2508 O O . CYS B 1 157 ? 9.290 -29.147 11.854 1.00 9.67 157 CYS B O 1
ATOM 2511 N N . ALA B 1 158 ? 8.811 -27.384 13.152 1.00 7.76 158 ALA B N 1
ATOM 2512 C CA . ALA B 1 158 ? 7.373 -27.408 12.921 1.00 8.80 158 ALA B CA 1
ATOM 2513 C C . ALA B 1 158 ? 7.121 -27.127 11.452 1.00 8.01 158 ALA B C 1
ATOM 2514 O O . ALA B 1 158 ? 7.868 -26.418 10.795 1.00 8.93 158 ALA B O 1
ATOM 2516 N N . VAL B 1 159 ? 6.017 -27.662 10.980 1.00 9.05 159 VAL B N 1
ATOM 2517 C CA . VAL B 1 159 ? 5.510 -27.356 9.632 1.00 10.21 159 VAL B CA 1
ATOM 2518 C C . VAL B 1 159 ? 5.339 -25.841 9.539 1.00 10.31 159 VAL B C 1
ATOM 2519 O O . VAL B 1 159 ? 4.690 -25.245 10.429 1.00 11.25 159 VAL B O 1
ATOM 2523 N N . GLY B 1 160 ? 5.939 -25.212 8.550 1.00 10.42 160 GLY B N 1
ATOM 2524 C CA . GLY B 1 160 ? 5.836 -23.749 8.391 1.00 9.99 160 GLY B CA 1
ATOM 2525 C C . GLY B 1 160 ? 6.782 -22.959 9.302 1.00 9.75 160 GLY B C 1
ATOM 2526 O O . GLY B 1 160 ? 6.691 -21.713 9.242 1.00 10.84 160 GLY B O 1
ATOM 2527 N N . ASP B 1 161 ? 7.705 -23.575 10.047 1.00 8.52 161 ASP B N 1
ATOM 2528 C CA . ASP B 1 161 ? 8.758 -22.817 10.764 1.00 7.13 161 ASP B CA 1
ATOM 2529 C C . ASP B 1 161 ? 9.917 -22.540 9.805 1.00 6.91 161 ASP B C 1
ATOM 2530 O O . ASP B 1 161 ? 10.805 -23.361 9.619 1.00 7.61 161 ASP B O 1
ATOM 2535 N N . LEU B 1 162 ? 9.895 -21.356 9.237 1.00 6.29 162 LEU B N 1
ATOM 2536 C CA . LEU B 1 162 ? 10.876 -20.982 8.199 1.00 6.27 162 LEU B CA 1
ATOM 2537 C C . LEU B 1 162 ? 12.279 -20.737 8.747 1.00 5.00 162 LEU B C 1
ATOM 2538 O O . LEU B 1 162 ? 13.172 -20.628 7.921 1.00 5.35 162 LEU B O 1
ATOM 2543 N N . VAL B 1 163 ? 12.483 -20.662 10.063 1.00 6.40 163 VAL B N 1
ATOM 2544 C CA . VAL B 1 163 ? 13.878 -20.545 10.559 1.00 6.84 163 VAL B CA 1
ATOM 2545 C C . VAL B 1 163 ? 14.613 -21.848 10.262 1.00 6.26 163 VAL B C 1
ATOM 2546 O O . VAL B 1 163 ? 15.848 -21.810 10.207 1.00 6.67 163 VAL B O 1
ATOM 2550 N N . CYS B 1 164 ? 13.870 -22.951 10.135 1.00 5.19 164 CYS B N 1
ATOM 2551 C CA . CYS B 1 164 ? 14.433 -24.259 9.776 1.00 6.46 164 CYS B CA 1
ATOM 2552 C C . CYS B 1 164 ? 14.774 -24.372 8.286 1.00 5.67 164 CYS B C 1
ATOM 2553 O O . CYS B 1 164 ? 15.309 -25.410 7.850 1.00 6.09 164 CYS B O 1
ATOM 2556 N N . GLU B 1 165 ? 14.542 -23.315 7.524 1.00 5.87 165 GLU B N 1
ATOM 2557 C CA . GLU B 1 165 ? 14.551 -23.378 6.046 1.00 6.37 165 GLU B CA 1
ATOM 2558 C C . GLU B 1 165 ? 15.449 -22.252 5.543 1.00 6.99 165 GLU B C 1
ATOM 2559 O O . GLU B 1 165 ? 15.214 -21.734 4.442 1.00 10.81 165 GLU B O 1
ATOM 2565 N N . GLY B 1 166 ? 16.493 -21.925 6.312 1.00 5.75 166 GLY B N 1
ATOM 2566 C CA . GLY B 1 166 ? 17.558 -21.034 5.838 1.00 7.30 166 GLY B CA 1
ATOM 2567 C C . GLY B 1 166 ? 17.171 -19.568 5.893 1.00 6.52 166 GLY B C 1
ATOM 2568 O O . GLY B 1 166 ? 17.863 -18.738 5.282 1.00 9.67 166 GLY B O 1
ATOM 2569 N N . THR B 1 167 ? 16.153 -19.217 6.660 1.00 5.64 167 THR B N 1
ATOM 2570 C CA . THR B 1 167 ? 15.757 -17.804 6.874 1.00 6.12 167 THR B CA 1
ATOM 2571 C C . THR B 1 167 ? 15.733 -17.523 8.387 1.00 6.25 167 THR B C 1
ATOM 2572 O O . THR B 1 167 ? 15.852 -18.429 9.180 1.00 7.04 167 THR B O 1
ATOM 2576 N N . LEU B 1 168 ? 15.446 -16.263 8.715 1.00 6.92 168 LEU B N 1
ATOM 2577 C CA . LEU B 1 168 ? 15.096 -15.848 10.082 1.00 8.24 168 LEU B CA 1
ATOM 2578 C C . LEU B 1 168 ? 13.692 -15.246 10.133 1.00 8.14 168 LEU B C 1
ATOM 2579 O O . LEU B 1 168 ? 13.398 -14.445 10.987 1.00 9.94 168 LEU B O 1
ATOM 2584 N N . ILE B 1 169 ? 12.789 -15.790 9.309 1.00 6.77 169 ILE B N 1
ATOM 2585 C CA . ILE B 1 169 ? 11.367 -15.439 9.365 1.00 6.74 169 ILE B CA 1
ATOM 2586 C C . ILE B 1 169 ? 10.707 -16.261 10.465 1.00 6.49 169 ILE B C 1
ATOM 2587 O O . ILE B 1 169 ? 10.667 -17.501 10.365 1.00 8.53 169 ILE B O 1
ATOM 2592 N N . VAL B 1 170 ? 10.235 -15.585 11.503 1.00 7.58 170 VAL B N 1
ATOM 2593 C CA . VAL B 1 170 ? 9.691 -16.192 12.728 1.00 7.12 170 VAL B CA 1
ATOM 2594 C C . VAL B 1 170 ? 8.189 -16.010 12.670 1.00 6.82 170 VAL B C 1
ATOM 2595 O O . VAL B 1 170 ? 7.674 -14.876 12.842 1.00 7.03 170 VAL B O 1
ATOM 2599 N N . LEU B 1 171 ? 7.502 -17.113 12.501 1.00 7.15 171 LEU B N 1
ATOM 2600 C CA . LEU B 1 171 ? 6.046 -17.145 12.390 1.00 6.99 171 LEU B CA 1
ATOM 2601 C C . LEU B 1 171 ? 5.453 -17.973 13.521 1.00 7.99 171 LEU B C 1
ATOM 2602 O O . LEU B 1 171 ? 6.184 -18.546 14.324 1.00 8.48 171 LEU B O 1
ATOM 2607 N N . ALA B 1 172 ? 4.135 -18.062 13.567 1.00 9.41 172 ALA B N 1
ATOM 2608 C CA . ALA B 1 172 ? 3.451 -18.839 14.611 1.00 9.36 172 ALA B CA 1
ATOM 2609 C C . ALA B 1 172 ? 4.085 -20.209 14.838 1.00 9.44 172 ALA B C 1
ATOM 2610 O O . ALA B 1 172 ? 4.194 -20.623 16.006 1.00 9.25 172 ALA B O 1
ATOM 2612 N N . PRO B 1 173 ? 4.406 -21.016 13.807 1.00 7.71 173 PRO B N 1
ATOM 2613 C CA . PRO B 1 173 ? 4.960 -22.348 14.051 1.00 7.22 173 PRO B CA 1
ATOM 2614 C C . PRO B 1 173 ? 6.258 -22.334 14.873 1.00 6.23 173 PRO B C 1
ATOM 2615 O O . PRO B 1 173 ? 6.572 -23.308 15.550 1.00 6.44 173 PRO B O 1
ATOM 2619 N N . HIS B 1 174 ? 7.017 -21.250 14.836 1.00 5.85 174 HIS B N 1
ATOM 2620 C CA . HIS B 1 174 ? 8.240 -21.130 15.659 1.00 5.65 174 HIS B CA 1
ATOM 2621 C C . HIS B 1 174 ? 7.894 -21.101 17.148 1.00 5.44 174 HIS B C 1
ATOM 2622 O O . HIS B 1 174 ? 8.811 -21.340 17.939 1.00 6.36 174 HIS B O 1
ATOM 2629 N N . LEU B 1 175 ? 6.653 -20.753 17.504 1.00 5.65 175 LEU B N 1
ATOM 2630 C CA . LEU B 1 175 ? 6.200 -20.591 18.896 1.00 6.23 175 LEU B CA 1
ATOM 2631 C C . LEU B 1 175 ? 5.463 -21.844 19.374 1.00 5.45 175 LEU B C 1
ATOM 2632 O O . LEU B 1 175 ? 4.784 -21.743 20.385 1.00 7.17 175 LEU B O 1
ATOM 2637 N N . SER B 1 176 ? 5.559 -22.938 18.608 1.00 6.22 176 SER B N 1
ATOM 2638 C CA . SER B 1 176 ? 4.683 -24.114 18.775 1.00 5.01 176 SER B CA 1
ATOM 2639 C C . SER B 1 176 ? 5.355 -25.300 19.432 1.00 5.21 176 SER B C 1
ATOM 2640 O O . SER B 1 176 ? 4.765 -26.380 19.441 1.00 8.72 176 SER B O 1
ATOM 2643 N N . TYR B 1 177 ? 6.511 -25.121 20.069 1.00 5.05 177 TYR B N 1
ATOM 2644 C CA . TYR B 1 177 ? 7.293 -26.283 20.559 1.00 4.48 177 TYR B CA 1
ATOM 2645 C C . TYR B 1 177 ? 7.042 -26.612 22.038 1.00 5.59 177 TYR B C 1
ATOM 2646 O O . TYR B 1 177 ? 7.719 -27.527 22.556 1.00 5.57 177 TYR B O 1
ATOM 2655 N N . GLY B 1 178 ? 6.029 -26.013 22.667 1.00 4.83 178 GLY B N 1
ATOM 2656 C CA . GLY B 1 178 ? 5.813 -26.274 24.101 1.00 5.79 178 GLY B CA 1
ATOM 2657 C C . GLY B 1 178 ? 5.439 -27.754 24.292 1.00 5.41 178 GLY B C 1
ATOM 2658 O O . GLY B 1 178 ? 5.753 -28.337 25.367 1.00 6.24 178 GLY B O 1
ATOM 2659 N N . ASP B 1 179 ? 4.693 -28.336 23.341 1.00 5.54 179 ASP B N 1
ATOM 2660 C CA . ASP B 1 179 ? 4.346 -29.767 23.490 1.00 5.69 179 ASP B CA 1
ATOM 2661 C C . ASP B 1 179 ? 5.549 -30.677 23.325 1.00 5.28 179 ASP B C 1
ATOM 2662 O O . ASP B 1 179 ? 5.741 -31.584 24.134 1.00 5.93 179 ASP B O 1
ATOM 2667 N N . GLU B 1 180 ? 6.391 -30.412 22.346 1.00 5.55 180 GLU B N 1
ATOM 2668 C CA . GLU B 1 180 ? 7.630 -31.227 22.225 1.00 4.82 180 GLU B CA 1
ATOM 2669 C C . GLU B 1 180 ? 8.490 -31.109 23.482 1.00 4.97 180 GLU B C 1
ATOM 2670 O O . GLU B 1 180 ? 9.070 -32.127 23.930 1.00 5.66 180 GLU B O 1
ATOM 2676 N N . ALA B 1 181 ? 8.578 -29.921 24.084 1.00 5.12 181 ALA B N 1
ATOM 2677 C CA . ALA B 1 181 ? 9.387 -29.707 25.298 1.00 5.20 181 ALA B CA 1
ATOM 2678 C C . ALA B 1 181 ? 8.828 -30.546 26.451 1.00 5.45 181 ALA B C 1
ATOM 2679 O O . ALA B 1 181 ? 9.620 -30.915 27.326 1.00 5.68 181 ALA B O 1
ATOM 2681 N N . ARG B 1 182 ? 7.515 -30.755 26.458 1.00 5.32 182 ARG B N 1
ATOM 2682 C CA . ARG B 1 182 ? 6.844 -31.504 27.532 1.00 7.16 182 ARG B CA 1
ATOM 2683 C C . ARG B 1 182 ? 6.798 -33.017 27.303 1.00 7.46 182 ARG B C 1
ATOM 2684 O O . ARG B 1 182 ? 6.510 -33.739 28.264 1.00 7.83 182 ARG B O 1
ATOM 2692 N N . ASN B 1 183 ? 6.929 -33.446 26.065 1.00 7.75 183 ASN B N 1
ATOM 2693 C CA . ASN B 1 183 ? 6.492 -34.792 25.623 1.00 7.74 183 ASN B CA 1
ATOM 2694 C C . ASN B 1 183 ? 7.606 -35.443 24.809 1.00 6.34 183 ASN B C 1
ATOM 2695 O O . ASN B 1 183 ? 8.405 -36.218 25.341 1.00 6.95 183 ASN B O 1
ATOM 2700 N N . GLU B 1 184 ? 7.648 -35.183 23.505 1.00 5.92 184 GLU B N 1
ATOM 2701 C CA . GLU B 1 184 ? 8.578 -35.933 22.645 1.00 5.85 184 GLU B CA 1
ATOM 2702 C C . GLU B 1 184 ? 10.037 -35.736 23.078 1.00 5.40 184 GLU B C 1
ATOM 2703 O O . GLU B 1 184 ? 10.759 -36.663 23.033 1.00 5.61 184 GLU B O 1
ATOM 2709 N N . ALA B 1 185 ? 10.426 -34.505 23.328 1.00 5.58 185 ALA B N 1
ATOM 2710 C CA . ALA B 1 185 ? 11.853 -34.220 23.604 1.00 5.46 185 ALA B CA 1
ATOM 2711 C C . ALA B 1 185 ? 12.302 -34.909 24.887 1.00 5.66 185 ALA B C 1
ATOM 2712 O O . ALA B 1 185 ? 13.275 -35.642 24.816 1.00 5.61 185 ALA B O 1
ATOM 2714 N N . PRO B 1 186 ? 11.604 -34.790 26.030 1.00 5.36 186 PRO B N 1
ATOM 2715 C CA . PRO B 1 186 ? 12.078 -35.516 27.220 1.00 5.86 186 PRO B CA 1
ATOM 2716 C C . PRO B 1 186 ? 11.961 -37.045 27.048 1.00 5.44 186 PRO B C 1
ATOM 2717 O O . PRO B 1 186 ? 12.858 -37.772 27.452 1.00 6.09 186 PRO B O 1
ATOM 2721 N N . ALA B 1 187 ? 10.969 -37.524 26.275 1.00 5.07 187 ALA B N 1
ATOM 2722 C CA . ALA B 1 187 ? 10.900 -38.979 25.998 1.00 5.33 187 ALA B CA 1
ATOM 2723 C C . ALA B 1 187 ? 12.146 -39.438 25.230 1.00 4.72 187 ALA B C 1
ATOM 2724 O O . ALA B 1 187 ? 12.722 -40.539 25.538 1.00 6.13 187 ALA B O 1
ATOM 2726 N N . PHE B 1 188 ? 12.575 -38.685 24.253 1.00 5.19 188 PHE B N 1
ATOM 2727 C CA . PHE B 1 188 ? 13.777 -39.048 23.477 1.00 4.77 188 PHE B CA 1
ATOM 2728 C C . PHE B 1 188 ? 15.001 -39.014 24.406 1.00 4.64 188 PHE B C 1
ATOM 2729 O O . PHE B 1 188 ? 15.791 -39.925 24.430 1.00 5.24 188 PHE B O 1
ATOM 2737 N N . LEU B 1 189 ? 15.161 -37.924 25.150 1.00 5.08 189 LEU B N 1
ATOM 2738 C CA . LEU B 1 189 ? 16.335 -37.817 26.038 1.00 4.61 189 LEU B CA 1
ATOM 2739 C C . LEU B 1 189 ? 16.344 -38.967 27.061 1.00 4.85 189 LEU B C 1
ATOM 2740 O O . LEU B 1 189 ? 17.428 -39.560 27.344 1.00 5.43 189 LEU B O 1
ATOM 2745 N N . ILE B 1 190 ? 15.183 -39.302 27.603 1.00 5.78 190 ILE B N 1
ATOM 2746 C CA . ILE B 1 190 ? 15.061 -40.422 28.554 1.00 6.26 190 ILE B CA 1
ATOM 2747 C C . ILE B 1 190 ? 15.545 -41.721 27.906 1.00 6.22 190 ILE B C 1
ATOM 2748 O O . ILE B 1 190 ? 16.164 -42.553 28.551 1.00 7.02 190 ILE B O 1
ATOM 2753 N N . SER B 1 191 ? 15.198 -41.950 26.651 1.00 6.69 191 SER B N 1
ATOM 2754 C CA . SER B 1 191 ? 15.622 -43.167 25.936 1.00 7.63 191 SER B CA 1
ATOM 2755 C C . SER B 1 191 ? 17.138 -43.237 25.850 1.00 6.79 191 SER B C 1
ATOM 2756 O O . SER B 1 191 ? 17.673 -44.319 25.880 1.00 9.66 191 SER B O 1
ATOM 2759 N N . LYS B 1 192 ? 17.800 -42.094 25.722 1.00 5.80 192 LYS B N 1
ATOM 2760 C CA . LYS B 1 192 ? 19.279 -42.100 25.568 1.00 6.71 192 LYS B CA 1
ATOM 2761 C C . LYS B 1 192 ? 19.941 -42.140 26.955 1.00 6.63 192 LYS B C 1
ATOM 2762 O O . LYS B 1 192 ? 21.048 -42.702 27.029 1.00 7.49 192 LYS B O 1
ATOM 2768 N N . ILE B 1 193 ? 19.352 -41.519 27.978 1.00 5.32 193 ILE B N 1
ATOM 2769 C CA . ILE B 1 193 ? 19.924 -41.576 29.350 1.00 5.31 193 ILE B CA 1
ATOM 2770 C C . ILE B 1 193 ? 19.801 -43.005 29.847 1.00 7.07 193 ILE B C 1
ATOM 2771 O O . ILE B 1 193 ? 20.700 -43.488 30.529 1.00 7.91 193 ILE B O 1
ATOM 2776 N N . GLY B 1 194 ? 18.678 -43.626 29.543 1.00 6.89 194 GLY B N 1
ATOM 2777 C CA . GLY B 1 194 ? 18.225 -44.892 30.110 1.00 7.69 194 GLY B CA 1
ATOM 2778 C C . GLY B 1 194 ? 17.304 -44.683 31.285 1.00 6.65 194 GLY B C 1
ATOM 2779 O O . GLY B 1 194 ? 17.177 -43.571 31.833 1.00 7.03 194 GLY B O 1
ATOM 2780 N N . ASN B 1 195 ? 16.570 -45.708 31.655 1.00 8.54 195 ASN B N 1
ATOM 2781 C CA . ASN B 1 195 ? 15.748 -45.630 32.860 1.00 9.24 195 ASN B CA 1
ATOM 2782 C C . ASN B 1 195 ? 16.828 -45.462 34.069 1.00 13.78 195 ASN B C 1
ATOM 2783 O O . ASN B 1 195 ? 15.845 -44.897 34.953 1.00 8.21 195 ASN B O 1
#

B-factor: mean 9.9, std 8.62, range [3.18, 212.88]

Nearest PDB structures (foldseek):
  7cy3-assembly2_B  TM=1.001E+00  e=1.582E-37  Paraphoma sp. B47-9
  1xzj-assembly1_A  TM=9.943E-01  e=9.617E-29  Fusarium vanettenii
  1cux-assembly1_A  TM=9.947E-01  e=1.457E-28  Fusarium vanettenii
  1cuu-assembly1_A  TM=9.941E-01  e=1.640E-28  Fusarium vanettenii
  1cuz-assembly1_A  TM=9.941E-01  e=4.770E-28  Fusarium vanettenii

Solvent-accessible surface area: 15526 Å² total

Organism: NCBI:txid1804209

Sequence (387 aa):
GSSKNELETGSASNCPKAILIFARGSTETGNLGTLGAPLGDALESRYGASNVWVQGVGGPYDAALGDNALPRGSSAAAIREGVRLLNLANSKCPNSKVVAGGYSQGAALAAAAISDASTTVRNQIVGTVLFGYTKNQQNRGGIPGYPQDRLRVYCAVGDLVCEGTLIVLAPHLSYGDEARNEAPAFLISKIGNVGSSKNELETGSASNCPKAILIFARGSTETGNLGTLGAPLGDALESRYGASNVWVQGVGGPYDAALGDNALPRGSSAAAIREGVRLLNLANSKCPNSKVVAGGYSQGAALAAAAISDASTTVRNQIVGTVLFGYTKNQQNRGGIPGYPQDRLRVYCAVGDLVCEGTLIVLAPHLSYGDEARNEAPAFLISKIGN